Protein AF-A0A6J7NP15-F1 (afdb_monomer_lite)

Secondary structure (DSSP, 8-state):
---------TT-----HHHHHHTT-S--SGGG--TT-SHHHHHHHHHHHHHHHHHHHH-HHHHHHHHTTHHHHHHHGGGGGHHHHHHHHHHHHHHHHTTTBSS---HHHHHHHHHHHHH-HHHHHHHHHHHHHHHHHTTB--SHHHHHHHHHHHHHHHHHHHHHHHHGGGS--TTS--HHHHHHHHHHHHHHHHHHHHHHHHHHHHHHTS--GGGGGHHHHHHHHHHHHHHHHHHHHHHHHH-HHHHHHHSPPPPPPPPHHHHHHHHHHHHHHHHHHHHHHH-SSHHHHHHHHHHHHHHHHHHHTTTSPP-HHHHHHS--SHHHHHHHHHHHHHHHHHHHHHS-SSHHHHHHHHHHTTHHHHHHHHHHTT---PSTT---GGGSGGGHHHHHHHHHHHHHHHHHHHH--

Structure (mmCIF, N/CA/C/O backbone):
data_AF-A0A6J7NP15-F1
#
_entry.id   AF-A0A6J7NP15-F1
#
loop_
_atom_site.group_PDB
_atom_site.id
_atom_site.type_symbol
_atom_site.label_atom_id
_atom_site.label_alt_id
_atom_site.label_comp_id
_atom_site.label_asym_id
_atom_site.label_entity_id
_atom_site.label_seq_id
_atom_site.pdbx_PDB_ins_code
_atom_site.Cartn_x
_atom_site.Cartn_y
_atom_site.Cartn_z
_atom_site.occupancy
_atom_site.B_iso_or_equiv
_atom_site.auth_seq_id
_atom_site.auth_comp_id
_atom_site.auth_asym_id
_atom_site.auth_atom_id
_atom_site.pdbx_PDB_model_num
ATOM 1 N N . MET A 1 1 ? -2.560 6.957 45.402 1.00 27.86 1 MET A N 1
ATOM 2 C CA . MET A 1 1 ? -3.532 6.600 44.346 1.00 27.86 1 MET A CA 1
ATOM 3 C C . MET A 1 1 ? -3.746 7.823 43.465 1.00 27.86 1 MET A C 1
ATOM 5 O O . MET A 1 1 ? -4.386 8.764 43.902 1.00 27.86 1 MET A O 1
ATOM 9 N N . ARG A 1 2 ? -3.107 7.875 42.292 1.00 21.75 2 ARG A N 1
ATOM 10 C CA . ARG A 1 2 ? -3.307 8.923 41.277 1.00 21.75 2 ARG A CA 1
ATOM 11 C C . ARG A 1 2 ? -3.762 8.215 40.007 1.00 21.75 2 ARG A C 1
ATOM 13 O O . ARG A 1 2 ? -2.982 7.464 39.427 1.00 21.75 2 ARG A O 1
ATOM 20 N N . GLU A 1 3 ? -5.019 8.415 39.636 1.00 22.84 3 GLU A N 1
ATOM 21 C CA . GLU A 1 3 ? -5.583 7.965 38.366 1.00 22.84 3 GLU A CA 1
ATOM 22 C C . GLU A 1 3 ? -4.821 8.623 37.210 1.00 22.84 3 GLU A C 1
ATOM 24 O O . GLU A 1 3 ? -4.790 9.848 37.076 1.00 22.84 3 GLU A O 1
ATOM 29 N N . ARG A 1 4 ? -4.182 7.808 36.366 1.00 22.98 4 ARG A N 1
ATOM 30 C CA . ARG A 1 4 ? -3.734 8.249 35.044 1.00 22.98 4 ARG A CA 1
ATOM 31 C C . ARG A 1 4 ? -4.971 8.333 34.154 1.00 22.98 4 ARG A C 1
ATOM 33 O O . ARG A 1 4 ? -5.430 7.315 33.646 1.00 22.98 4 ARG A O 1
ATOM 40 N N . ARG A 1 5 ? -5.502 9.546 33.981 1.00 22.86 5 ARG A N 1
ATOM 41 C CA . ARG A 1 5 ? -6.415 9.879 32.880 1.00 22.86 5 ARG A CA 1
ATOM 42 C C . ARG A 1 5 ? -5.746 9.493 31.561 1.00 22.86 5 ARG A C 1
ATOM 44 O O . ARG A 1 5 ? -4.614 9.891 31.300 1.00 22.86 5 ARG A O 1
ATOM 51 N N . SER A 1 6 ? -6.452 8.706 30.758 1.00 23.48 6 SER A N 1
ATOM 52 C CA . SER A 1 6 ? -6.088 8.367 29.388 1.00 23.48 6 SER A CA 1
ATOM 53 C C . SER A 1 6 ? -6.017 9.643 28.550 1.00 23.48 6 SER A C 1
ATOM 55 O O . SER A 1 6 ? -7.045 10.231 28.214 1.00 23.48 6 SER A O 1
ATOM 57 N N . GLU A 1 7 ? -4.801 10.078 28.235 1.00 22.84 7 GLU A N 1
ATOM 58 C CA . GLU A 1 7 ? -4.542 11.116 27.244 1.00 22.84 7 GLU A CA 1
ATOM 59 C C . GLU A 1 7 ? -5.085 10.646 25.888 1.00 22.84 7 GLU A C 1
ATOM 61 O O . GLU A 1 7 ? -4.514 9.778 25.224 1.00 22.84 7 GLU A O 1
ATOM 66 N N . GLY A 1 8 ? -6.215 11.226 25.484 1.00 24.42 8 GLY A N 1
ATOM 67 C CA . GLY A 1 8 ? -6.768 11.138 24.137 1.00 24.42 8 GLY A CA 1
ATOM 68 C C . GLY A 1 8 ? -5.926 11.945 23.155 1.00 24.42 8 GLY A C 1
ATOM 69 O O . GLY A 1 8 ? -6.413 12.892 22.549 1.00 24.42 8 GLY A O 1
ATOM 70 N N . SER A 1 9 ? -4.652 11.582 23.003 1.00 21.25 9 SER A N 1
ATOM 71 C CA . SER A 1 9 ? -3.834 12.084 21.910 1.00 21.25 9 SER A CA 1
ATOM 72 C C . SER A 1 9 ? -4.321 11.426 20.626 1.00 21.25 9 SER A C 1
ATOM 74 O O . SER A 1 9 ? -4.228 10.212 20.468 1.00 21.25 9 SER A O 1
ATOM 76 N N . LEU A 1 10 ? -4.762 12.224 19.658 1.00 27.20 10 LEU A N 1
ATOM 77 C CA . LEU A 1 10 ? -5.142 11.800 18.302 1.00 27.20 10 LEU A CA 1
ATOM 78 C C . LEU A 1 10 ? -3.972 11.219 17.465 1.00 27.20 10 LEU A C 1
ATOM 80 O O . LEU A 1 10 ? -4.058 11.105 16.247 1.00 27.20 10 LEU A O 1
ATOM 84 N N . SER A 1 11 ? -2.896 10.797 18.136 1.00 23.17 11 SER A N 1
ATOM 85 C CA . SER A 1 11 ? -1.815 9.950 17.630 1.00 23.17 11 SER A CA 1
ATOM 86 C C . SER A 1 11 ? -1.925 8.476 18.064 1.00 23.17 11 SER A C 1
ATOM 88 O O . SER A 1 11 ? -1.130 7.661 17.603 1.00 23.17 11 SER A O 1
ATOM 90 N N . SER A 1 12 ? -2.906 8.112 18.905 1.00 23.56 12 SER A N 1
ATOM 91 C CA . SER A 1 12 ? -3.111 6.743 19.413 1.00 23.56 12 SER A CA 1
ATOM 92 C C . SER A 1 12 ? -4.283 5.990 18.779 1.00 23.56 12 SER A C 1
ATOM 94 O O . SER A 1 12 ? -4.614 4.894 19.225 1.00 23.56 12 SER A O 1
ATOM 96 N N . VAL A 1 13 ? -4.858 6.489 17.678 1.00 27.67 13 VAL A N 1
ATOM 97 C CA . VAL A 1 13 ? -5.808 5.707 16.861 1.00 27.67 13 VAL A CA 1
ATOM 98 C C . VAL A 1 13 ? -5.059 4.683 15.987 1.00 27.67 13 VAL A C 1
ATOM 100 O O . VAL A 1 13 ? -5.329 4.515 14.803 1.00 27.67 13 VAL A O 1
ATOM 103 N N . ASP A 1 14 ? -4.106 3.969 16.585 1.00 33.94 14 ASP A N 1
ATOM 104 C CA . ASP A 1 14 ? -3.740 2.626 16.156 1.00 33.94 14 ASP A CA 1
ATOM 105 C C . ASP A 1 14 ? -4.780 1.701 16.800 1.00 33.94 14 ASP A C 1
ATOM 107 O O . ASP A 1 14 ? -4.520 1.010 17.788 1.00 33.94 14 ASP A O 1
ATOM 111 N N . VAL A 1 15 ? -5.999 1.688 16.248 1.00 41.31 15 VAL A N 1
ATOM 112 C CA . VAL A 1 15 ? -6.894 0.553 16.480 1.00 41.31 15 VAL A CA 1
ATOM 113 C C . VAL A 1 15 ? -6.245 -0.620 15.752 1.00 41.31 15 VAL A C 1
ATOM 115 O O . VAL A 1 15 ? -6.517 -0.899 14.585 1.00 41.31 15 VAL A O 1
ATOM 118 N N . SER A 1 16 ? -5.314 -1.283 16.444 1.00 55.19 16 SER A N 1
ATOM 119 C CA . SER A 1 16 ? -4.909 -2.649 16.131 1.00 55.19 16 SER A CA 1
ATOM 120 C C . SER A 1 16 ? -6.182 -3.461 15.892 1.00 55.19 16 SER A C 1
ATOM 122 O O . SER A 1 16 ? -7.207 -3.196 16.518 1.00 55.19 16 SER A O 1
ATOM 124 N N . PHE A 1 17 ? -6.151 -4.458 15.008 1.00 59.72 17 PHE A N 1
ATOM 125 C CA . PHE A 1 17 ? -7.300 -5.342 14.776 1.00 59.72 17 PHE A CA 1
ATOM 126 C C . PHE A 1 17 ? -7.886 -5.903 16.096 1.00 59.72 17 PHE A C 1
ATOM 128 O O . PHE A 1 17 ? -9.095 -6.085 16.217 1.00 59.72 17 PHE A O 1
ATOM 135 N N . ALA A 1 18 ? -7.050 -6.040 17.131 1.00 57.00 18 ALA A N 1
ATOM 136 C CA . ALA A 1 18 ? -7.459 -6.335 18.503 1.00 57.00 18 ALA A CA 1
ATOM 137 C C . ALA A 1 18 ? -8.422 -5.311 19.126 1.00 57.00 18 ALA A C 1
ATOM 139 O O . ALA A 1 18 ? -9.351 -5.701 19.818 1.00 57.00 18 ALA A O 1
ATOM 140 N N . GLY A 1 19 ? -8.233 -4.013 18.882 1.00 59.12 19 GLY A N 1
ATOM 141 C CA . GLY A 1 19 ? -9.144 -2.963 19.338 1.00 59.12 19 GLY A CA 1
ATOM 142 C C . GLY A 1 19 ? -10.500 -3.013 18.630 1.00 59.12 19 GLY A C 1
ATOM 143 O O . GLY A 1 19 ? -11.523 -2.765 19.260 1.00 59.12 19 GLY A O 1
ATOM 144 N N . LEU A 1 20 ? -10.526 -3.419 17.353 1.00 61.28 20 LEU A N 1
ATOM 145 C CA . LEU A 1 20 ? -11.776 -3.675 16.633 1.00 61.28 20 LEU A CA 1
ATOM 146 C C . LEU A 1 20 ? -12.507 -4.886 17.236 1.00 61.28 20 LEU A C 1
ATOM 148 O O . LEU A 1 20 ? -13.705 -4.802 17.483 1.00 61.28 20 LEU A O 1
ATOM 152 N N . ALA A 1 21 ? -11.790 -5.972 17.544 1.00 58.97 21 ALA A N 1
ATOM 153 C CA . ALA A 1 21 ? -12.347 -7.154 18.210 1.00 58.97 21 ALA A CA 1
ATOM 154 C C . ALA A 1 21 ? -12.815 -6.874 19.651 1.00 58.97 21 ALA A C 1
ATOM 156 O O . ALA A 1 21 ? -13.885 -7.332 20.046 1.00 58.97 21 ALA A O 1
ATOM 157 N N . ALA A 1 22 ? -12.071 -6.064 20.411 1.00 59.38 22 ALA A N 1
ATOM 158 C CA . ALA A 1 22 ? -12.426 -5.671 21.775 1.00 59.38 22 ALA A CA 1
ATOM 159 C C . ALA A 1 22 ? -13.778 -4.940 21.842 1.00 59.38 22 ALA A C 1
ATOM 161 O O . ALA A 1 22 ? -14.519 -5.107 22.808 1.00 59.38 22 ALA A O 1
ATOM 162 N N . GLY A 1 23 ? -14.144 -4.198 20.788 1.00 60.25 23 GLY A N 1
ATOM 163 C CA . GLY A 1 23 ? -15.462 -3.570 20.659 1.00 60.25 23 GLY A CA 1
ATOM 164 C C . GLY A 1 23 ? -16.635 -4.553 20.512 1.00 60.25 23 GLY A C 1
ATOM 165 O O . GLY A 1 23 ? -17.787 -4.143 20.639 1.00 60.25 23 GLY A O 1
ATOM 166 N N . PHE A 1 24 ? -16.380 -5.842 20.253 1.00 61.50 24 PHE A N 1
ATOM 167 C CA . PHE A 1 24 ? -17.416 -6.875 20.124 1.00 61.50 24 PHE A CA 1
ATOM 168 C C . PHE A 1 24 ? -17.585 -7.759 21.370 1.00 61.50 24 PHE A C 1
ATOM 170 O O . PHE A 1 24 ? -18.591 -8.471 21.448 1.00 61.50 24 PHE A O 1
ATOM 177 N N . GLY A 1 25 ? -16.677 -7.680 22.350 1.00 64.19 25 GLY A N 1
ATOM 178 C CA . GLY A 1 25 ? -16.739 -8.410 23.622 1.00 64.19 25 GLY A CA 1
ATOM 179 C C . GLY A 1 25 ? -15.490 -9.248 23.914 1.00 64.19 25 GLY A C 1
ATOM 180 O O . GLY A 1 25 ? -14.503 -9.189 23.191 1.00 64.19 25 GLY A O 1
ATOM 181 N N . VAL A 1 26 ? -15.537 -10.032 24.999 1.00 64.75 26 VAL A N 1
ATOM 182 C CA . VAL A 1 26 ? -14.382 -10.808 25.511 1.00 64.75 26 VAL A CA 1
ATOM 183 C C . VAL A 1 26 ? -14.400 -12.276 25.052 1.00 64.75 26 VAL A C 1
ATOM 185 O O . VAL A 1 26 ? -13.360 -12.924 25.025 1.00 64.75 26 VAL A O 1
ATOM 188 N N . ALA A 1 27 ? -15.565 -12.808 24.667 1.00 71.50 27 ALA A N 1
ATOM 189 C CA . ALA A 1 27 ? -15.718 -14.189 24.207 1.00 71.50 27 ALA A CA 1
ATOM 190 C C . ALA A 1 27 ? -16.805 -14.295 23.128 1.00 71.50 27 ALA A C 1
ATOM 192 O O . ALA A 1 27 ? -17.945 -13.878 23.339 1.00 71.50 27 ALA A O 1
ATOM 193 N N . GLY A 1 28 ? -16.453 -14.861 21.976 1.00 77.12 28 GLY A N 1
ATOM 194 C CA . GLY A 1 28 ? -17.356 -15.118 20.860 1.00 77.12 28 GLY A CA 1
ATOM 195 C C . GLY A 1 28 ? -17.790 -16.576 20.778 1.00 77.12 28 GLY A C 1
ATOM 196 O O . GLY A 1 28 ? -17.304 -17.463 21.482 1.00 77.12 28 GLY A O 1
ATOM 197 N N . MET A 1 29 ? -18.748 -16.845 19.891 1.00 80.75 29 MET A N 1
ATOM 198 C CA . MET A 1 29 ? -19.320 -18.185 19.734 1.00 80.75 29 MET A CA 1
ATOM 199 C C . MET A 1 29 ? -18.278 -19.219 19.286 1.00 80.75 29 MET A C 1
ATOM 201 O O . MET A 1 29 ? -18.316 -20.356 19.762 1.00 80.75 29 MET A O 1
ATOM 205 N N . ALA A 1 30 ? -17.358 -18.820 18.405 1.00 81.56 30 ALA A N 1
ATOM 206 C CA . ALA A 1 30 ? -16.378 -19.700 17.786 1.00 81.56 30 ALA A CA 1
ATOM 207 C C . ALA A 1 30 ? -15.054 -19.790 18.568 1.00 81.56 30 ALA A C 1
ATOM 209 O O . ALA A 1 30 ? -14.278 -20.707 18.320 1.00 81.56 30 ALA A O 1
ATOM 210 N N . ASP A 1 31 ? -14.839 -18.958 19.597 1.00 78.94 31 ASP A N 1
ATOM 211 C CA . ASP A 1 31 ? -13.743 -19.136 20.574 1.00 78.94 31 ASP A CA 1
ATOM 212 C C . ASP A 1 31 ? -13.822 -20.488 21.307 1.00 78.94 31 ASP A C 1
ATOM 214 O O . ASP A 1 31 ? -12.825 -21.018 21.790 1.00 78.94 31 ASP A O 1
ATOM 218 N N . ARG A 1 32 ? -15.014 -21.094 21.360 1.00 78.00 32 ARG A N 1
ATOM 219 C CA . ARG A 1 32 ? -15.225 -22.435 21.927 1.00 78.00 32 ARG A CA 1
ATOM 220 C C . ARG A 1 32 ? -14.798 -23.563 20.987 1.00 78.00 32 ARG A C 1
ATOM 222 O O . ARG A 1 32 ? -14.766 -24.726 21.397 1.00 78.00 32 ARG A O 1
ATOM 229 N N . TRP A 1 33 ? -14.509 -23.257 19.724 1.00 81.31 33 TRP A N 1
ATOM 230 C CA . TRP A 1 33 ? -14.133 -24.261 18.740 1.00 81.31 33 TRP A CA 1
ATOM 231 C C . TRP A 1 33 ? -12.703 -24.747 18.974 1.00 81.31 33 TRP A C 1
ATOM 233 O O . TRP A 1 33 ? -11.814 -24.028 19.414 1.00 81.31 33 TRP A O 1
ATOM 243 N N . ARG A 1 34 ? -12.468 -26.027 18.684 1.00 76.38 34 ARG A N 1
ATOM 244 C CA . ARG A 1 34 ? -11.201 -26.716 18.975 1.00 76.38 34 ARG A CA 1
ATOM 245 C C . ARG A 1 34 ? -10.191 -26.647 17.816 1.00 76.38 34 ARG A C 1
ATOM 247 O O . ARG A 1 34 ? -9.295 -27.484 17.745 1.00 76.38 34 ARG A O 1
ATOM 254 N N . ILE A 1 35 ? -10.320 -25.666 16.922 1.00 77.56 35 ILE A N 1
ATOM 255 C CA . ILE A 1 35 ? -9.560 -25.575 15.659 1.00 77.56 35 ILE A CA 1
ATOM 256 C C . ILE A 1 35 ? -8.054 -25.366 15.911 1.00 77.56 35 ILE A C 1
ATOM 258 O O . ILE A 1 35 ? -7.224 -25.843 15.143 1.00 77.56 35 ILE A O 1
ATOM 262 N N . TRP A 1 36 ? -7.674 -24.744 17.034 1.00 76.50 36 TRP A N 1
ATOM 263 C CA . TRP A 1 36 ? -6.269 -24.444 17.371 1.00 76.50 36 TRP A CA 1
ATOM 264 C C . TRP A 1 36 ? -5.551 -25.526 18.178 1.00 76.50 36 TRP A C 1
ATOM 266 O O . TRP A 1 36 ? -4.404 -25.337 18.568 1.00 76.50 36 TRP A O 1
ATOM 276 N N . ARG A 1 37 ? -6.202 -26.664 18.433 1.00 74.75 37 ARG A N 1
ATOM 277 C CA . ARG A 1 37 ? -5.604 -27.779 19.183 1.00 74.75 37 ARG A CA 1
ATOM 278 C C . ARG A 1 37 ? -4.424 -28.497 18.525 1.00 74.75 37 ARG A C 1
ATOM 280 O O . ARG A 1 37 ? -3.656 -29.088 19.285 1.00 74.75 37 ARG A O 1
ATOM 287 N N . PRO A 1 38 ? -4.250 -28.510 17.188 1.00 80.88 38 PRO A N 1
ATOM 288 C CA . PRO A 1 38 ? -3.069 -29.119 16.595 1.00 80.88 38 PRO A CA 1
ATOM 289 C C . PRO A 1 38 ? -1.781 -28.499 17.164 1.00 80.88 38 PRO A C 1
ATOM 291 O O . PRO A 1 38 ? -1.710 -27.273 17.298 1.00 80.88 38 PRO A O 1
ATOM 294 N N . PRO A 1 39 ? -0.743 -29.306 17.452 1.00 73.19 39 PRO A N 1
ATOM 295 C CA . PRO A 1 39 ? 0.475 -28.833 18.114 1.00 73.19 39 PRO A CA 1
ATOM 296 C C . PRO A 1 39 ? 1.225 -27.788 17.283 1.00 73.19 39 PRO A C 1
ATOM 298 O O . PRO A 1 39 ? 1.869 -26.902 17.832 1.00 73.19 39 PRO A O 1
ATOM 301 N N . LEU A 1 40 ? 1.092 -27.835 15.954 1.00 81.56 40 LEU A N 1
ATOM 302 C CA . LEU A 1 40 ? 1.724 -26.873 15.056 1.00 81.56 40 LEU A CA 1
ATOM 303 C C . LEU A 1 40 ? 1.234 -25.436 15.295 1.00 81.56 40 LEU A C 1
ATOM 305 O O . LEU A 1 40 ? 2.008 -24.495 15.146 1.00 81.56 40 LEU A O 1
ATOM 309 N N . THR A 1 41 ? -0.025 -25.251 15.702 1.00 82.12 41 THR A N 1
ATOM 310 C CA . THR A 1 41 ? -0.614 -23.917 15.882 1.00 82.12 41 THR A CA 1
ATOM 311 C C . THR A 1 41 ? 0.082 -23.140 16.998 1.00 82.12 41 THR A C 1
ATOM 313 O O . THR A 1 41 ? 0.447 -21.988 16.790 1.00 82.12 41 THR A O 1
ATOM 316 N N . SER A 1 42 ? 0.386 -23.778 18.132 1.00 80.75 42 SER A N 1
ATOM 317 C CA . SER A 1 42 ? 1.072 -23.108 19.246 1.00 80.75 42 SER A CA 1
ATOM 318 C C . SER A 1 42 ? 2.511 -22.701 18.896 1.00 80.75 42 SER A C 1
ATOM 320 O O . SER A 1 42 ? 2.960 -21.619 19.281 1.00 80.75 42 SER A O 1
ATOM 322 N N . HIS A 1 43 ? 3.228 -23.523 18.123 1.00 84.38 43 HIS A N 1
ATOM 323 C CA . HIS A 1 43 ? 4.564 -23.192 17.622 1.00 84.38 43 HIS A CA 1
ATOM 324 C C . HIS A 1 43 ? 4.530 -22.033 16.626 1.00 84.38 43 HIS A C 1
ATOM 326 O O . HIS A 1 43 ? 5.333 -21.104 16.732 1.00 84.38 43 HIS A O 1
ATOM 332 N N . VAL A 1 44 ? 3.582 -22.067 15.688 1.00 84.25 44 VAL A N 1
ATOM 333 C CA . VAL A 1 44 ? 3.395 -21.022 14.678 1.00 84.25 44 VAL A CA 1
ATOM 334 C C . VAL A 1 44 ? 2.994 -19.700 15.334 1.00 84.25 44 VAL A C 1
ATOM 336 O O . VAL A 1 44 ? 3.488 -18.649 14.925 1.00 84.25 44 VAL A O 1
ATOM 339 N N . ASP A 1 45 ? 2.155 -19.717 16.371 1.00 83.81 45 ASP A N 1
ATOM 340 C CA . ASP A 1 45 ? 1.792 -18.530 17.163 1.00 83.81 45 ASP A CA 1
ATOM 341 C C . ASP A 1 45 ? 2.965 -17.954 17.926 1.00 83.81 45 ASP A C 1
ATOM 343 O O . ASP A 1 45 ? 3.217 -16.753 17.851 1.00 83.81 45 ASP A O 1
ATOM 347 N N . ARG A 1 46 ? 3.742 -18.807 18.594 1.00 83.12 46 ARG A N 1
ATOM 348 C CA . ARG A 1 46 ? 4.950 -18.360 19.284 1.00 83.12 46 ARG A CA 1
ATOM 349 C C . ARG A 1 46 ? 5.948 -17.737 18.310 1.00 83.12 46 ARG A C 1
ATOM 351 O O . ARG A 1 46 ? 6.460 -16.656 18.581 1.00 83.12 46 ARG A O 1
ATOM 358 N N . SER A 1 47 ? 6.214 -18.401 17.185 1.00 82.69 47 SER A N 1
ATOM 359 C CA . SER A 1 47 ? 7.141 -17.901 16.166 1.00 82.69 47 SER A CA 1
ATOM 360 C C . SER A 1 47 ? 6.691 -16.546 15.627 1.00 82.69 47 SER A C 1
ATOM 362 O O . SER A 1 47 ? 7.494 -15.623 15.571 1.00 82.69 47 SER A O 1
ATOM 364 N N . HIS A 1 48 ? 5.405 -16.390 15.321 1.00 81.75 48 HIS A N 1
ATOM 365 C CA . HIS A 1 48 ? 4.853 -15.141 14.801 1.00 81.75 48 HIS A CA 1
ATOM 366 C C . HIS A 1 48 ? 4.903 -13.992 15.803 1.00 81.75 48 HIS A C 1
ATOM 368 O O . HIS A 1 48 ? 5.334 -12.900 15.439 1.00 81.75 48 HIS A O 1
ATOM 374 N N . HIS A 1 49 ? 4.577 -14.244 17.073 1.00 81.56 49 HIS A N 1
ATOM 375 C CA . HIS A 1 49 ? 4.745 -13.263 18.151 1.00 81.56 49 HIS A CA 1
ATOM 376 C C . HIS A 1 49 ? 6.203 -12.803 18.289 1.00 81.56 49 HIS A C 1
ATOM 378 O O . HIS A 1 49 ? 6.485 -11.606 18.414 1.00 81.56 49 HIS A O 1
ATOM 384 N N . VAL A 1 50 ? 7.159 -13.735 18.211 1.00 81.75 50 VAL A N 1
ATOM 385 C CA . VAL A 1 50 ? 8.593 -13.403 18.234 1.00 81.75 50 VAL A CA 1
ATOM 386 C C . VAL A 1 50 ? 9.004 -12.622 16.983 1.00 81.75 50 VAL A C 1
ATOM 388 O O . VAL A 1 50 ? 9.717 -11.624 17.090 1.00 81.75 50 VAL A O 1
ATOM 391 N N . SER A 1 51 ? 8.532 -13.013 15.800 1.00 81.12 51 SER A N 1
ATOM 392 C CA . SER A 1 51 ? 8.804 -12.301 14.549 1.00 81.12 51 SER A CA 1
ATOM 393 C C . SER A 1 51 ? 8.253 -10.876 14.566 1.00 81.12 51 SER A C 1
ATOM 395 O O . SER A 1 51 ? 8.978 -9.959 14.190 1.00 81.12 51 SER A O 1
ATOM 397 N N . ILE A 1 52 ? 7.027 -10.648 15.054 1.00 81.12 52 ILE A N 1
ATOM 398 C CA . ILE A 1 52 ? 6.450 -9.299 15.154 1.00 81.12 52 ILE A CA 1
ATOM 399 C C . ILE A 1 52 ? 7.214 -8.450 16.171 1.00 81.12 52 ILE A C 1
ATOM 401 O O . ILE A 1 52 ? 7.553 -7.306 15.872 1.00 81.12 52 ILE A O 1
ATOM 405 N N . SER A 1 53 ? 7.522 -8.995 17.351 1.00 78.38 53 SER A N 1
ATOM 406 C CA . SER A 1 53 ? 8.256 -8.256 18.392 1.00 78.38 53 SER A CA 1
ATOM 407 C C . SER A 1 53 ? 9.708 -7.953 18.011 1.00 78.38 53 SER A C 1
ATOM 409 O O . SER A 1 53 ? 10.282 -6.972 18.484 1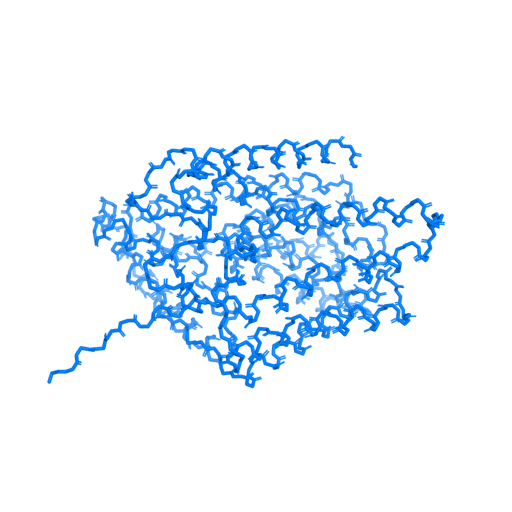.00 78.38 53 SER A O 1
ATOM 411 N N . SER A 1 54 ? 10.305 -8.767 17.140 1.00 78.12 54 SER A N 1
ATOM 412 C CA . SER A 1 54 ? 11.642 -8.523 16.593 1.00 78.12 54 SER A CA 1
ATOM 413 C C . SER A 1 54 ? 11.582 -7.512 15.446 1.00 78.12 54 SER A C 1
ATOM 415 O O . SER A 1 54 ? 12.364 -6.562 15.413 1.00 78.12 54 SER A O 1
ATOM 417 N N . ALA A 1 55 ? 10.608 -7.659 14.542 1.00 78.38 55 ALA A N 1
ATOM 418 C CA . ALA A 1 55 ? 10.376 -6.730 13.443 1.00 78.38 55 ALA A CA 1
ATOM 419 C C . ALA A 1 55 ? 10.016 -5.327 13.942 1.00 78.38 55 ALA A C 1
ATOM 421 O O . ALA A 1 55 ? 10.471 -4.353 13.352 1.00 78.38 55 ALA A O 1
ATOM 422 N N . SER A 1 56 ? 9.271 -5.195 15.045 1.00 73.44 56 SER A N 1
ATOM 423 C CA . SER A 1 56 ? 8.870 -3.890 15.590 1.00 73.44 56 SER A CA 1
ATOM 424 C C . SER A 1 56 ? 10.054 -3.042 16.057 1.00 73.44 56 SER A C 1
ATOM 426 O O . SER A 1 56 ? 9.966 -1.817 16.026 1.00 73.44 56 SER A O 1
ATOM 428 N N . ARG A 1 57 ? 11.179 -3.674 16.423 1.00 71.38 57 ARG A N 1
ATOM 429 C CA . ARG A 1 57 ? 12.430 -2.981 16.774 1.00 71.38 57 ARG A CA 1
ATOM 430 C C . ARG A 1 57 ? 13.140 -2.398 15.553 1.00 71.38 57 ARG A C 1
ATOM 432 O O . ARG A 1 57 ? 13.807 -1.377 15.675 1.00 71.38 57 ARG A O 1
ATOM 439 N N . LEU A 1 58 ? 13.015 -3.054 14.400 1.00 70.94 58 LEU A N 1
ATOM 440 C CA . LEU A 1 58 ? 13.696 -2.677 13.159 1.00 70.94 58 LEU A CA 1
ATOM 441 C C . LEU A 1 58 ? 12.840 -1.733 12.310 1.00 70.94 58 LEU A C 1
ATOM 443 O O . LEU A 1 58 ? 13.308 -0.695 11.846 1.00 70.94 58 LEU A O 1
ATOM 447 N N . SER A 1 59 ? 11.583 -2.113 12.092 1.00 74.44 59 SER A N 1
ATOM 448 C CA . SER A 1 59 ? 10.649 -1.443 11.196 1.00 74.44 59 SER A CA 1
ATOM 449 C C . SER A 1 59 ? 9.203 -1.667 11.659 1.00 74.44 59 SER A C 1
ATOM 451 O O . SER A 1 59 ? 8.664 -2.774 11.531 1.00 74.44 59 SER A O 1
ATOM 453 N N . PRO A 1 60 ? 8.513 -0.606 12.113 1.00 75.12 60 PRO A N 1
ATOM 454 C CA . PRO A 1 60 ? 7.083 -0.653 12.405 1.00 75.12 60 PRO A CA 1
ATOM 455 C C . PRO A 1 60 ? 6.238 -1.133 11.215 1.00 75.12 60 PRO A C 1
ATOM 457 O O . PRO A 1 60 ? 5.204 -1.765 11.408 1.00 75.12 60 PRO A O 1
ATOM 460 N N . LEU A 1 61 ? 6.677 -0.866 9.979 1.00 76.25 61 LEU A N 1
ATOM 461 C CA . LEU A 1 61 ? 5.983 -1.318 8.769 1.00 76.25 61 LEU A CA 1
ATOM 462 C C . LEU A 1 61 ? 6.051 -2.839 8.612 1.00 76.25 61 LEU A C 1
ATOM 464 O O . LEU A 1 61 ? 5.036 -3.467 8.328 1.00 76.25 61 LEU A O 1
ATOM 468 N N . THR A 1 62 ? 7.217 -3.439 8.851 1.00 79.75 62 THR A N 1
ATOM 469 C CA . THR A 1 62 ? 7.391 -4.895 8.766 1.00 79.75 62 THR A CA 1
ATOM 470 C C . THR A 1 62 ? 6.5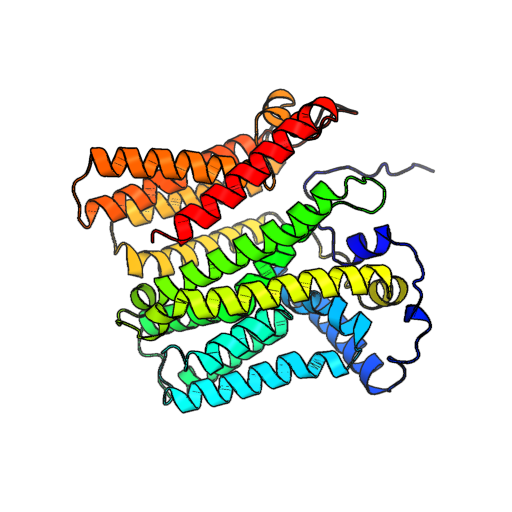96 -5.604 9.859 1.00 79.75 62 THR A C 1
ATOM 472 O O . THR A 1 62 ? 5.946 -6.612 9.595 1.00 79.75 62 THR A O 1
ATOM 475 N N . ALA A 1 63 ? 6.567 -5.041 11.070 1.00 80.88 63 ALA A N 1
ATOM 476 C CA . ALA A 1 63 ? 5.712 -5.544 12.141 1.00 80.88 63 ALA A CA 1
ATOM 477 C C . ALA A 1 63 ? 4.224 -5.503 11.757 1.00 80.88 63 ALA A C 1
ATOM 479 O O . ALA A 1 63 ? 3.509 -6.475 11.989 1.00 80.88 63 ALA A O 1
ATOM 480 N N . ARG A 1 64 ? 3.769 -4.415 11.118 1.00 79.56 64 ARG A N 1
ATOM 481 C CA . ARG A 1 64 ? 2.390 -4.280 10.620 1.00 79.56 64 ARG A CA 1
ATOM 482 C C . ARG A 1 64 ? 2.060 -5.287 9.514 1.00 79.56 64 ARG A C 1
ATOM 484 O O . ARG A 1 64 ? 0.976 -5.853 9.555 1.00 79.56 64 ARG A O 1
ATOM 491 N N . LEU A 1 65 ? 2.982 -5.545 8.581 1.00 83.00 65 LEU A N 1
ATOM 492 C CA . LEU A 1 65 ? 2.816 -6.566 7.534 1.00 83.00 65 LEU A CA 1
ATOM 493 C C . LEU A 1 65 ? 2.596 -7.959 8.133 1.00 83.00 65 LEU A C 1
ATOM 495 O O . LEU A 1 65 ? 1.655 -8.651 7.764 1.00 83.00 65 LEU A O 1
ATOM 499 N N . LEU A 1 66 ? 3.439 -8.350 9.091 1.00 83.69 66 LEU A N 1
ATOM 500 C CA . LEU A 1 66 ? 3.333 -9.650 9.756 1.00 83.69 66 LEU A CA 1
ATOM 501 C C . LEU A 1 66 ? 2.048 -9.758 10.585 1.00 83.69 66 LEU A C 1
ATOM 503 O O . LEU A 1 66 ? 1.366 -10.784 10.546 1.00 83.69 66 LEU A O 1
ATOM 507 N N . ALA A 1 67 ? 1.704 -8.693 11.311 1.00 83.88 67 ALA A N 1
ATOM 508 C CA . ALA A 1 67 ? 0.505 -8.611 12.137 1.00 83.88 67 ALA A CA 1
ATOM 509 C C . ALA A 1 67 ? -0.800 -8.621 11.330 1.00 83.88 67 ALA A C 1
ATOM 511 O O . ALA A 1 67 ? -1.861 -8.893 11.893 1.00 83.88 67 ALA A O 1
ATOM 512 N N . ASP A 1 68 ? -0.753 -8.330 10.031 1.00 84.44 68 ASP A N 1
ATOM 513 C CA . ASP A 1 68 ? -1.955 -8.195 9.215 1.00 84.44 68 ASP A CA 1
ATOM 514 C C . ASP A 1 68 ? -2.780 -9.489 9.146 1.00 84.44 68 ASP A C 1
ATOM 516 O O . ASP A 1 68 ? -4.007 -9.449 9.191 1.00 84.44 68 ASP A O 1
ATOM 520 N N . SER A 1 69 ? -2.105 -10.640 9.175 1.00 85.06 69 SER A N 1
ATOM 521 C CA . SER A 1 69 ? -2.712 -11.978 9.163 1.00 85.06 69 SER A CA 1
ATOM 522 C C . SER A 1 69 ? -3.420 -12.381 10.466 1.00 85.06 69 SER A C 1
ATOM 524 O O . SER A 1 69 ? -3.962 -13.484 10.541 1.00 85.06 69 SER A O 1
ATOM 526 N N . THR A 1 70 ? -3.455 -11.530 11.503 1.00 87.31 70 THR A N 1
ATOM 527 C CA . THR A 1 70 ? -4.016 -11.880 12.828 1.00 87.31 70 THR A CA 1
ATOM 528 C C . THR A 1 70 ? -5.445 -12.425 12.737 1.00 87.31 70 THR A C 1
ATOM 530 O O . THR A 1 70 ? -5.770 -13.398 13.412 1.00 87.31 70 THR A O 1
ATOM 533 N N . TYR A 1 71 ? -6.292 -11.855 11.874 1.00 89.25 71 TYR A N 1
ATOM 534 C CA . TYR A 1 71 ? -7.677 -12.308 11.706 1.00 89.25 71 TYR A CA 1
ATOM 535 C C . TYR A 1 71 ? -7.768 -13.711 11.077 1.00 89.25 71 TYR A C 1
ATOM 537 O O . TYR A 1 71 ? -8.525 -14.554 11.554 1.00 89.25 71 TYR A O 1
ATOM 545 N N . LEU A 1 72 ? -6.934 -14.003 10.073 1.00 90.88 72 LEU A N 1
ATOM 546 C CA . LEU A 1 72 ? -6.843 -15.327 9.448 1.00 90.88 72 LEU A CA 1
ATOM 547 C C . LEU A 1 72 ? -6.279 -16.362 10.417 1.00 90.88 72 LEU A C 1
ATOM 549 O O . LEU A 1 72 ? -6.767 -17.486 10.476 1.00 90.88 72 LEU A O 1
ATOM 553 N N . ARG A 1 73 ? -5.279 -15.982 11.215 1.00 88.06 73 ARG A N 1
ATOM 554 C CA . ARG A 1 73 ? -4.700 -16.851 12.246 1.00 88.06 73 ARG A CA 1
ATOM 555 C C . ARG A 1 73 ? -5.691 -17.148 13.361 1.00 88.06 73 ARG A C 1
ATOM 557 O O . ARG A 1 73 ? -5.765 -18.287 13.817 1.00 88.06 73 ARG A O 1
ATOM 564 N N . ALA A 1 74 ? -6.482 -16.158 13.767 1.00 88.00 74 ALA A N 1
ATOM 565 C CA . ALA A 1 74 ? -7.563 -16.372 14.714 1.00 88.00 74 ALA A CA 1
ATOM 566 C C . ALA A 1 74 ? -8.585 -17.369 14.154 1.00 88.00 74 ALA A C 1
ATOM 568 O O . ALA A 1 74 ? -8.954 -18.299 14.854 1.00 88.00 74 ALA A O 1
ATOM 569 N N . MET A 1 75 ? -8.968 -17.264 12.880 1.00 89.56 75 MET A N 1
ATOM 570 C CA . MET A 1 75 ? -9.944 -18.177 12.273 1.00 89.56 75 MET A CA 1
ATOM 571 C C . MET A 1 75 ? -9.399 -19.589 11.994 1.00 89.56 75 MET A C 1
ATOM 573 O O . MET A 1 75 ? -10.098 -20.574 12.223 1.00 89.56 75 MET A O 1
ATOM 577 N N . PHE A 1 76 ? -8.166 -19.700 11.493 1.00 89.56 76 PHE A N 1
ATOM 578 C CA . PHE A 1 76 ? -7.644 -20.929 10.878 1.00 89.56 76 PHE A CA 1
ATOM 579 C C . PHE A 1 76 ? -6.404 -21.517 11.571 1.00 89.56 76 PHE A C 1
ATOM 581 O O . PHE A 1 76 ? -5.940 -22.595 11.199 1.00 89.56 76 PHE A O 1
ATOM 588 N N . GLY A 1 77 ? -5.838 -20.843 12.575 1.00 87.69 77 GLY A N 1
ATOM 589 C CA . GLY A 1 77 ? -4.622 -21.293 13.255 1.00 87.69 77 GLY A CA 1
ATOM 590 C C . GLY A 1 77 ? -3.431 -21.424 12.301 1.00 87.69 77 GLY A C 1
ATOM 591 O O . GLY A 1 77 ? -3.165 -20.535 11.494 1.00 87.69 77 GLY A O 1
ATOM 592 N N . SER A 1 78 ? -2.719 -22.553 12.373 1.00 87.12 78 SER A N 1
ATOM 593 C CA . SER A 1 78 ? -1.557 -22.838 11.512 1.00 87.12 78 SER A CA 1
ATOM 594 C C . SER A 1 78 ? -1.897 -22.962 10.021 1.00 87.12 78 SER A C 1
ATOM 596 O O . SER A 1 78 ? -1.036 -22.676 9.190 1.00 87.12 78 SER A O 1
ATOM 598 N N . ALA A 1 79 ? -3.141 -23.302 9.660 1.00 89.31 79 ALA A N 1
ATOM 599 C CA . ALA A 1 79 ? -3.564 -23.384 8.260 1.00 89.31 79 ALA A CA 1
ATOM 600 C C . ALA A 1 79 ? -3.540 -22.019 7.545 1.00 89.31 79 ALA A C 1
ATOM 602 O O . ALA A 1 79 ? -3.469 -21.975 6.319 1.00 89.31 79 ALA A O 1
ATOM 603 N N . ALA A 1 80 ? -3.502 -20.903 8.287 1.00 89.25 80 ALA A N 1
ATOM 604 C CA . ALA A 1 80 ? -3.294 -19.575 7.709 1.00 89.25 80 ALA A CA 1
ATOM 605 C C . ALA A 1 80 ? -1.966 -19.463 6.928 1.00 89.25 80 ALA A C 1
ATOM 607 O O . ALA A 1 80 ? -1.871 -18.649 6.015 1.00 89.25 80 ALA A O 1
ATOM 608 N N . LEU A 1 81 ? -0.967 -20.314 7.217 1.00 89.62 81 LEU A N 1
ATOM 609 C CA . LEU A 1 81 ? 0.298 -20.373 6.471 1.00 89.62 81 LEU A CA 1
ATOM 610 C C . LEU A 1 81 ? 0.156 -20.911 5.039 1.00 89.62 81 LEU A C 1
ATOM 612 O O . LEU A 1 81 ? 1.083 -20.772 4.245 1.00 89.62 81 LEU A O 1
ATOM 616 N N . LEU A 1 82 ? -0.987 -21.488 4.666 1.00 93.56 82 LEU A N 1
ATOM 617 C CA . LEU A 1 82 ? -1.206 -21.939 3.291 1.00 93.56 82 LEU A CA 1
ATOM 618 C C . LEU A 1 82 ? -1.216 -20.771 2.294 1.00 93.56 82 LEU A C 1
ATOM 620 O O . LEU A 1 82 ? -0.721 -20.928 1.183 1.00 93.56 82 LEU A O 1
ATOM 624 N N . LEU A 1 83 ? -1.710 -19.595 2.696 1.00 94.81 83 LEU A N 1
ATOM 625 C CA . LEU A 1 83 ? -1.722 -18.384 1.864 1.00 94.81 83 LEU A CA 1
ATOM 626 C C . LEU A 1 83 ? -0.307 -17.913 1.476 1.00 94.81 83 LEU A C 1
ATOM 628 O O . LEU A 1 83 ? -0.040 -17.809 0.278 1.00 94.81 83 LEU A O 1
ATOM 632 N N . PRO A 1 84 ? 0.630 -17.672 2.417 1.00 94.75 84 PRO A N 1
ATOM 633 C CA . PRO A 1 84 ? 1.998 -17.301 2.064 1.00 94.75 84 PRO A CA 1
ATOM 634 C C . PRO A 1 84 ? 2.730 -18.406 1.297 1.00 94.75 84 PRO A C 1
ATOM 636 O O . PRO A 1 84 ? 3.480 -18.085 0.380 1.00 94.75 84 PRO A O 1
ATOM 639 N N . ILE A 1 85 ? 2.485 -19.691 1.588 1.00 96.12 85 ILE A N 1
ATOM 640 C CA . ILE A 1 85 ? 3.068 -20.797 0.808 1.00 96.12 85 ILE A CA 1
ATOM 641 C C . ILE A 1 85 ? 2.571 -20.755 -0.644 1.00 96.12 85 ILE A C 1
ATOM 643 O O . ILE A 1 85 ? 3.379 -20.810 -1.570 1.00 96.12 85 ILE A O 1
ATOM 647 N N . ALA A 1 86 ? 1.261 -20.605 -0.862 1.00 97.69 86 ALA A N 1
ATOM 648 C CA . ALA A 1 86 ? 0.685 -20.497 -2.200 1.00 97.69 86 ALA A CA 1
ATOM 649 C C . ALA A 1 86 ? 1.234 -19.279 -2.959 1.00 97.69 86 ALA A C 1
ATOM 651 O O . ALA A 1 86 ? 1.595 -19.393 -4.129 1.00 97.69 86 ALA A O 1
ATOM 652 N N . ALA A 1 87 ? 1.364 -18.133 -2.287 1.00 97.56 87 ALA A N 1
ATOM 653 C CA . ALA A 1 87 ? 1.929 -16.920 -2.872 1.00 97.56 87 ALA A CA 1
ATOM 654 C C . ALA A 1 87 ? 3.401 -17.105 -3.287 1.00 97.56 87 ALA A C 1
ATOM 656 O O . ALA A 1 87 ? 3.796 -16.661 -4.364 1.00 97.56 87 ALA A O 1
ATOM 657 N N . VAL A 1 88 ? 4.200 -17.813 -2.480 1.00 98.12 88 VAL A N 1
ATOM 658 C CA . VAL A 1 88 ? 5.589 -18.177 -2.810 1.00 98.12 88 VAL A CA 1
ATOM 659 C C . VAL A 1 88 ? 5.653 -19.096 -4.030 1.00 98.12 88 VAL A C 1
ATOM 661 O O . VAL A 1 88 ? 6.449 -18.849 -4.932 1.00 98.12 88 VAL A O 1
ATOM 664 N N . VAL A 1 89 ? 4.801 -20.123 -4.103 1.00 98.25 89 VAL A N 1
ATOM 665 C CA . VAL A 1 89 ? 4.742 -21.018 -5.271 1.00 98.25 89 VAL A CA 1
ATOM 666 C C . VAL A 1 89 ? 4.384 -20.233 -6.535 1.00 98.25 89 VAL A C 1
ATOM 668 O O . VAL A 1 89 ? 5.059 -20.369 -7.553 1.00 98.25 89 VAL A O 1
ATOM 671 N N . LEU A 1 90 ? 3.376 -19.359 -6.466 1.00 98.38 90 LEU A N 1
ATOM 672 C CA . LEU A 1 90 ? 2.990 -18.495 -7.584 1.00 98.38 90 LEU A CA 1
ATOM 673 C C . LEU A 1 90 ? 4.112 -17.538 -7.996 1.00 98.38 90 LEU A C 1
ATOM 675 O O . LEU A 1 90 ? 4.303 -17.314 -9.187 1.00 98.38 90 LEU A O 1
ATOM 679 N N . ALA A 1 91 ? 4.876 -17.004 -7.041 1.00 98.06 91 ALA A N 1
ATOM 680 C CA . ALA A 1 91 ? 6.036 -16.170 -7.332 1.00 98.06 91 ALA A CA 1
ATOM 681 C C . ALA A 1 91 ? 7.119 -16.947 -8.092 1.00 98.06 91 ALA A C 1
ATOM 683 O O . ALA A 1 91 ? 7.610 -16.453 -9.102 1.00 98.06 91 ALA A O 1
ATOM 684 N N . ILE A 1 92 ? 7.441 -18.174 -7.668 1.00 98.19 92 ILE A N 1
ATOM 685 C CA . ILE A 1 92 ? 8.405 -19.043 -8.366 1.00 98.19 92 ILE A CA 1
ATOM 686 C C . ILE A 1 92 ? 7.932 -19.328 -9.796 1.00 98.19 92 ILE A C 1
ATOM 688 O O . ILE A 1 92 ? 8.690 -19.138 -10.745 1.00 98.19 92 ILE A O 1
ATOM 692 N N . LEU A 1 93 ? 6.664 -19.719 -9.965 1.00 98.19 93 LEU A N 1
ATOM 693 C CA . LEU A 1 93 ? 6.070 -19.934 -11.288 1.00 98.19 93 LEU A CA 1
ATOM 694 C C . LEU A 1 93 ? 6.092 -18.658 -12.138 1.00 98.19 93 LEU A C 1
ATOM 696 O O . LEU A 1 93 ? 6.338 -18.724 -13.340 1.00 98.19 93 LEU A O 1
ATOM 700 N N . GLY A 1 94 ? 5.877 -17.499 -11.515 1.00 97.38 94 GLY A N 1
ATOM 701 C CA . GLY A 1 94 ? 5.972 -16.194 -12.157 1.00 97.38 94 GLY A CA 1
ATOM 702 C C . GLY A 1 94 ? 7.370 -15.917 -12.699 1.00 97.38 94 GLY A C 1
ATOM 703 O O . GLY A 1 94 ? 7.486 -15.551 -13.864 1.00 97.38 94 GLY A O 1
ATOM 704 N N . VAL A 1 95 ? 8.413 -16.130 -11.888 1.00 97.75 95 VAL A N 1
ATOM 705 C CA . VAL A 1 95 ? 9.821 -15.950 -12.292 1.00 97.75 95 VAL A CA 1
ATOM 706 C C . VAL A 1 95 ? 10.164 -16.858 -13.470 1.00 97.75 95 VAL A C 1
ATOM 708 O O . VAL A 1 95 ? 10.735 -16.391 -14.454 1.00 97.75 95 VAL A O 1
ATOM 711 N N . ILE A 1 96 ? 9.771 -18.134 -13.400 1.00 96.94 96 ILE A N 1
ATOM 712 C CA . ILE A 1 96 ? 9.976 -19.098 -14.489 1.00 96.94 96 ILE A CA 1
ATOM 713 C C . ILE A 1 96 ? 9.254 -18.623 -15.757 1.00 96.94 96 ILE A C 1
ATOM 715 O O . ILE A 1 96 ? 9.841 -18.614 -16.834 1.00 96.94 96 ILE A O 1
ATOM 719 N N . GLY A 1 97 ? 8.006 -18.166 -15.628 1.00 95.19 97 GLY A N 1
ATOM 720 C CA . GLY A 1 97 ? 7.188 -17.708 -16.753 1.00 95.19 97 GLY A CA 1
ATOM 721 C C . GLY A 1 97 ? 7.723 -16.468 -17.475 1.00 95.19 97 GLY A C 1
ATOM 722 O O . GLY A 1 97 ? 7.427 -16.287 -18.653 1.00 95.19 97 GLY A O 1
ATOM 723 N N . VAL A 1 98 ? 8.522 -15.631 -16.804 1.00 95.12 98 VAL A N 1
ATOM 724 C CA . VAL A 1 98 ? 9.191 -14.461 -17.411 1.00 95.12 98 VAL A CA 1
ATOM 725 C C . VAL A 1 98 ? 10.672 -14.706 -17.708 1.00 95.12 98 VAL A C 1
ATOM 727 O O . VAL A 1 98 ? 11.401 -13.761 -18.000 1.00 95.12 98 VAL A O 1
ATOM 730 N N . ASN A 1 99 ? 11.135 -15.959 -17.631 1.00 95.19 99 ASN A N 1
ATOM 731 C CA . ASN A 1 99 ? 12.537 -16.351 -17.814 1.00 95.19 99 ASN A CA 1
ATOM 732 C C . ASN A 1 99 ? 13.514 -15.571 -16.917 1.00 95.19 99 ASN A C 1
ATOM 734 O O . ASN A 1 99 ? 14.625 -15.246 -17.328 1.00 95.19 99 ASN A O 1
ATOM 738 N N . GLY A 1 100 ? 13.093 -15.231 -15.697 1.00 92.62 100 GLY A N 1
ATOM 739 C CA . GLY A 1 100 ? 13.922 -14.490 -14.750 1.00 92.62 100 GLY A CA 1
ATOM 740 C C . GLY A 1 100 ? 14.115 -13.008 -15.070 1.00 92.62 100 GLY A C 1
ATOM 741 O O . GLY A 1 100 ? 14.905 -12.363 -14.392 1.00 92.62 100 GLY A O 1
ATOM 742 N N . LEU A 1 101 ? 13.409 -12.447 -16.056 1.00 94.19 101 LEU A N 1
ATOM 743 C CA . LEU A 1 101 ? 13.451 -11.016 -16.360 1.00 94.19 101 LEU A CA 1
ATOM 744 C C . LEU A 1 101 ? 12.632 -10.204 -15.348 1.00 94.19 101 LEU A C 1
ATOM 746 O O . LEU A 1 101 ? 11.622 -10.673 -14.825 1.00 94.19 101 LEU A O 1
ATOM 750 N N . ALA A 1 102 ? 13.021 -8.948 -15.116 1.00 94.25 102 ALA A N 1
ATOM 751 C CA . ALA A 1 102 ? 12.274 -8.001 -14.285 1.00 94.25 102 ALA A CA 1
ATOM 752 C C . ALA A 1 102 ? 11.007 -7.474 -14.995 1.00 94.25 102 ALA A C 1
ATOM 754 O O . ALA A 1 102 ? 10.833 -6.272 -15.179 1.00 94.25 102 ALA A O 1
ATOM 755 N N . LEU A 1 103 ? 10.126 -8.384 -15.409 1.00 94.38 103 LEU A N 1
ATOM 756 C CA . LEU A 1 103 ? 8.863 -8.112 -16.088 1.00 94.38 103 LEU A CA 1
ATOM 757 C C . LEU A 1 103 ? 7.687 -8.591 -15.241 1.00 94.38 103 LEU A C 1
ATOM 759 O O . LEU A 1 103 ? 7.823 -9.459 -14.379 1.00 94.38 103 LEU A O 1
ATOM 763 N N . ALA A 1 104 ? 6.508 -8.032 -15.500 1.00 93.94 104 ALA A N 1
ATOM 764 C CA . ALA A 1 104 ? 5.295 -8.524 -14.869 1.00 93.94 104 ALA A CA 1
ATOM 765 C C . ALA A 1 104 ? 4.999 -9.966 -15.333 1.00 93.94 104 ALA A C 1
ATOM 767 O O . ALA A 1 104 ? 5.032 -10.220 -16.542 1.00 93.94 104 ALA A O 1
ATOM 768 N N . PRO A 1 105 ? 4.689 -10.904 -14.415 1.00 95.06 105 PRO A N 1
ATOM 769 C CA . PRO A 1 105 ? 4.262 -12.245 -14.794 1.00 95.06 105 PRO A CA 1
ATOM 770 C C . PRO A 1 105 ? 2.887 -12.201 -15.474 1.00 95.06 105 PRO A C 1
ATOM 772 O O . PRO A 1 105 ? 2.266 -11.144 -15.594 1.00 95.06 105 PRO A O 1
ATOM 775 N N . SER A 1 106 ? 2.389 -13.354 -15.926 1.00 95.81 106 SER A N 1
ATOM 776 C CA . SER A 1 106 ? 1.085 -13.421 -16.594 1.00 95.81 106 SER A CA 1
ATOM 777 C C . SER A 1 106 ? -0.034 -12.801 -15.745 1.00 95.81 106 SER A C 1
ATOM 779 O O . SER A 1 106 ? 0.010 -12.831 -14.513 1.00 95.81 106 SER A O 1
ATOM 781 N N . VAL A 1 107 ? -1.073 -12.281 -16.410 1.00 96.31 107 VAL A N 1
ATOM 782 C CA . VAL A 1 107 ? -2.245 -11.660 -15.758 1.00 96.31 107 VAL A CA 1
ATOM 783 C C . VAL A 1 107 ? -2.837 -12.577 -14.685 1.00 96.31 107 VAL A C 1
ATOM 785 O O . VAL A 1 107 ? -3.205 -12.112 -13.611 1.00 96.31 107 VAL A O 1
ATOM 788 N N . VAL A 1 108 ? -2.877 -13.886 -14.954 1.00 96.88 108 VAL A N 1
ATOM 789 C CA . VAL A 1 108 ? -3.376 -14.897 -14.014 1.00 96.88 108 VAL A CA 1
ATOM 790 C C . VAL A 1 108 ? -2.494 -14.974 -12.770 1.00 96.88 108 VAL A C 1
ATOM 792 O O . VAL A 1 108 ? -3.008 -14.905 -11.658 1.00 96.88 108 VAL A O 1
ATOM 795 N N . ILE A 1 109 ? -1.171 -15.081 -12.933 1.00 97.44 109 ILE A N 1
ATOM 796 C CA . ILE A 1 109 ? -0.245 -15.193 -11.799 1.00 97.44 109 ILE A CA 1
ATOM 797 C C . ILE A 1 109 ? -0.249 -13.904 -10.977 1.00 97.44 109 ILE A C 1
ATOM 799 O O . ILE A 1 109 ? -0.402 -13.971 -9.757 1.00 97.44 109 ILE A O 1
ATOM 803 N N . LEU A 1 110 ? -0.129 -12.737 -11.623 1.00 97.19 110 LEU A N 1
ATOM 804 C CA . LEU A 1 110 ? -0.156 -11.464 -10.905 1.00 97.19 110 LEU A CA 1
ATOM 805 C C . LEU A 1 110 ? -1.504 -11.262 -10.208 1.00 97.19 110 LEU A C 1
ATOM 807 O O . LEU A 1 110 ? -1.523 -10.910 -9.036 1.00 97.19 110 LEU A O 1
ATOM 811 N N . GLY A 1 111 ? -2.616 -11.554 -10.887 1.00 97.56 111 GLY A N 1
ATOM 812 C CA . GLY A 1 111 ? -3.956 -11.476 -10.312 1.00 97.56 111 GLY A CA 1
ATOM 813 C C . GLY A 1 111 ? -4.118 -12.362 -9.076 1.00 97.56 111 GLY A C 1
ATOM 814 O O . GLY A 1 111 ? -4.618 -11.893 -8.057 1.00 97.56 111 GLY A O 1
ATOM 815 N N . LEU A 1 112 ? -3.641 -13.611 -9.112 1.00 98.19 112 LEU A N 1
ATOM 816 C CA . LEU A 1 112 ? -3.682 -14.514 -7.956 1.00 98.19 112 LEU A CA 1
ATOM 817 C C . LEU A 1 112 ? -2.795 -14.029 -6.801 1.00 98.19 112 LEU A C 1
ATOM 819 O O . LEU A 1 112 ? -3.230 -14.070 -5.650 1.00 98.19 112 LEU A O 1
ATOM 823 N N . ILE A 1 113 ? -1.584 -13.541 -7.088 1.00 97.94 113 ILE A N 1
ATOM 824 C CA . ILE A 1 113 ? -0.698 -12.961 -6.066 1.00 97.94 113 ILE A CA 1
ATOM 825 C C . ILE A 1 113 ? -1.348 -11.726 -5.443 1.00 97.94 113 ILE A C 1
ATOM 827 O O . ILE A 1 113 ? -1.362 -11.611 -4.222 1.00 97.94 113 ILE A O 1
ATOM 831 N N . THR A 1 114 ? -1.924 -10.835 -6.252 1.00 97.81 114 THR A N 1
ATOM 832 C CA . THR A 1 114 ? -2.664 -9.665 -5.772 1.00 97.81 114 THR A CA 1
ATOM 833 C C . THR A 1 114 ? -3.851 -10.088 -4.918 1.00 97.81 114 THR A C 1
ATOM 835 O O . THR A 1 114 ? -4.012 -9.566 -3.824 1.00 97.81 114 THR A O 1
ATOM 838 N N . PHE A 1 115 ? -4.654 -11.062 -5.351 1.00 97.88 115 PHE A N 1
ATOM 839 C CA . PHE A 1 115 ? -5.782 -11.568 -4.569 1.00 97.88 115 PHE A CA 1
ATOM 840 C C . PHE A 1 115 ? -5.331 -12.091 -3.203 1.00 97.88 115 PHE A C 1
ATOM 842 O O . PHE A 1 115 ? -5.806 -11.622 -2.170 1.00 97.88 115 PHE A O 1
ATOM 849 N N . ILE A 1 116 ? -4.364 -13.010 -3.184 1.00 97.50 116 ILE A N 1
ATOM 850 C CA . ILE A 1 116 ? -3.828 -13.587 -1.947 1.00 97.50 116 ILE A CA 1
ATOM 851 C C . ILE A 1 116 ? -3.207 -12.500 -1.068 1.00 97.50 116 ILE A C 1
ATOM 853 O O . ILE A 1 116 ? -3.454 -12.462 0.134 1.00 97.50 116 ILE A O 1
ATOM 857 N N . GLY A 1 117 ? -2.445 -11.588 -1.666 1.00 96.38 117 GLY A N 1
ATOM 858 C CA . GLY A 1 117 ? -1.794 -10.493 -0.967 1.00 96.38 117 GLY A CA 1
ATOM 859 C C . GLY A 1 117 ? -2.760 -9.430 -0.444 1.00 96.38 117 GLY A C 1
ATOM 860 O O . GLY A 1 117 ? -2.461 -8.806 0.569 1.00 96.38 117 GLY A O 1
ATOM 861 N N . THR A 1 118 ? -3.944 -9.260 -1.052 1.00 95.00 118 THR A N 1
ATOM 862 C CA . THR A 1 118 ? -5.018 -8.424 -0.485 1.00 95.00 118 THR A CA 1
ATOM 863 C C . THR A 1 118 ? -5.587 -9.037 0.791 1.00 95.00 118 THR A C 1
ATOM 865 O O . THR A 1 118 ? -5.882 -8.298 1.730 1.00 95.00 118 THR A O 1
ATOM 868 N N . LEU A 1 119 ? -5.700 -10.369 0.855 1.00 94.31 119 LEU A N 1
ATOM 869 C CA . LEU A 1 119 ? -6.143 -11.091 2.047 1.00 94.31 119 LEU A CA 1
ATOM 870 C C . LEU A 1 119 ? -5.049 -11.066 3.123 1.00 94.31 119 LEU A C 1
ATOM 872 O O . LEU A 1 119 ? -5.311 -10.680 4.259 1.00 94.31 119 LEU A O 1
ATOM 876 N N . ASP A 1 120 ? -3.813 -11.406 2.774 1.00 93.69 120 ASP A N 1
ATOM 877 C CA . ASP A 1 120 ? -2.686 -11.446 3.704 1.00 93.69 120 ASP A CA 1
ATOM 878 C C . ASP A 1 120 ? -1.485 -10.666 3.157 1.00 93.69 120 ASP A C 1
ATOM 880 O O . ASP A 1 120 ? -0.782 -11.121 2.249 1.00 93.69 120 ASP A O 1
ATOM 884 N N . ALA A 1 121 ? -1.197 -9.508 3.761 1.00 92.81 121 ALA A N 1
ATOM 885 C CA . ALA A 1 121 ? -0.062 -8.684 3.359 1.00 92.81 121 ALA A CA 1
ATOM 886 C C . ALA A 1 121 ? 1.283 -9.425 3.468 1.00 92.81 121 ALA A C 1
ATOM 888 O O . ALA A 1 121 ? 2.188 -9.171 2.671 1.00 92.81 121 ALA A O 1
ATOM 889 N N . MET A 1 122 ? 1.427 -10.351 4.427 1.00 91.88 122 MET A N 1
ATOM 890 C CA . MET A 1 122 ? 2.636 -11.164 4.572 1.00 91.88 122 MET A CA 1
ATOM 891 C C . MET A 1 122 ? 2.812 -12.104 3.378 1.00 91.88 122 MET A C 1
ATOM 893 O O . MET A 1 122 ? 3.932 -12.269 2.898 1.00 91.88 122 MET A O 1
ATOM 897 N N . ALA A 1 123 ? 1.723 -12.685 2.871 1.00 95.56 123 ALA A N 1
ATOM 898 C CA . ALA A 1 123 ? 1.751 -13.549 1.698 1.00 95.56 123 ALA A CA 1
ATOM 899 C C . ALA A 1 123 ? 2.161 -12.776 0.437 1.00 95.56 123 ALA A C 1
ATOM 901 O O . ALA A 1 123 ? 3.066 -13.204 -0.281 1.00 95.56 123 ALA A O 1
ATOM 902 N N . GLY A 1 124 ? 1.571 -11.596 0.213 1.00 96.25 124 GLY A N 1
ATOM 903 C CA . GLY A 1 124 ? 1.961 -10.721 -0.896 1.00 96.25 124 GLY A CA 1
ATOM 904 C C . GLY A 1 124 ? 3.420 -10.252 -0.793 1.00 96.25 124 GLY A C 1
ATOM 905 O O . GLY A 1 124 ? 4.142 -10.227 -1.789 1.00 96.25 124 GLY A O 1
ATOM 906 N N . PHE A 1 125 ? 3.891 -9.939 0.418 1.00 94.62 125 PHE A N 1
ATOM 907 C CA . PHE A 1 125 ? 5.285 -9.565 0.656 1.00 94.62 125 PHE A CA 1
ATOM 908 C C . PHE A 1 125 ? 6.252 -10.737 0.419 1.00 94.62 125 PHE A C 1
ATOM 910 O O . PHE A 1 125 ? 7.293 -10.553 -0.208 1.00 94.62 125 PHE A O 1
ATOM 917 N N . ALA A 1 126 ? 5.905 -11.950 0.861 1.00 95.81 126 ALA A N 1
ATOM 918 C CA . ALA A 1 126 ? 6.702 -13.149 0.612 1.00 95.81 126 ALA A CA 1
ATOM 919 C C . ALA A 1 126 ? 6.819 -13.446 -0.891 1.00 95.81 126 ALA A C 1
ATOM 921 O O . ALA A 1 126 ? 7.920 -13.704 -1.375 1.00 95.81 126 ALA A O 1
ATOM 922 N N . ALA A 1 127 ? 5.714 -13.331 -1.637 1.00 97.69 127 ALA A N 1
ATOM 923 C CA . ALA A 1 127 ? 5.728 -13.452 -3.092 1.00 97.69 127 ALA A CA 1
ATOM 924 C C . ALA A 1 127 ? 6.657 -12.420 -3.744 1.00 97.69 127 ALA A C 1
ATOM 926 O O . ALA A 1 127 ? 7.457 -12.782 -4.600 1.00 97.69 127 ALA A O 1
ATOM 927 N N . PHE A 1 128 ? 6.607 -11.159 -3.308 1.00 96.88 128 PHE A N 1
ATOM 928 C CA . PHE A 1 128 ? 7.504 -10.113 -3.802 1.00 96.88 128 PHE A CA 1
ATOM 929 C C . PHE A 1 128 ? 8.985 -10.439 -3.556 1.00 96.88 128 PHE A C 1
ATOM 931 O O . PHE A 1 128 ? 9.787 -10.347 -4.484 1.00 96.88 128 PHE A O 1
ATOM 938 N N . ILE A 1 129 ? 9.350 -10.849 -2.337 1.00 96.75 129 ILE A N 1
ATOM 939 C CA . ILE A 1 129 ? 10.740 -11.192 -2.003 1.00 96.75 129 ILE A CA 1
ATOM 940 C C . ILE A 1 129 ? 11.224 -12.384 -2.828 1.00 96.75 129 ILE A C 1
ATOM 942 O O . ILE A 1 129 ? 12.317 -12.330 -3.384 1.00 96.75 129 ILE A O 1
ATOM 946 N N . VAL A 1 130 ? 10.414 -13.438 -2.949 1.00 97.94 130 VAL A N 1
ATOM 947 C CA . VAL A 1 130 ? 10.774 -14.631 -3.727 1.00 97.94 130 VAL A CA 1
ATOM 948 C C . VAL A 1 130 ? 10.867 -14.319 -5.218 1.00 97.94 130 VAL A C 1
ATOM 950 O O . VAL A 1 130 ? 11.824 -14.741 -5.862 1.00 97.94 130 VAL A O 1
ATOM 953 N N . PHE A 1 131 ? 9.930 -13.539 -5.759 1.00 98.06 131 PHE A N 1
ATOM 954 C CA . PHE A 1 131 ? 9.962 -13.124 -7.158 1.00 98.06 131 PHE A CA 1
ATOM 955 C C . PHE A 1 131 ? 11.202 -12.271 -7.456 1.00 98.06 131 PHE A C 1
ATOM 957 O O . PHE A 1 131 ? 11.962 -12.573 -8.371 1.00 98.06 131 PHE A O 1
ATOM 964 N N . GLY A 1 132 ? 11.452 -11.240 -6.642 1.00 97.06 132 GLY A N 1
ATOM 965 C CA . GLY A 1 132 ? 12.609 -10.360 -6.797 1.00 97.06 132 GLY A CA 1
ATOM 966 C C . GLY A 1 132 ? 13.942 -11.088 -6.624 1.00 97.06 132 GLY A C 1
ATOM 967 O O . GLY A 1 132 ? 14.865 -10.859 -7.403 1.00 97.06 132 GLY A O 1
ATOM 968 N N . ALA A 1 133 ? 14.038 -12.005 -5.657 1.00 97.44 133 ALA A N 1
ATOM 969 C CA . ALA A 1 133 ? 15.218 -12.847 -5.482 1.00 97.44 133 ALA A CA 1
ATOM 970 C C . ALA A 1 133 ? 15.430 -13.777 -6.683 1.00 97.44 133 ALA A C 1
ATOM 972 O O . ALA A 1 133 ? 16.553 -13.885 -7.163 1.00 97.44 133 ALA A O 1
ATOM 973 N N . GLY A 1 134 ? 14.369 -14.400 -7.204 1.00 97.38 134 GLY A N 1
ATOM 974 C CA . GLY A 1 134 ? 14.444 -15.252 -8.391 1.00 97.38 134 GLY A CA 1
ATOM 975 C C . GLY A 1 134 ? 14.931 -14.495 -9.629 1.00 97.38 134 GLY A C 1
ATOM 976 O O . GLY A 1 134 ? 15.859 -14.949 -10.293 1.00 97.38 134 GLY A O 1
ATOM 977 N N . VAL A 1 135 ? 14.385 -13.301 -9.882 1.00 97.56 135 VAL A N 1
ATOM 978 C CA . VAL A 1 135 ? 14.856 -12.396 -10.949 1.00 97.56 135 VAL A CA 1
ATOM 979 C C . VAL A 1 135 ? 16.326 -12.012 -10.744 1.00 97.56 135 VAL A C 1
ATOM 981 O O . VAL A 1 135 ? 17.114 -12.047 -11.686 1.00 97.56 135 VAL A O 1
ATOM 984 N N . GLY A 1 136 ? 16.726 -11.689 -9.510 1.00 96.56 136 GLY A N 1
ATOM 985 C CA . GLY A 1 136 ? 18.114 -11.360 -9.176 1.00 96.56 136 GLY A CA 1
ATOM 986 C C . GLY A 1 136 ? 19.087 -12.517 -9.413 1.00 96.56 136 GLY A C 1
ATOM 987 O O . GLY A 1 136 ? 20.133 -12.318 -10.024 1.00 96.56 136 GLY A O 1
ATOM 988 N N . ILE A 1 137 ? 18.727 -13.731 -8.987 1.00 96.94 137 ILE A N 1
ATOM 989 C CA . ILE A 1 137 ? 19.537 -14.947 -9.170 1.00 96.94 137 ILE A CA 1
ATOM 990 C C . ILE A 1 137 ? 19.704 -15.279 -10.658 1.00 96.94 137 ILE A C 1
ATOM 992 O O . ILE A 1 137 ? 20.780 -15.699 -11.073 1.00 96.94 137 ILE A O 1
ATOM 996 N N . MET A 1 138 ? 18.667 -15.062 -11.469 1.00 96.00 138 MET A N 1
ATOM 997 C CA . MET A 1 138 ? 18.702 -15.295 -12.918 1.00 96.00 138 MET A CA 1
ATOM 998 C C . MET A 1 138 ? 19.334 -14.139 -13.715 1.00 96.00 138 MET A C 1
ATOM 1000 O O . MET A 1 138 ? 19.374 -14.197 -14.941 1.00 96.00 138 MET A O 1
ATOM 1004 N N . GLY A 1 139 ? 19.842 -13.098 -13.045 1.00 93.31 139 GLY A N 1
ATOM 1005 C CA . GLY A 1 139 ? 20.523 -11.974 -13.691 1.00 93.31 139 GLY A CA 1
ATOM 1006 C C . GLY A 1 139 ? 19.595 -10.968 -14.381 1.00 93.31 139 GLY A C 1
ATOM 1007 O O . GLY A 1 139 ? 20.066 -10.143 -15.157 1.00 93.31 139 GLY A O 1
ATOM 1008 N N . GLY A 1 140 ? 18.289 -10.992 -14.099 1.00 92.81 140 GLY A N 1
ATOM 1009 C CA . GLY A 1 140 ? 17.308 -10.091 -14.711 1.00 92.81 140 GLY A CA 1
ATOM 1010 C C . GLY A 1 140 ? 17.277 -8.672 -14.139 1.00 92.81 140 GLY A C 1
ATOM 1011 O O . GLY A 1 140 ? 16.476 -7.859 -14.595 1.00 92.81 140 GLY A O 1
ATOM 1012 N N . ILE A 1 141 ? 18.114 -8.360 -13.142 1.00 95.38 141 ILE A N 1
ATOM 1013 C CA . ILE A 1 141 ? 18.286 -6.998 -12.619 1.00 95.38 141 ILE A CA 1
ATOM 1014 C C . ILE A 1 141 ? 19.395 -6.315 -13.419 1.00 95.38 141 ILE A C 1
ATOM 1016 O O . ILE A 1 141 ? 20.571 -6.413 -13.078 1.00 95.38 141 ILE A O 1
ATOM 1020 N N . THR A 1 142 ? 19.011 -5.622 -14.489 1.00 92.94 142 THR A N 1
ATOM 1021 C CA . THR A 1 142 ? 19.956 -4.994 -15.427 1.00 92.94 142 THR A CA 1
ATOM 1022 C C . THR A 1 142 ? 20.104 -3.487 -15.218 1.00 92.94 142 THR A C 1
ATOM 1024 O O . THR A 1 142 ? 21.089 -2.898 -15.658 1.00 92.94 142 THR A O 1
ATOM 1027 N N . GLY A 1 143 ? 19.164 -2.855 -14.510 1.00 93.56 143 GLY A N 1
ATOM 1028 C CA . GLY A 1 143 ? 19.159 -1.410 -14.309 1.00 93.56 143 GLY A CA 1
ATOM 1029 C C . GLY A 1 143 ? 18.143 -0.913 -13.280 1.00 93.56 143 GLY A C 1
ATOM 1030 O O . GLY A 1 143 ? 17.483 -1.678 -12.571 1.00 93.56 143 GLY A O 1
ATOM 1031 N N . ALA A 1 144 ? 18.028 0.413 -13.177 1.00 94.19 144 ALA A N 1
ATOM 1032 C CA . ALA A 1 144 ? 17.108 1.075 -12.250 1.00 94.19 144 ALA A CA 1
ATOM 1033 C C . ALA A 1 144 ? 15.628 0.823 -12.597 1.00 94.19 144 ALA A C 1
ATOM 1035 O O . ALA A 1 144 ? 14.794 0.700 -11.706 1.00 94.19 144 ALA A O 1
ATOM 1036 N N . ASP A 1 145 ? 15.315 0.724 -13.883 1.00 93.94 145 ASP A N 1
ATOM 1037 C CA . ASP A 1 145 ? 14.044 0.284 -14.466 1.00 93.94 145 ASP A CA 1
ATOM 1038 C C . ASP A 1 145 ? 13.627 -1.114 -13.983 1.00 93.94 145 ASP A C 1
ATOM 1040 O O . ASP A 1 145 ? 12.489 -1.306 -13.545 1.00 93.94 145 ASP A O 1
ATOM 1044 N N . SER A 1 146 ? 14.565 -2.065 -13.936 1.00 95.12 146 SER A N 1
ATOM 1045 C CA . SER A 1 146 ? 14.312 -3.404 -13.385 1.00 95.12 146 SER A CA 1
ATOM 1046 C C . SER A 1 146 ? 13.891 -3.325 -11.913 1.00 95.12 146 SER A C 1
ATOM 1048 O O . SER A 1 146 ? 12.884 -3.904 -11.505 1.00 95.12 146 SER A O 1
ATOM 1050 N N . ILE A 1 147 ? 14.616 -2.537 -11.111 1.00 96.25 147 ILE A N 1
ATOM 1051 C CA . ILE A 1 147 ? 14.325 -2.351 -9.681 1.00 96.25 147 ILE A CA 1
ATOM 1052 C C . ILE A 1 147 ? 12.969 -1.664 -9.482 1.00 96.25 147 ILE A C 1
ATOM 1054 O O . ILE A 1 147 ? 12.178 -2.096 -8.645 1.00 96.25 147 ILE A O 1
ATOM 1058 N N . ARG A 1 148 ? 12.664 -0.615 -10.254 1.00 96.12 148 ARG A N 1
ATOM 1059 C CA . ARG A 1 148 ? 11.363 0.074 -10.207 1.00 96.12 148 ARG A CA 1
ATOM 1060 C C . ARG A 1 148 ? 10.216 -0.859 -10.561 1.00 96.12 148 ARG A C 1
ATOM 1062 O O . ARG A 1 148 ? 9.184 -0.812 -9.897 1.00 96.12 148 ARG A O 1
ATOM 1069 N N . THR A 1 149 ? 10.406 -1.717 -11.560 1.00 95.69 149 THR A N 1
ATOM 1070 C CA . THR A 1 149 ? 9.403 -2.709 -11.962 1.00 95.69 149 THR A CA 1
ATOM 1071 C C . THR A 1 149 ? 9.148 -3.702 -10.839 1.00 95.69 149 THR A C 1
ATOM 1073 O O . THR A 1 149 ? 7.997 -3.909 -10.465 1.00 95.69 149 THR A O 1
ATOM 1076 N N . LEU A 1 150 ? 10.207 -4.243 -10.226 1.00 96.62 150 LEU A N 1
ATOM 1077 C CA . LEU A 1 150 ? 10.083 -5.129 -9.067 1.00 96.62 150 LEU A CA 1
ATOM 1078 C C . LEU A 1 150 ? 9.355 -4.441 -7.907 1.00 96.62 150 LEU A C 1
ATOM 1080 O O . LEU A 1 150 ? 8.424 -5.018 -7.349 1.00 96.62 150 LEU A O 1
ATOM 1084 N N . LEU A 1 151 ? 9.721 -3.199 -7.571 1.00 95.56 151 LEU A N 1
ATOM 1085 C CA . LEU A 1 151 ? 9.028 -2.427 -6.537 1.00 95.56 151 LEU A CA 1
ATOM 1086 C C . LEU A 1 151 ? 7.547 -2.225 -6.882 1.00 95.56 151 LEU A C 1
ATOM 1088 O O . LEU A 1 151 ? 6.700 -2.435 -6.018 1.00 95.56 151 LEU A O 1
ATOM 1092 N N . GLY A 1 152 ? 7.228 -1.879 -8.132 1.00 95.31 152 GLY A N 1
ATOM 1093 C CA . GLY A 1 152 ? 5.855 -1.741 -8.620 1.00 95.31 152 GLY A CA 1
ATOM 1094 C C . GLY A 1 152 ? 5.044 -3.027 -8.455 1.00 95.31 152 GLY A C 1
ATOM 1095 O O . GLY A 1 152 ? 3.947 -2.994 -7.900 1.00 95.31 152 GLY A O 1
ATOM 1096 N N . LEU A 1 153 ? 5.613 -4.172 -8.845 1.00 96.50 153 LEU A N 1
ATOM 1097 C CA . LEU A 1 153 ? 5.004 -5.492 -8.646 1.00 96.50 153 LEU A CA 1
ATOM 1098 C C . LEU A 1 153 ? 4.816 -5.818 -7.160 1.00 96.50 153 LEU A C 1
ATOM 1100 O O . LEU A 1 153 ? 3.771 -6.340 -6.775 1.00 96.50 153 LEU A O 1
ATOM 1104 N N . GLY A 1 154 ? 5.782 -5.461 -6.312 1.00 95.19 154 GLY A N 1
ATOM 1105 C CA . GLY A 1 154 ? 5.662 -5.601 -4.864 1.00 95.19 154 GLY A CA 1
ATOM 1106 C C . GLY A 1 154 ? 4.489 -4.801 -4.301 1.00 95.19 154 GLY A C 1
ATOM 1107 O O . GLY A 1 154 ? 3.657 -5.349 -3.577 1.00 95.19 154 GLY A O 1
ATOM 1108 N N . VAL A 1 155 ? 4.365 -3.527 -4.688 1.00 94.00 155 VAL A N 1
ATOM 1109 C CA . VAL A 1 155 ? 3.247 -2.676 -4.255 1.00 94.00 155 VAL A CA 1
ATOM 1110 C C . VAL A 1 155 ? 1.904 -3.230 -4.743 1.00 94.00 155 VAL A C 1
ATOM 1112 O O . VAL A 1 155 ? 0.949 -3.233 -3.972 1.00 94.00 155 VAL A O 1
ATOM 1115 N N . ILE A 1 156 ? 1.820 -3.771 -5.959 1.00 96.25 156 ILE A N 1
ATOM 1116 C CA . ILE A 1 156 ? 0.604 -4.438 -6.462 1.00 96.25 156 ILE A CA 1
ATOM 1117 C C . ILE A 1 156 ? 0.277 -5.708 -5.656 1.00 96.25 156 ILE A C 1
ATOM 1119 O O . ILE A 1 156 ? -0.894 -6.011 -5.428 1.00 96.25 156 ILE A O 1
ATOM 1123 N N . GLY A 1 157 ? 1.300 -6.440 -5.208 1.00 94.69 157 GLY A N 1
ATOM 1124 C CA . GLY A 1 157 ? 1.152 -7.674 -4.441 1.00 94.69 157 GLY A CA 1
ATOM 1125 C C . GLY A 1 157 ? 0.583 -7.460 -3.037 1.00 94.69 157 GLY A C 1
ATOM 1126 O O . GLY A 1 157 ? -0.394 -8.104 -2.681 1.00 94.69 157 GLY A O 1
ATOM 1127 N N . PHE A 1 158 ? 1.161 -6.565 -2.227 1.00 92.94 158 PHE A N 1
ATOM 1128 C CA . PHE A 1 158 ? 0.766 -6.397 -0.810 1.00 92.94 158 PHE A CA 1
ATOM 1129 C C . PHE A 1 158 ? 0.288 -4.986 -0.431 1.00 92.94 158 PHE A C 1
ATOM 1131 O O . PHE A 1 158 ? -0.214 -4.772 0.675 1.00 92.94 158 PHE A O 1
ATOM 1138 N N . GLY A 1 159 ? 0.419 -4.003 -1.321 1.00 91.94 159 GLY A N 1
ATOM 1139 C CA . GLY A 1 159 ? -0.047 -2.632 -1.094 1.00 91.94 159 GLY A CA 1
ATOM 1140 C C . GLY A 1 159 ? -1.547 -2.517 -0.792 1.00 91.94 159 GLY A C 1
ATOM 1141 O O . GLY A 1 159 ? -1.893 -1.778 0.132 1.00 91.94 159 GLY A O 1
ATOM 1142 N N . PRO A 1 160 ? -2.448 -3.261 -1.466 1.00 91.88 160 PRO A N 1
ATOM 1143 C CA . PRO A 1 160 ? -3.887 -3.170 -1.199 1.00 91.88 160 PRO A CA 1
ATOM 1144 C C . PRO A 1 160 ? -4.251 -3.540 0.239 1.00 91.88 160 PRO A C 1
ATOM 1146 O O . PRO A 1 160 ? -5.059 -2.861 0.872 1.00 91.88 160 PRO A O 1
ATOM 1149 N N . ALA A 1 161 ? -3.600 -4.567 0.786 1.00 90.50 161 ALA A N 1
ATOM 1150 C CA . ALA A 1 161 ? -3.766 -4.973 2.174 1.00 90.50 161 ALA A CA 1
ATOM 1151 C C . ALA A 1 161 ? -3.338 -3.877 3.160 1.00 90.50 161 ALA A C 1
ATOM 1153 O O . ALA A 1 161 ? -4.031 -3.611 4.142 1.00 90.50 161 ALA A O 1
ATOM 1154 N N . LEU A 1 162 ? -2.230 -3.186 2.874 1.00 87.38 162 LEU A N 1
ATOM 1155 C CA . LEU A 1 162 ? -1.773 -2.059 3.687 1.00 87.38 162 LEU A CA 1
ATOM 1156 C C . LEU A 1 162 ? -2.737 -0.869 3.630 1.00 87.38 162 LEU A C 1
ATOM 1158 O O . LEU A 1 162 ? -2.989 -0.246 4.662 1.00 87.38 162 LEU A O 1
ATOM 1162 N N . ILE A 1 163 ? -3.292 -0.570 2.451 1.00 84.56 163 ILE A N 1
ATOM 1163 C CA . ILE A 1 163 ? -4.306 0.481 2.273 1.00 84.56 163 ILE A CA 1
ATOM 1164 C C . ILE A 1 163 ? -5.555 0.143 3.096 1.00 84.56 163 ILE A C 1
ATOM 1166 O O . ILE A 1 163 ? -6.034 0.982 3.860 1.00 84.56 163 ILE A O 1
ATOM 1170 N N . ALA A 1 164 ? -6.040 -1.098 3.005 1.00 83.19 164 ALA A N 1
ATOM 1171 C CA . ALA A 1 164 ? -7.186 -1.568 3.777 1.00 83.19 164 ALA A CA 1
ATOM 1172 C C . ALA A 1 164 ? -6.929 -1.501 5.290 1.00 83.19 164 ALA A C 1
ATOM 1174 O O . ALA A 1 164 ? -7.762 -1.001 6.046 1.00 83.19 164 ALA A O 1
ATOM 1175 N N . GLY A 1 165 ? -5.747 -1.942 5.731 1.00 77.38 165 GLY A N 1
ATOM 1176 C CA . GLY A 1 165 ? -5.318 -1.865 7.125 1.00 77.38 165 GLY A CA 1
ATOM 1177 C C . GLY A 1 165 ? -5.271 -0.428 7.654 1.00 77.38 165 GLY A C 1
ATOM 1178 O O . GLY A 1 165 ? -5.754 -0.166 8.754 1.00 77.38 165 GLY A O 1
ATOM 1179 N N . ALA A 1 166 ? -4.754 0.515 6.861 1.00 74.00 166 ALA A N 1
ATOM 1180 C CA . ALA A 1 166 ? -4.695 1.934 7.215 1.00 74.00 166 ALA A CA 1
ATOM 1181 C C . ALA A 1 166 ? -6.080 2.600 7.290 1.00 74.00 166 ALA A C 1
ATOM 1183 O O . ALA A 1 166 ? -6.243 3.600 7.987 1.00 74.00 166 ALA A O 1
ATOM 1184 N N . ALA A 1 167 ? -7.079 2.043 6.605 1.00 69.44 167 ALA A N 1
ATOM 1185 C CA . ALA A 1 167 ? -8.453 2.520 6.643 1.00 69.44 167 ALA A CA 1
ATOM 1186 C C . ALA A 1 167 ? -9.279 1.929 7.806 1.00 69.44 167 ALA A C 1
ATOM 1188 O O . ALA A 1 167 ? -10.377 2.416 8.067 1.00 69.44 167 ALA A O 1
ATOM 1189 N N . ARG A 1 168 ? -8.767 0.934 8.554 1.00 70.38 168 ARG A N 1
ATOM 1190 C CA . ARG A 1 168 ? -9.474 0.320 9.701 1.00 70.38 168 ARG A CA 1
ATOM 1191 C C . ARG A 1 168 ? -9.957 1.321 10.763 1.00 70.38 168 ARG A C 1
ATOM 1193 O O . ARG A 1 168 ? -11.096 1.160 11.186 1.00 70.38 168 ARG A O 1
ATOM 1200 N N . PRO A 1 169 ? -9.191 2.360 11.164 1.00 55.72 169 PRO A N 1
ATOM 1201 C CA . PRO A 1 169 ? -9.663 3.383 12.104 1.00 55.72 169 PRO A CA 1
ATOM 1202 C C . PRO A 1 169 ? -10.929 4.131 11.672 1.00 55.72 169 PRO A C 1
ATOM 1204 O O . PRO A 1 169 ? -11.565 4.778 12.497 1.00 55.72 169 PRO A O 1
ATOM 1207 N N . LEU A 1 170 ? -11.275 4.086 10.382 1.00 51.91 170 LEU A N 1
ATOM 1208 C CA . LEU A 1 170 ? -12.495 4.697 9.862 1.00 51.91 170 LEU A CA 1
ATOM 1209 C C . LEU A 1 170 ? -13.738 3.858 10.195 1.00 51.91 170 LEU A C 1
ATOM 1211 O O . LEU A 1 170 ? -14.825 4.421 10.281 1.00 51.91 170 LEU A O 1
ATOM 1215 N N . ARG A 1 171 ? -13.571 2.547 10.436 1.00 59.84 171 ARG A N 1
ATOM 1216 C CA . ARG A 1 171 ? -14.661 1.617 10.757 1.00 59.84 171 ARG A CA 1
ATOM 1217 C C . ARG A 1 171 ? -15.115 1.821 12.198 1.00 59.84 171 ARG A C 1
ATOM 1219 O O . ARG A 1 171 ? -14.339 1.657 13.139 1.00 59.84 171 ARG A O 1
ATOM 1226 N N . ARG A 1 172 ? -16.389 2.170 12.369 1.00 60.16 172 ARG A N 1
ATOM 1227 C CA . ARG A 1 172 ? -16.986 2.478 13.679 1.00 60.16 172 ARG A CA 1
ATOM 1228 C C . ARG A 1 172 ? -17.324 1.213 14.481 1.00 60.16 172 ARG A C 1
ATOM 1230 O O . ARG A 1 172 ? -17.678 0.177 13.914 1.00 60.16 172 ARG A O 1
ATOM 1237 N N . GLY A 1 173 ? -17.194 1.317 15.807 1.00 53.75 173 GLY A N 1
ATOM 1238 C CA . GLY A 1 173 ? -17.497 0.257 16.774 1.00 53.75 173 GLY A CA 1
ATOM 1239 C C . GLY A 1 173 ? -18.996 -0.025 16.937 1.00 53.75 173 GLY A C 1
ATOM 1240 O O . GLY A 1 173 ? -19.840 0.611 16.311 1.00 53.75 173 GLY A O 1
ATOM 1241 N N . ARG A 1 174 ? -19.320 -1.012 17.779 1.00 48.00 174 ARG A N 1
ATOM 1242 C CA . ARG A 1 174 ? -20.664 -1.592 17.929 1.00 48.00 174 ARG A CA 1
ATOM 1243 C C . ARG A 1 174 ? -21.740 -0.595 18.381 1.00 48.00 174 ARG A C 1
ATOM 1245 O O . ARG A 1 174 ? -22.869 -0.753 17.960 1.00 48.00 174 ARG A O 1
ATOM 1252 N N . ASP A 1 175 ? -21.431 0.423 19.175 1.00 50.41 175 ASP A N 1
ATOM 1253 C CA . ASP A 1 175 ? -22.480 1.222 19.838 1.00 50.41 175 ASP A CA 1
ATOM 1254 C C . ASP A 1 175 ? -23.046 2.388 19.003 1.00 50.41 175 ASP A C 1
ATOM 1256 O O . ASP A 1 175 ? -23.975 3.063 19.440 1.00 50.41 175 ASP A O 1
ATOM 1260 N N . ASP A 1 176 ? -22.546 2.604 17.782 1.00 52.44 176 ASP A N 1
ATOM 1261 C CA . ASP A 1 176 ? -22.853 3.788 16.968 1.00 52.44 176 ASP A CA 1
ATOM 1262 C C . ASP A 1 176 ? -23.588 3.390 15.668 1.00 52.44 176 ASP A C 1
ATOM 1264 O O . ASP A 1 176 ? -23.038 3.422 14.566 1.00 52.44 176 ASP A O 1
ATOM 1268 N N . TYR A 1 177 ? -24.830 2.904 15.775 1.00 52.44 177 TYR A N 1
ATOM 1269 C CA . TYR A 1 177 ? -25.529 2.329 14.619 1.00 52.44 177 TYR A CA 1
ATOM 1270 C C . TYR A 1 177 ? -26.292 3.351 13.769 1.00 52.44 177 TYR A C 1
ATOM 1272 O O . TYR A 1 177 ? -27.371 3.817 14.129 1.00 52.44 177 TYR A O 1
ATOM 1280 N N . ASP A 1 178 ? -25.797 3.547 12.546 1.00 59.25 178 ASP A N 1
ATOM 1281 C CA . ASP A 1 178 ? -26.649 3.541 11.358 1.00 59.25 178 ASP A CA 1
ATOM 1282 C C . ASP A 1 178 ? -26.115 2.497 10.354 1.00 59.25 178 ASP A C 1
ATOM 1284 O O . ASP A 1 178 ? -24.925 2.491 10.024 1.00 59.25 178 ASP A O 1
ATOM 1288 N N . LEU A 1 179 ? -26.979 1.585 9.883 1.00 64.31 179 LEU A N 1
ATOM 1289 C CA . LEU A 1 179 ? -26.662 0.547 8.881 1.00 64.31 179 LEU A CA 1
ATOM 1290 C C . LEU A 1 179 ? -25.999 1.140 7.634 1.00 64.31 179 LEU A C 1
ATOM 1292 O O . LEU A 1 179 ? -25.129 0.513 7.026 1.00 64.31 179 LEU A O 1
ATOM 1296 N N . TRP A 1 180 ? -26.382 2.370 7.297 1.00 62.59 180 TRP A N 1
ATOM 1297 C CA . TRP A 1 180 ? -25.823 3.120 6.188 1.00 62.59 180 TRP A CA 1
ATOM 1298 C C . TRP A 1 180 ? -24.316 3.369 6.331 1.00 62.59 180 TRP A C 1
ATOM 1300 O O . TRP A 1 180 ? -23.567 3.232 5.365 1.00 62.59 180 TRP A O 1
ATOM 1310 N N . GLU A 1 181 ? -23.849 3.718 7.531 1.00 65.94 181 GLU A N 1
ATOM 1311 C CA . GLU A 1 181 ? -22.440 4.054 7.772 1.00 65.94 181 GLU A CA 1
ATOM 1312 C C . GLU A 1 181 ? -21.558 2.805 7.655 1.00 65.94 181 GLU A C 1
ATOM 1314 O O . GLU A 1 181 ? -20.512 2.840 7.013 1.00 65.94 181 GLU A O 1
ATOM 1319 N N . ARG A 1 182 ? -22.051 1.659 8.139 1.00 66.94 182 ARG A N 1
ATOM 1320 C CA . ARG A 1 182 ? -21.379 0.362 7.971 1.00 66.94 182 ARG A CA 1
ATOM 1321 C C . ARG A 1 182 ? -21.288 -0.075 6.515 1.00 66.94 182 ARG A C 1
ATOM 1323 O O . ARG A 1 182 ? -20.246 -0.569 6.096 1.00 66.94 182 ARG A O 1
ATOM 1330 N N . LEU A 1 183 ? -22.368 0.088 5.753 1.00 66.56 183 LEU A N 1
ATOM 1331 C CA . LEU A 1 183 ? -22.392 -0.285 4.339 1.00 66.56 183 LEU A CA 1
ATOM 1332 C C . LEU A 1 183 ? -21.456 0.612 3.518 1.00 66.56 183 LEU A C 1
ATOM 1334 O O . LEU A 1 183 ? -20.755 0.135 2.630 1.00 66.56 183 LEU A O 1
ATOM 1338 N N . THR A 1 184 ? -21.381 1.892 3.879 1.00 66.19 184 THR A N 1
ATOM 1339 C CA . THR A 1 184 ? -20.472 2.859 3.260 1.00 66.19 184 THR A CA 1
ATOM 1340 C C . THR A 1 184 ? -19.005 2.478 3.490 1.00 66.19 184 THR A C 1
ATOM 1342 O O . THR A 1 184 ? -18.249 2.391 2.525 1.00 66.19 184 THR A O 1
ATOM 1345 N N . ASP A 1 185 ? -18.602 2.163 4.726 1.00 66.25 185 ASP A N 1
ATOM 1346 C CA . ASP A 1 185 ? -17.227 1.727 5.025 1.00 66.25 185 ASP A CA 1
ATOM 1347 C C . ASP A 1 185 ? -16.868 0.412 4.316 1.00 66.25 185 ASP A C 1
ATOM 1349 O O . ASP A 1 185 ? -15.743 0.232 3.843 1.00 66.25 185 ASP A O 1
ATOM 1353 N N . PHE A 1 186 ? -17.843 -0.496 4.206 1.00 73.31 186 PHE A N 1
ATOM 1354 C CA . PHE A 1 186 ? -17.685 -1.797 3.560 1.00 73.31 186 PHE A CA 1
ATOM 1355 C C . PHE A 1 186 ? -17.464 -1.696 2.046 1.00 73.31 186 PHE A C 1
ATOM 1357 O O . PHE A 1 186 ? -16.828 -2.570 1.465 1.00 73.31 186 PHE A O 1
ATOM 1364 N N . VAL A 1 187 ? -17.963 -0.637 1.404 1.00 76.50 187 VAL A N 1
ATOM 1365 C CA . VAL A 1 187 ? -17.878 -0.453 -0.051 1.00 76.50 187 VAL A CA 1
ATOM 1366 C C . VAL A 1 187 ? -16.767 0.525 -0.436 1.00 76.50 187 VAL A C 1
ATOM 1368 O O . VAL A 1 187 ? -15.981 0.239 -1.338 1.00 76.50 187 VAL A O 1
ATOM 1371 N N . ILE A 1 188 ? -16.646 1.660 0.259 1.00 77.44 188 ILE A N 1
ATOM 1372 C CA . ILE A 1 188 ? -15.707 2.725 -0.120 1.00 77.44 188 ILE A CA 1
ATOM 1373 C C . ILE A 1 188 ? -14.249 2.273 0.024 1.00 77.44 188 ILE A C 1
ATOM 1375 O O . ILE A 1 188 ? -13.446 2.528 -0.873 1.00 77.44 188 ILE A O 1
ATOM 1379 N N . ILE A 1 189 ? -13.889 1.597 1.120 1.00 78.19 189 ILE A N 1
ATOM 1380 C CA . ILE A 1 189 ? -12.494 1.196 1.366 1.00 78.19 189 ILE A CA 1
ATOM 1381 C C . ILE A 1 189 ? -12.006 0.204 0.292 1.00 78.19 189 ILE A C 1
ATOM 1383 O O . ILE A 1 189 ? -10.954 0.461 -0.304 1.00 78.19 189 ILE A O 1
ATOM 1387 N N . PRO A 1 190 ? -12.748 -0.880 -0.027 1.00 87.62 190 PRO A N 1
ATOM 1388 C CA . PRO A 1 190 ? -12.384 -1.769 -1.127 1.00 87.62 190 PRO A CA 1
ATOM 1389 C C . PRO A 1 190 ? -12.307 -1.078 -2.488 1.00 87.62 190 PRO A C 1
ATOM 1391 O O . PRO A 1 190 ? -11.376 -1.354 -3.240 1.00 87.62 190 PRO A O 1
ATOM 1394 N N . LEU A 1 191 ? -13.225 -0.153 -2.795 1.00 85.12 191 LEU A N 1
ATOM 1395 C CA . LEU A 1 191 ? -13.198 0.593 -4.058 1.00 85.12 191 LEU A CA 1
ATOM 1396 C C . LEU A 1 191 ? -11.942 1.458 -4.192 1.00 85.12 191 LEU A C 1
ATOM 1398 O O . LEU A 1 191 ? -11.297 1.437 -5.238 1.00 85.12 191 LEU A O 1
ATOM 1402 N N . ILE A 1 192 ? -11.552 2.173 -3.133 1.00 82.44 192 ILE A N 1
ATOM 1403 C CA . ILE A 1 192 ? -10.316 2.970 -3.129 1.00 82.44 192 ILE A CA 1
ATOM 1404 C C . ILE A 1 192 ? -9.095 2.065 -3.322 1.00 82.44 192 ILE A C 1
ATOM 1406 O O . ILE A 1 192 ? -8.197 2.397 -4.094 1.00 82.44 192 ILE A O 1
ATOM 1410 N N . GLY A 1 193 ? -9.059 0.913 -2.646 1.00 88.50 193 GLY A N 1
ATOM 1411 C CA . GLY A 1 193 ? -7.978 -0.057 -2.810 1.00 88.50 193 GLY A CA 1
ATOM 1412 C C . GLY A 1 193 ? -7.905 -0.626 -4.231 1.00 88.50 193 GLY A C 1
ATOM 1413 O O . GLY A 1 193 ? -6.818 -0.706 -4.799 1.00 88.50 193 GLY A O 1
ATOM 1414 N N . ALA A 1 194 ? -9.046 -0.952 -4.838 1.00 91.25 194 ALA A N 1
ATOM 1415 C CA . ALA A 1 194 ? -9.125 -1.430 -6.216 1.00 91.25 194 ALA A CA 1
ATOM 1416 C C . ALA A 1 194 ? -8.672 -0.367 -7.228 1.00 91.25 194 ALA A C 1
ATOM 1418 O O . ALA A 1 194 ? -7.874 -0.662 -8.115 1.00 91.25 194 ALA A O 1
ATOM 1419 N N . PHE A 1 195 ? -9.106 0.883 -7.052 1.00 88.56 195 PHE A N 1
ATOM 1420 C CA . PHE A 1 195 ? -8.660 2.009 -7.873 1.00 88.56 195 PHE A CA 1
ATOM 1421 C C . PHE A 1 195 ? -7.146 2.247 -7.754 1.00 88.56 195 PHE A C 1
ATOM 1423 O O . PHE A 1 195 ? -6.460 2.500 -8.748 1.00 88.56 195 PHE A O 1
ATOM 1430 N N . ALA A 1 196 ? -6.597 2.111 -6.544 1.00 90.50 196 ALA A N 1
ATOM 1431 C CA . ALA A 1 196 ? -5.158 2.181 -6.331 1.00 90.50 196 ALA A CA 1
ATOM 1432 C C . ALA A 1 196 ? -4.426 1.070 -7.103 1.00 90.50 196 ALA A C 1
ATOM 1434 O O . ALA A 1 196 ? -3.445 1.362 -7.781 1.00 90.50 196 ALA A O 1
ATOM 1435 N N . VAL A 1 197 ? -4.930 -0.171 -7.084 1.00 95.06 197 VAL A N 1
ATOM 1436 C CA . VAL A 1 197 ? -4.369 -1.280 -7.881 1.00 95.06 197 VAL A CA 1
ATOM 1437 C C . VAL A 1 197 ? -4.436 -0.996 -9.374 1.00 95.06 197 VAL A C 1
ATOM 1439 O O . VAL A 1 197 ? -3.431 -1.165 -10.058 1.00 95.06 197 VAL A O 1
ATOM 1442 N N . GLN A 1 198 ? -5.578 -0.527 -9.878 1.00 94.75 198 GLN A N 1
ATOM 1443 C CA . GLN A 1 198 ? -5.740 -0.154 -11.286 1.00 94.75 198 GLN A CA 1
ATOM 1444 C C . GLN A 1 198 ? -4.660 0.850 -11.711 1.00 94.75 198 GLN A C 1
ATOM 1446 O O . GLN A 1 198 ? -3.965 0.644 -12.706 1.00 94.75 198 GLN A O 1
ATOM 1451 N N . SER A 1 199 ? -4.465 1.891 -10.896 1.00 90.94 199 SER A N 1
ATOM 1452 C CA . SER A 1 199 ? -3.459 2.932 -11.121 1.00 90.94 199 SER A CA 1
ATOM 1453 C C . SER A 1 199 ? -2.033 2.374 -11.061 1.00 90.94 199 SER A C 1
ATOM 1455 O O . SER A 1 199 ? -1.199 2.711 -11.900 1.00 90.94 199 SER A O 1
ATOM 1457 N N . MET A 1 200 ? -1.745 1.482 -10.107 1.00 94.75 200 MET A N 1
ATOM 1458 C CA . MET A 1 200 ? -0.439 0.831 -9.979 1.00 94.75 20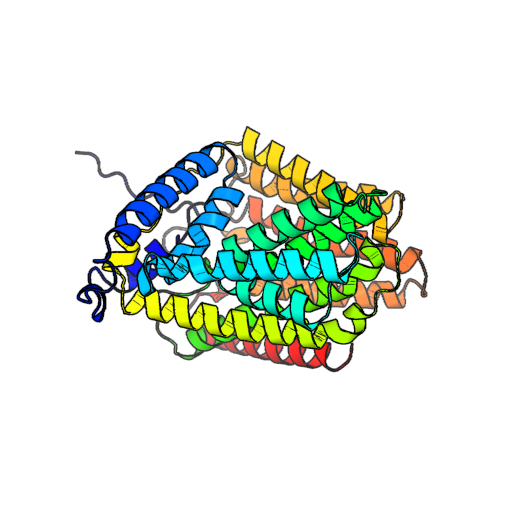0 MET A CA 1
ATOM 1459 C C . MET A 1 200 ? -0.119 -0.031 -11.203 1.00 94.75 200 MET A C 1
ATOM 1461 O O . MET A 1 200 ? 0.965 0.117 -11.767 1.00 94.75 200 MET A O 1
ATOM 1465 N N . VAL A 1 201 ? -1.054 -0.877 -11.655 1.00 95.62 201 VAL A N 1
ATOM 1466 C CA . VAL A 1 201 ? -0.863 -1.695 -12.863 1.00 95.62 201 VAL A CA 1
ATOM 1467 C C . VAL A 1 201 ? -0.683 -0.796 -14.083 1.00 95.62 201 VAL A C 1
ATOM 1469 O O . VAL A 1 201 ? 0.263 -1.003 -14.838 1.00 95.62 201 VAL A O 1
ATOM 1472 N N . GLY A 1 202 ? -1.510 0.243 -14.239 1.00 94.19 202 GLY A N 1
ATOM 1473 C CA . GLY A 1 202 ? -1.382 1.215 -15.330 1.00 94.19 202 GLY A CA 1
ATOM 1474 C C . GLY A 1 202 ? -0.022 1.917 -15.365 1.00 94.19 202 GLY A C 1
ATOM 1475 O O . GLY A 1 202 ? 0.524 2.183 -16.434 1.00 94.19 202 GLY A O 1
ATOM 1476 N N . SER A 1 203 ? 0.576 2.142 -14.195 1.00 92.44 203 SER A N 1
ATOM 1477 C CA . SER A 1 203 ? 1.878 2.794 -14.057 1.00 92.44 203 SER A CA 1
ATOM 1478 C C . SER A 1 203 ? 3.081 1.886 -14.368 1.00 92.44 203 SER A C 1
ATOM 1480 O O . SER A 1 203 ? 4.180 2.398 -14.589 1.00 92.44 203 SER A O 1
ATOM 1482 N N . LEU A 1 204 ? 2.903 0.556 -14.434 1.00 94.19 204 LEU A N 1
ATOM 1483 C CA . LEU A 1 204 ? 4.008 -0.402 -14.603 1.00 94.19 204 LEU A CA 1
ATOM 1484 C C . LEU A 1 204 ? 4.820 -0.172 -15.880 1.00 94.19 204 LEU A C 1
ATOM 1486 O O . LEU A 1 204 ? 6.044 -0.299 -15.851 1.00 94.19 204 LEU A O 1
ATOM 1490 N N . SER A 1 205 ? 4.168 0.186 -16.991 1.00 93.69 205 SER A N 1
ATOM 1491 C CA . SER A 1 205 ? 4.893 0.463 -18.239 1.00 93.69 205 SER A CA 1
ATOM 1492 C C . SER A 1 205 ? 5.865 1.634 -18.064 1.00 93.69 205 SER A C 1
ATOM 1494 O O . SER A 1 205 ? 7.029 1.531 -18.437 1.00 93.69 205 SER A O 1
ATOM 1496 N N . GLY A 1 206 ? 5.435 2.703 -17.385 1.00 91.25 206 GLY A N 1
ATOM 1497 C CA . GLY A 1 206 ? 6.301 3.844 -17.076 1.00 91.25 206 GLY A CA 1
ATOM 1498 C C . GLY A 1 206 ? 7.451 3.496 -16.126 1.00 91.25 206 GLY A C 1
ATOM 1499 O O . GLY A 1 206 ? 8.558 3.991 -16.306 1.00 91.25 206 GLY A O 1
ATOM 1500 N N . LEU A 1 207 ? 7.230 2.602 -15.154 1.00 92.19 207 LEU A N 1
ATOM 1501 C CA . LEU A 1 207 ? 8.288 2.133 -14.245 1.00 92.19 207 LEU A CA 1
ATOM 1502 C C . LEU A 1 207 ? 9.350 1.293 -14.956 1.00 92.19 207 LEU A C 1
ATOM 1504 O O . LEU A 1 207 ? 10.538 1.431 -14.656 1.00 92.19 207 LEU A O 1
ATOM 1508 N N . SER A 1 208 ? 8.900 0.423 -15.860 1.00 91.25 208 SER A N 1
ATOM 1509 C CA . SER A 1 208 ? 9.753 -0.521 -16.581 1.00 91.25 208 SER A CA 1
ATOM 1510 C C . SER A 1 208 ? 10.461 0.088 -17.783 1.00 91.25 208 SER A C 1
ATOM 1512 O O . SER A 1 208 ? 11.467 -0.450 -18.222 1.00 91.25 208 SER A O 1
ATOM 1514 N N . GLY A 1 209 ? 9.946 1.190 -18.333 1.00 88.69 209 GLY A N 1
ATOM 1515 C CA . GLY A 1 209 ? 10.416 1.729 -19.609 1.00 88.69 209 GLY A CA 1
ATOM 1516 C C . GLY A 1 209 ? 9.973 0.908 -20.826 1.00 88.69 209 GLY A C 1
ATOM 1517 O O . GLY A 1 209 ? 10.307 1.272 -21.951 1.00 88.69 209 GLY A O 1
ATOM 1518 N N . TYR A 1 210 ? 9.193 -0.160 -20.624 1.00 88.31 210 TYR A N 1
ATOM 1519 C CA . TYR A 1 210 ? 8.643 -1.010 -21.676 1.00 88.31 210 TYR A CA 1
ATOM 1520 C C . TYR A 1 210 ? 7.125 -0.880 -21.745 1.00 88.31 210 TYR A C 1
ATOM 1522 O O . TYR A 1 210 ? 6.448 -0.626 -20.749 1.00 88.31 210 TYR A O 1
ATOM 1530 N N . GLN A 1 211 ? 6.565 -1.117 -22.928 1.00 89.56 211 GLN A N 1
ATOM 1531 C CA . GLN A 1 211 ? 5.121 -1.203 -23.099 1.00 89.56 211 GLN A CA 1
ATOM 1532 C C . GLN A 1 211 ? 4.652 -2.603 -22.689 1.00 89.56 211 GLN A C 1
ATOM 1534 O O . GLN A 1 211 ? 4.800 -3.570 -23.434 1.00 89.56 211 GLN A O 1
ATOM 1539 N N . LEU A 1 212 ? 4.128 -2.727 -21.469 1.00 90.12 212 LEU A N 1
ATOM 1540 C CA . LEU A 1 212 ? 3.758 -4.017 -20.893 1.00 90.12 212 LEU A CA 1
ATOM 1541 C C . LEU A 1 212 ? 2.305 -4.380 -21.246 1.00 90.12 212 LEU A C 1
ATOM 1543 O O . LEU A 1 212 ? 1.392 -3.633 -20.880 1.00 90.12 212 LEU A O 1
ATOM 1547 N N . PRO A 1 213 ? 2.043 -5.558 -21.852 1.00 90.56 213 PRO A N 1
ATOM 1548 C CA . PRO A 1 213 ? 0.683 -5.994 -22.190 1.00 90.56 213 PRO A CA 1
ATOM 1549 C C . PRO A 1 213 ? -0.263 -6.056 -20.985 1.00 90.56 213 PRO A C 1
ATOM 1551 O O . PRO A 1 213 ? -1.465 -5.840 -21.117 1.00 90.56 213 PRO A O 1
ATOM 1554 N N . ILE A 1 214 ? 0.282 -6.296 -19.787 1.00 91.69 214 ILE A N 1
ATOM 1555 C CA . ILE A 1 214 ? -0.492 -6.401 -18.545 1.00 91.69 214 ILE A CA 1
ATOM 1556 C C . ILE A 1 214 ? -1.283 -5.132 -18.206 1.00 91.69 214 ILE A C 1
ATOM 1558 O O . ILE A 1 214 ? -2.312 -5.220 -17.539 1.00 91.69 214 ILE A O 1
ATOM 1562 N N . VAL A 1 215 ? -0.848 -3.968 -18.704 1.00 93.06 215 VAL A N 1
ATOM 1563 C CA . VAL A 1 215 ? -1.554 -2.693 -18.517 1.00 93.06 215 VAL A CA 1
ATOM 1564 C C . VAL A 1 215 ? -2.964 -2.744 -19.104 1.00 93.06 215 VAL A C 1
ATOM 1566 O O . VAL A 1 215 ? -3.891 -2.208 -18.506 1.00 93.06 215 VAL A O 1
ATOM 1569 N N . GLN A 1 216 ? -3.167 -3.469 -20.208 1.00 93.06 216 GLN A N 1
ATOM 1570 C CA . GLN A 1 216 ? -4.493 -3.642 -20.815 1.00 93.06 216 GLN A CA 1
ATOM 1571 C C . GLN A 1 216 ? -5.447 -4.440 -19.911 1.00 93.06 216 GLN A C 1
ATOM 1573 O O . GLN A 1 216 ? -6.663 -4.342 -20.034 1.00 93.06 216 GLN A O 1
ATOM 1578 N N . SER A 1 217 ? -4.901 -5.214 -18.970 1.00 94.50 217 SER A N 1
ATOM 1579 C CA . SER A 1 217 ? -5.654 -5.986 -17.977 1.00 94.50 217 SER A CA 1
ATOM 1580 C C . SER A 1 217 ? -5.739 -5.293 -16.611 1.00 94.50 217 SER A C 1
ATOM 1582 O O . SER A 1 217 ? -6.147 -5.929 -15.637 1.00 94.50 217 SER A O 1
ATOM 1584 N N . ALA A 1 218 ? -5.388 -4.004 -16.504 1.00 94.81 218 ALA A N 1
ATOM 1585 C CA . ALA A 1 218 ? -5.428 -3.264 -15.239 1.00 94.81 218 ALA A CA 1
ATOM 1586 C C . ALA A 1 218 ? -6.812 -3.309 -14.572 1.00 94.81 218 ALA A C 1
ATOM 1588 O O . ALA A 1 218 ? -6.899 -3.539 -13.367 1.00 94.81 218 ALA A O 1
ATOM 1589 N N . ASN A 1 219 ? -7.888 -3.186 -15.356 1.00 93.50 219 ASN A N 1
ATOM 1590 C CA . ASN A 1 219 ? -9.265 -3.259 -14.853 1.00 93.50 219 ASN A CA 1
ATOM 1591 C C . ASN A 1 219 ? -9.596 -4.639 -14.274 1.00 93.50 219 ASN A C 1
ATOM 1593 O O . ASN A 1 219 ? -10.240 -4.739 -13.233 1.00 93.50 219 ASN A O 1
ATOM 1597 N N . LEU A 1 220 ? -9.118 -5.708 -14.917 1.00 94.12 220 LEU A N 1
ATOM 1598 C CA . LEU A 1 220 ? -9.311 -7.077 -14.445 1.00 94.12 220 LEU A CA 1
ATOM 1599 C C . LEU A 1 220 ? -8.574 -7.291 -13.118 1.00 94.12 220 LEU A C 1
ATOM 1601 O O . LEU A 1 220 ? -9.163 -7.787 -12.161 1.00 94.12 220 LEU A O 1
ATOM 1605 N N . ILE A 1 221 ? -7.307 -6.882 -13.024 1.00 96.12 221 ILE A N 1
ATOM 1606 C CA . ILE A 1 221 ? -6.516 -7.037 -11.792 1.00 96.12 221 ILE A CA 1
ATOM 1607 C C . ILE A 1 221 ? -7.104 -6.182 -10.658 1.00 96.12 221 ILE A C 1
ATOM 1609 O O . ILE A 1 221 ? -7.183 -6.638 -9.517 1.00 96.12 221 ILE A O 1
ATOM 1613 N N . ALA A 1 222 ? -7.587 -4.978 -10.968 1.00 95.12 222 ALA A N 1
ATOM 1614 C CA . ALA A 1 222 ? -8.305 -4.131 -10.021 1.00 95.12 222 ALA A CA 1
ATOM 1615 C C . ALA A 1 222 ? -9.606 -4.781 -9.529 1.00 95.12 222 ALA A C 1
ATOM 1617 O O . ALA A 1 222 ? -9.888 -4.741 -8.334 1.00 95.12 222 ALA A O 1
ATOM 1618 N N . LEU A 1 223 ? -10.369 -5.431 -10.415 1.00 95.06 223 LEU A N 1
ATOM 1619 C CA . LEU A 1 223 ? -11.566 -6.187 -10.045 1.00 95.06 223 LEU A CA 1
ATOM 1620 C C . LEU A 1 223 ? -11.224 -7.366 -9.124 1.00 95.06 223 LEU A C 1
ATOM 1622 O O . LEU A 1 223 ? -11.902 -7.580 -8.122 1.00 95.06 223 LEU A O 1
ATOM 1626 N N . ILE A 1 224 ? -10.147 -8.100 -9.416 1.00 96.62 224 ILE A N 1
ATOM 1627 C CA . ILE A 1 224 ? -9.656 -9.170 -8.538 1.00 96.62 224 ILE A CA 1
ATOM 1628 C C . ILE A 1 224 ? -9.306 -8.609 -7.153 1.00 96.62 224 ILE A C 1
ATOM 1630 O O . ILE A 1 224 ? -9.721 -9.169 -6.136 1.00 96.62 224 ILE A O 1
ATOM 1634 N N . ALA A 1 225 ? -8.587 -7.485 -7.100 1.00 96.06 225 ALA A N 1
ATOM 1635 C CA . ALA A 1 225 ? -8.265 -6.820 -5.844 1.00 96.06 225 ALA A CA 1
ATOM 1636 C C . ALA A 1 225 ? -9.523 -6.344 -5.104 1.00 96.06 225 ALA A C 1
ATOM 1638 O O . ALA A 1 225 ? -9.597 -6.499 -3.889 1.00 96.06 225 ALA A O 1
ATOM 1639 N N . LEU A 1 226 ? -10.533 -5.826 -5.812 1.00 94.00 226 LEU A N 1
ATOM 1640 C CA . LEU A 1 226 ? -11.814 -5.419 -5.231 1.00 94.00 226 LEU A CA 1
ATOM 1641 C C . LEU A 1 226 ? -12.515 -6.593 -4.545 1.00 94.00 226 LEU A C 1
ATOM 1643 O O . LEU A 1 226 ? -12.929 -6.474 -3.392 1.00 94.00 226 LEU A O 1
ATOM 1647 N N . VAL A 1 227 ? -12.618 -7.733 -5.233 1.00 95.25 227 VAL A N 1
ATOM 1648 C CA . VAL A 1 227 ? -13.215 -8.957 -4.680 1.00 95.25 227 VAL A CA 1
ATOM 1649 C C . VAL A 1 227 ? -12.426 -9.431 -3.458 1.00 95.25 227 VAL A C 1
ATOM 1651 O O . VAL A 1 227 ? -13.023 -9.740 -2.427 1.00 95.25 227 VAL A O 1
ATOM 1654 N N . GLY A 1 228 ? -11.093 -9.432 -3.535 1.00 95.50 228 GLY A N 1
ATOM 1655 C CA . GLY A 1 228 ? -10.223 -9.789 -2.413 1.00 95.50 228 GLY A CA 1
ATOM 1656 C C . GLY A 1 228 ? -10.389 -8.862 -1.206 1.00 95.50 228 GLY A C 1
ATOM 1657 O O . GLY A 1 228 ? -10.509 -9.330 -0.076 1.00 95.50 228 GLY A O 1
ATOM 1658 N N . LEU A 1 229 ? -10.499 -7.552 -1.432 1.00 93.19 229 LEU A N 1
ATOM 1659 C CA . LEU A 1 229 ? -10.721 -6.554 -0.385 1.00 93.19 229 LEU A CA 1
ATOM 1660 C C . LEU A 1 229 ? -12.112 -6.674 0.255 1.00 93.19 229 LEU A C 1
ATOM 1662 O O . LEU A 1 229 ? -12.218 -6.606 1.478 1.00 93.19 229 LEU A O 1
ATOM 1666 N N . LEU A 1 230 ? -13.169 -6.899 -0.532 1.00 91.25 230 LEU A N 1
ATOM 1667 C CA . LEU A 1 230 ? -14.518 -7.156 -0.008 1.00 91.25 230 LEU A CA 1
ATOM 1668 C C . LEU A 1 230 ? -14.547 -8.427 0.848 1.00 91.25 230 LEU A C 1
ATOM 1670 O O . LEU A 1 230 ? -15.085 -8.428 1.961 1.00 91.25 230 LEU A O 1
ATOM 1674 N N . LEU A 1 231 ? -13.920 -9.501 0.359 1.00 93.75 231 LEU A N 1
ATOM 1675 C CA . LEU A 1 231 ? -13.787 -10.747 1.104 1.00 93.75 231 LEU A CA 1
ATOM 1676 C C . LEU A 1 231 ? -13.013 -10.519 2.403 1.00 93.75 231 LEU A C 1
ATOM 1678 O O . LEU A 1 231 ? -13.477 -10.915 3.468 1.00 93.75 231 LEU A O 1
ATOM 1682 N N . ARG A 1 232 ? -11.881 -9.817 2.349 1.00 92.00 232 ARG A N 1
ATOM 1683 C CA . ARG A 1 232 ? -11.093 -9.462 3.530 1.00 92.00 232 ARG A CA 1
ATOM 1684 C C . ARG A 1 232 ? -11.908 -8.711 4.571 1.00 92.00 232 ARG A C 1
ATOM 1686 O O . ARG A 1 232 ? -11.899 -9.107 5.730 1.00 92.00 232 ARG A O 1
ATOM 1693 N N . VAL A 1 233 ? -12.601 -7.637 4.191 1.00 87.19 233 VAL A N 1
ATOM 1694 C CA . VAL A 1 233 ? -13.395 -6.845 5.146 1.00 87.19 233 VAL A CA 1
ATOM 1695 C C . VAL A 1 233 ? -14.473 -7.720 5.792 1.00 87.19 233 VAL A C 1
ATOM 1697 O O . VAL A 1 233 ? -14.681 -7.641 7.005 1.00 87.19 233 VAL A O 1
ATOM 1700 N N . SER A 1 234 ? -15.095 -8.609 5.009 1.00 88.44 234 SER A N 1
ATOM 1701 C CA . SER A 1 234 ? -16.053 -9.606 5.502 1.00 88.44 234 SER A CA 1
ATOM 1702 C C . SER A 1 234 ? -15.425 -10.559 6.518 1.00 88.44 234 SER A C 1
ATOM 1704 O O . SER A 1 234 ? -15.993 -10.780 7.586 1.00 88.44 234 SER A O 1
ATOM 1706 N N . LEU A 1 235 ? -14.247 -11.105 6.204 1.00 90.62 235 LEU A N 1
ATOM 1707 C CA . LEU A 1 235 ? -13.513 -12.028 7.068 1.00 90.62 235 LEU A CA 1
ATOM 1708 C C . LEU A 1 235 ? -13.038 -11.344 8.350 1.00 90.62 235 LEU A C 1
ATOM 1710 O O . LEU A 1 235 ? -13.160 -11.928 9.417 1.00 90.62 235 LEU A O 1
ATOM 1714 N N . GLU A 1 236 ? -12.546 -10.108 8.275 1.00 87.44 236 GLU A N 1
ATOM 1715 C CA . GLU A 1 236 ? -12.149 -9.317 9.442 1.00 87.44 236 GLU A CA 1
ATOM 1716 C C . GLU A 1 236 ? -13.340 -9.058 10.374 1.00 87.44 236 GLU A C 1
ATOM 1718 O O . GLU A 1 236 ? -13.228 -9.229 11.586 1.00 87.44 236 GLU A O 1
ATOM 1723 N N . GLU A 1 237 ? -14.490 -8.666 9.817 1.00 84.31 237 GLU A N 1
ATOM 1724 C CA . GLU A 1 237 ? -15.718 -8.438 10.586 1.00 84.31 237 GLU A CA 1
ATOM 1725 C C . GLU A 1 237 ? -16.247 -9.737 11.207 1.00 84.31 237 GLU A C 1
ATOM 1727 O O . GLU A 1 237 ? -16.646 -9.762 12.372 1.00 84.31 237 GLU A O 1
ATOM 1732 N N . PHE A 1 238 ? -16.239 -10.828 10.442 1.00 86.56 238 PHE A N 1
ATOM 1733 C CA . PHE A 1 238 ? -16.623 -12.144 10.934 1.00 86.56 238 PHE A CA 1
ATOM 1734 C C . PHE A 1 238 ? -15.686 -12.612 12.050 1.00 86.56 238 PHE A C 1
ATOM 1736 O O . PHE A 1 238 ? -16.160 -13.015 13.110 1.00 86.56 238 PHE A O 1
ATOM 1743 N N . ALA A 1 239 ? -14.372 -12.495 11.849 1.00 87.44 239 ALA A N 1
ATOM 1744 C CA . ALA A 1 239 ? -13.356 -12.873 12.820 1.00 87.44 239 ALA A CA 1
ATOM 1745 C C . ALA A 1 239 ? -13.519 -12.102 14.131 1.00 87.44 239 ALA A C 1
ATOM 1747 O O . ALA A 1 239 ? -13.553 -12.709 15.198 1.00 87.44 239 ALA A O 1
ATOM 1748 N N . ALA A 1 240 ? -13.695 -10.783 14.048 1.00 82.81 240 ALA A N 1
ATOM 1749 C CA . ALA A 1 240 ? -13.887 -9.930 15.213 1.00 82.81 240 ALA A CA 1
ATOM 1750 C C . ALA A 1 240 ? -15.129 -10.302 16.037 1.00 82.81 240 ALA A C 1
ATOM 1752 O O . ALA A 1 240 ? -15.107 -10.198 17.260 1.00 82.81 240 ALA A O 1
ATOM 1753 N N . ARG A 1 241 ? -16.206 -10.764 15.388 1.00 82.75 241 ARG A N 1
ATOM 1754 C CA . ARG A 1 241 ? -17.438 -11.190 16.073 1.00 82.75 241 ARG A CA 1
ATOM 1755 C C . ARG A 1 241 ? -17.372 -12.622 16.599 1.00 82.75 241 ARG A C 1
ATOM 1757 O O . ARG A 1 241 ? -17.918 -12.914 17.660 1.00 82.75 241 ARG A O 1
ATOM 1764 N N . ALA A 1 242 ? -16.780 -13.532 15.833 1.00 85.75 242 ALA A N 1
ATOM 1765 C CA . ALA A 1 242 ? -16.811 -14.960 16.122 1.00 85.75 242 ALA A CA 1
ATOM 1766 C C . ALA A 1 242 ? -15.666 -15.408 17.047 1.00 85.75 242 ALA A C 1
ATOM 1768 O O . ALA A 1 242 ? -15.886 -16.313 17.855 1.00 85.75 242 ALA A O 1
ATOM 1769 N N . PHE A 1 243 ? -14.499 -14.758 16.954 1.00 87.69 243 PHE A N 1
ATOM 1770 C CA . PHE A 1 243 ? -13.241 -15.147 17.606 1.00 87.69 243 PHE A CA 1
ATOM 1771 C C . PHE A 1 243 ? -12.552 -14.033 18.443 1.00 87.69 243 PHE A C 1
ATOM 1773 O O . PHE A 1 243 ? -11.323 -13.918 18.398 1.00 87.69 243 PHE A O 1
ATOM 1780 N N . PRO A 1 244 ? -13.272 -13.151 19.167 1.00 84.31 244 PRO A N 1
ATOM 1781 C CA . PRO A 1 244 ? -12.659 -12.025 19.873 1.00 84.31 244 PRO A CA 1
ATOM 1782 C C . PRO A 1 244 ? -11.645 -12.455 20.945 1.00 84.31 244 PRO A C 1
ATOM 1784 O O . PRO A 1 244 ? -10.591 -11.827 21.064 1.00 84.31 244 PRO A O 1
ATOM 1787 N N . GLY A 1 245 ? -11.910 -13.542 21.679 1.00 82.31 245 GLY A N 1
ATOM 1788 C CA . GLY A 1 245 ? -10.997 -14.064 22.695 1.00 82.31 245 GLY A CA 1
ATOM 1789 C C . GLY A 1 245 ? -9.700 -14.566 22.069 1.00 82.31 245 GLY A C 1
ATOM 1790 O O . GLY A 1 245 ? -8.608 -14.205 22.507 1.00 82.31 245 GLY A O 1
ATOM 1791 N N . ARG A 1 246 ? -9.799 -15.312 20.963 1.00 84.69 246 ARG A N 1
ATOM 1792 C CA . ARG A 1 246 ? -8.616 -15.789 20.247 1.00 84.69 246 ARG A CA 1
ATOM 1793 C C . ARG A 1 246 ? -7.798 -14.659 19.630 1.00 84.69 246 ARG A C 1
ATOM 1795 O O . ARG A 1 246 ? -6.568 -14.714 19.630 1.00 84.69 246 ARG A O 1
ATOM 1802 N N . ILE A 1 247 ? -8.460 -13.627 19.110 1.00 84.19 247 ILE A N 1
ATOM 1803 C CA . ILE A 1 247 ? -7.776 -12.438 18.593 1.00 84.19 247 ILE A CA 1
ATOM 1804 C C . ILE A 1 247 ? -6.978 -11.767 19.709 1.00 84.19 247 ILE A C 1
ATOM 1806 O O . ILE A 1 247 ? -5.843 -11.383 19.460 1.00 84.19 247 ILE A O 1
ATOM 1810 N N . ALA A 1 248 ? -7.508 -11.673 20.931 1.00 81.69 248 ALA A N 1
ATOM 1811 C CA . ALA A 1 248 ? -6.776 -11.095 22.058 1.00 81.69 248 ALA A CA 1
ATOM 1812 C C . ALA A 1 248 ? -5.496 -11.879 22.418 1.00 81.69 248 ALA A C 1
ATOM 1814 O O . ALA A 1 248 ? -4.511 -11.275 22.833 1.00 81.69 248 ALA A O 1
ATOM 1815 N N . GLU A 1 249 ? -5.479 -13.201 22.220 1.00 81.12 249 GLU A N 1
ATOM 1816 C CA . GLU A 1 249 ? -4.297 -14.043 22.465 1.00 81.12 249 GLU A CA 1
ATOM 1817 C C . GLU A 1 249 ? -3.231 -13.941 21.361 1.00 81.12 249 GLU A C 1
ATOM 1819 O O . GLU A 1 249 ? -2.027 -14.004 21.627 1.00 81.12 249 GLU A O 1
ATOM 1824 N N . VAL A 1 250 ? -3.661 -13.849 20.100 1.00 81.38 250 VAL A N 1
ATOM 1825 C CA . VAL A 1 250 ? -2.761 -13.883 18.931 1.00 81.38 250 VAL A CA 1
ATOM 1826 C C . VAL A 1 250 ? -2.349 -12.480 18.491 1.00 81.38 250 VAL A C 1
ATOM 1828 O O . VAL A 1 250 ? -1.314 -12.314 17.847 1.00 81.38 250 VAL A O 1
ATOM 1831 N N . ALA A 1 251 ? -3.129 -11.458 18.833 1.00 77.62 251 ALA A N 1
ATOM 1832 C CA . ALA A 1 251 ? -2.811 -10.094 18.466 1.00 77.62 251 ALA A CA 1
ATOM 1833 C C . ALA A 1 251 ? -1.483 -9.650 19.086 1.00 77.62 251 ALA A C 1
ATOM 1835 O O . ALA A 1 251 ? -1.229 -9.890 20.269 1.00 77.62 251 ALA A O 1
ATOM 1836 N N . PRO A 1 252 ? -0.635 -8.961 18.310 1.00 70.56 252 PRO A N 1
ATOM 1837 C CA . PRO A 1 252 ? 0.624 -8.473 18.831 1.00 70.56 252 PRO A CA 1
ATOM 1838 C C . PRO A 1 252 ? 0.399 -7.387 19.880 1.00 70.56 252 PRO A C 1
ATOM 1840 O O . PRO A 1 252 ? -0.569 -6.622 19.822 1.00 70.56 252 PRO A O 1
ATOM 1843 N N . ALA A 1 253 ? 1.359 -7.279 20.799 1.00 67.75 253 ALA A N 1
ATOM 1844 C CA . ALA A 1 253 ? 1.432 -6.152 21.716 1.00 67.75 253 ALA A CA 1
ATOM 1845 C C . ALA A 1 253 ? 1.439 -4.817 20.938 1.00 67.75 253 ALA A C 1
ATOM 1847 O O . ALA A 1 253 ? 1.949 -4.773 19.810 1.00 67.75 253 ALA A O 1
ATOM 1848 N N . PRO A 1 254 ? 0.907 -3.726 21.524 1.00 64.69 254 PRO A N 1
ATOM 1849 C CA . PRO A 1 254 ? 0.898 -2.415 20.886 1.00 64.69 254 PRO A CA 1
ATOM 1850 C C . PRO A 1 254 ? 2.295 -2.048 20.381 1.00 64.69 254 PRO A C 1
ATOM 1852 O O . PRO A 1 254 ? 3.266 -2.054 21.142 1.00 64.69 254 PRO A O 1
ATOM 1855 N N . ILE A 1 255 ? 2.403 -1.757 19.084 1.00 66.38 255 ILE A N 1
ATOM 1856 C CA . ILE A 1 255 ? 3.668 -1.346 18.474 1.00 66.38 255 ILE A CA 1
ATOM 1857 C C . ILE A 1 255 ? 4.002 0.036 19.039 1.00 66.38 255 ILE A C 1
ATOM 1859 O O . ILE A 1 255 ? 3.177 0.947 18.987 1.00 66.38 255 ILE A O 1
ATOM 1863 N N . SER A 1 256 ? 5.195 0.193 19.612 1.00 64.81 256 SER A N 1
ATOM 1864 C CA . SER A 1 256 ? 5.601 1.463 20.208 1.00 64.81 256 SER A CA 1
ATOM 1865 C C . SER A 1 256 ? 5.639 2.575 19.158 1.00 64.81 256 SER A C 1
ATOM 1867 O O . SER A 1 256 ? 6.076 2.381 18.020 1.00 64.81 256 SER A O 1
ATOM 1869 N N . THR A 1 257 ? 5.189 3.771 19.542 1.00 66.69 257 THR A N 1
ATOM 1870 C CA . THR A 1 257 ? 5.260 4.942 18.665 1.00 66.69 257 THR A CA 1
ATOM 1871 C C . THR A 1 257 ? 6.727 5.278 18.388 1.00 66.69 257 THR A C 1
ATOM 1873 O O . THR A 1 257 ? 7.476 5.501 19.348 1.00 66.69 257 THR A O 1
ATOM 1876 N N . PRO A 1 258 ? 7.164 5.356 17.120 1.00 71.19 258 PRO A N 1
ATOM 1877 C CA . PRO A 1 258 ? 8.566 5.601 16.818 1.00 71.19 258 PRO A CA 1
ATOM 1878 C C . PRO A 1 258 ? 9.013 6.992 17.274 1.00 71.19 258 PRO A C 1
ATOM 1880 O O . PRO A 1 258 ? 8.266 7.970 17.161 1.00 71.19 258 PRO A O 1
ATOM 1883 N N . GLY A 1 259 ? 10.255 7.091 17.752 1.00 81.06 259 GLY A N 1
ATOM 1884 C CA . GLY A 1 259 ? 10.871 8.367 18.121 1.00 81.06 259 GLY A CA 1
ATOM 1885 C C . GLY A 1 259 ? 11.033 9.318 16.927 1.00 81.06 259 GLY A C 1
ATOM 1886 O O . GLY A 1 259 ? 10.975 8.904 15.768 1.00 81.06 259 GLY A O 1
ATOM 1887 N N . VAL A 1 260 ? 11.283 10.602 17.212 1.00 84.69 260 VAL A N 1
ATOM 1888 C CA . VAL A 1 260 ? 11.447 11.658 16.192 1.00 84.69 260 VAL A CA 1
ATOM 1889 C C . VAL A 1 260 ? 12.513 11.282 15.160 1.00 84.69 260 VAL A C 1
ATOM 1891 O O . VAL A 1 260 ? 12.227 11.336 13.970 1.00 84.69 260 VAL A O 1
ATOM 1894 N N . LEU A 1 261 ? 13.685 10.811 15.602 1.00 85.81 261 LEU A N 1
ATOM 1895 C CA . LEU A 1 261 ? 14.777 10.408 14.709 1.00 85.81 261 LEU A CA 1
ATOM 1896 C C . LEU A 1 261 ? 14.354 9.301 13.730 1.00 85.81 261 LEU A C 1
ATOM 1898 O O . LEU A 1 261 ? 14.607 9.410 12.535 1.00 85.81 261 LEU A O 1
ATOM 1902 N N . HIS A 1 262 ? 13.666 8.262 14.214 1.00 83.69 262 HIS A N 1
ATOM 1903 C CA . HIS A 1 262 ? 13.198 7.174 13.353 1.00 83.69 262 HIS A CA 1
ATOM 1904 C C . HIS A 1 262 ? 12.160 7.673 12.341 1.00 83.69 262 HIS A C 1
ATOM 1906 O O . HIS A 1 262 ? 12.237 7.327 11.166 1.00 83.69 262 HIS A O 1
ATOM 1912 N N . ARG A 1 263 ? 11.227 8.540 12.762 1.00 84.69 263 ARG A N 1
ATOM 1913 C CA . ARG A 1 263 ? 10.258 9.161 11.843 1.00 84.69 263 ARG A CA 1
ATOM 1914 C C . ARG A 1 263 ? 10.943 10.006 10.770 1.00 84.69 263 ARG A C 1
ATOM 1916 O O . ARG A 1 263 ? 10.554 9.907 9.611 1.00 84.69 263 ARG A O 1
ATOM 1923 N N . SER A 1 264 ? 11.982 10.762 11.124 1.00 88.31 264 SER A N 1
ATOM 1924 C CA . SER A 1 264 ? 12.777 11.534 10.163 1.00 88.31 264 SER A CA 1
ATOM 1925 C C . SER A 1 264 ? 13.510 10.634 9.168 1.00 88.31 264 SER A C 1
ATOM 1927 O O . SER A 1 264 ? 13.436 10.873 7.969 1.00 88.31 264 SER A O 1
ATOM 1929 N N . ILE A 1 265 ? 14.154 9.557 9.634 1.00 89.00 265 ILE A N 1
ATOM 1930 C CA . ILE A 1 265 ? 14.827 8.585 8.755 1.00 89.00 265 ILE A CA 1
ATOM 1931 C C . ILE A 1 265 ? 13.823 7.948 7.788 1.00 89.00 265 ILE A C 1
ATOM 1933 O O . ILE A 1 265 ? 14.077 7.884 6.586 1.00 89.00 265 ILE A O 1
ATOM 1937 N N . VAL A 1 266 ? 12.656 7.525 8.283 1.00 87.25 266 VAL A N 1
ATOM 1938 C CA . VAL A 1 266 ? 11.588 6.960 7.445 1.00 87.25 266 VAL A CA 1
ATOM 1939 C C . VAL A 1 266 ? 11.087 7.982 6.422 1.00 87.25 266 VAL A C 1
ATOM 1941 O O . VAL A 1 266 ? 10.872 7.615 5.267 1.00 87.25 266 VAL A O 1
ATOM 1944 N N . ALA A 1 267 ? 10.939 9.254 6.802 1.00 89.56 267 ALA A N 1
ATOM 1945 C CA . ALA A 1 267 ? 10.550 10.317 5.879 1.00 89.56 267 ALA A CA 1
ATOM 1946 C C . ALA A 1 267 ? 11.604 10.546 4.782 1.00 89.56 267 ALA A C 1
ATOM 1948 O O . ALA A 1 267 ? 11.246 10.686 3.609 1.00 89.56 267 ALA A O 1
ATOM 1949 N N . CYS A 1 268 ? 12.895 10.503 5.126 1.00 93.06 268 CYS A N 1
ATOM 1950 C CA . CYS A 1 268 ? 13.986 10.556 4.153 1.00 93.06 268 CYS A CA 1
ATOM 1951 C C . CYS A 1 268 ? 13.928 9.368 3.185 1.00 93.06 268 CYS A C 1
ATOM 1953 O O . CYS A 1 268 ? 13.910 9.577 1.977 1.00 93.06 268 CYS A O 1
ATOM 1955 N N . ILE A 1 269 ? 13.808 8.135 3.691 1.00 92.44 269 ILE A N 1
ATOM 1956 C CA . ILE A 1 269 ? 13.715 6.925 2.855 1.00 92.44 269 ILE A CA 1
ATOM 1957 C C . ILE A 1 269 ? 12.516 7.009 1.904 1.00 92.44 269 ILE A C 1
ATOM 1959 O O . ILE A 1 269 ? 12.658 6.752 0.710 1.00 92.44 269 ILE A O 1
ATOM 1963 N N . ARG A 1 270 ? 11.340 7.408 2.405 1.00 91.69 270 ARG A N 1
ATOM 1964 C CA . ARG A 1 270 ? 10.135 7.589 1.582 1.00 91.69 270 ARG A CA 1
ATOM 1965 C C . ARG A 1 270 ? 10.336 8.637 0.498 1.00 91.69 270 ARG A C 1
ATOM 1967 O O . ARG A 1 270 ? 9.909 8.415 -0.627 1.00 91.69 270 ARG A O 1
ATOM 1974 N N . THR A 1 271 ? 10.994 9.747 0.823 1.00 95.00 271 THR A N 1
ATOM 1975 C CA . THR A 1 271 ? 11.294 10.811 -0.145 1.00 95.00 271 THR A CA 1
ATOM 1976 C C . THR A 1 271 ? 12.263 10.318 -1.216 1.00 95.00 271 THR A C 1
ATOM 1978 O O . THR A 1 271 ? 12.023 10.539 -2.398 1.00 95.00 271 THR A O 1
ATOM 1981 N N . THR A 1 272 ? 13.307 9.578 -0.837 1.00 95.81 272 THR A N 1
ATOM 1982 C CA . THR A 1 272 ? 14.248 8.974 -1.789 1.00 95.81 272 THR A CA 1
ATOM 1983 C C . THR A 1 272 ? 13.556 7.971 -2.707 1.00 95.81 272 THR A C 1
ATOM 1985 O O . THR A 1 272 ? 13.748 8.027 -3.918 1.00 95.81 272 THR A O 1
ATOM 1988 N N . LEU A 1 273 ? 12.713 7.086 -2.164 1.00 94.44 273 LEU A N 1
ATOM 1989 C CA . LEU A 1 273 ? 11.928 6.138 -2.963 1.00 94.44 273 LEU A CA 1
ATOM 1990 C C . LEU A 1 273 ? 10.957 6.857 -3.903 1.00 94.44 273 LEU A C 1
ATOM 1992 O O . LEU A 1 273 ? 10.844 6.487 -5.068 1.00 94.44 273 LEU A O 1
ATOM 1996 N N . PHE A 1 274 ? 10.298 7.907 -3.415 1.00 94.75 274 PHE A N 1
ATOM 1997 C CA . PHE A 1 274 ? 9.428 8.750 -4.224 1.00 94.75 274 PHE A CA 1
ATOM 1998 C C . PHE A 1 274 ? 10.189 9.373 -5.402 1.00 94.75 274 PHE A C 1
ATOM 2000 O O . PHE A 1 274 ? 9.745 9.227 -6.535 1.00 94.75 274 PHE A O 1
ATOM 2007 N N . VAL A 1 275 ? 11.355 9.988 -5.169 1.00 96.25 275 VAL A N 1
ATOM 2008 C CA . VAL A 1 275 ? 12.202 10.549 -6.238 1.00 96.25 275 VAL A CA 1
ATOM 2009 C C . VAL A 1 275 ? 12.642 9.457 -7.210 1.00 96.25 275 VAL A C 1
ATOM 2011 O O . VAL A 1 275 ? 12.516 9.621 -8.421 1.00 96.25 275 VAL A O 1
ATOM 2014 N N . PHE A 1 276 ? 13.111 8.321 -6.690 1.00 96.25 276 PHE A N 1
ATOM 2015 C CA . PHE A 1 276 ? 13.581 7.196 -7.494 1.00 96.25 276 PHE A CA 1
ATOM 2016 C C . PHE A 1 276 ? 12.512 6.685 -8.467 1.00 96.25 276 PHE A C 1
ATOM 2018 O O . PHE A 1 276 ? 12.829 6.400 -9.624 1.00 96.25 276 PHE A O 1
ATOM 2025 N N . VAL A 1 277 ? 11.261 6.606 -8.012 1.00 94.31 277 VAL A N 1
ATOM 2026 C CA . VAL A 1 277 ? 10.095 6.222 -8.816 1.00 94.31 277 VAL A CA 1
ATOM 2027 C C . VAL A 1 277 ? 9.676 7.347 -9.765 1.00 94.31 277 VAL A C 1
ATOM 2029 O O . VAL A 1 277 ? 9.503 7.111 -10.958 1.00 94.31 277 VAL A O 1
ATOM 2032 N N . ALA A 1 278 ? 9.555 8.578 -9.268 1.00 93.44 278 ALA A N 1
ATOM 2033 C CA . ALA A 1 278 ? 9.064 9.724 -10.030 1.00 93.44 278 ALA A CA 1
ATOM 2034 C C . ALA A 1 278 ? 9.967 10.092 -11.218 1.00 93.44 278 ALA A C 1
ATOM 2036 O O . ALA A 1 278 ? 9.456 10.517 -12.255 1.00 93.44 278 ALA A O 1
ATOM 2037 N N . ILE A 1 279 ? 11.285 9.868 -11.113 1.00 94.50 279 ILE A N 1
ATOM 2038 C CA . ILE A 1 279 ? 12.233 10.050 -12.227 1.00 94.50 279 ILE A CA 1
ATOM 2039 C C . ILE A 1 279 ? 11.801 9.263 -13.470 1.00 94.50 279 ILE A C 1
ATOM 2041 O O . ILE A 1 279 ? 11.986 9.758 -14.577 1.00 94.50 279 ILE A O 1
ATOM 2045 N N . ALA A 1 280 ? 11.209 8.075 -13.311 1.00 91.81 280 ALA A N 1
ATOM 2046 C CA . ALA A 1 280 ? 10.782 7.259 -14.447 1.00 91.81 280 ALA A CA 1
ATOM 2047 C C . ALA A 1 280 ? 9.624 7.884 -15.241 1.00 91.81 280 ALA A C 1
ATOM 2049 O O . ALA A 1 280 ? 9.519 7.664 -16.441 1.00 91.81 280 ALA A O 1
ATOM 2050 N N . PHE A 1 281 ? 8.784 8.693 -14.590 1.00 90.31 281 PHE A N 1
ATOM 2051 C CA . PHE A 1 281 ? 7.629 9.330 -15.228 1.00 90.31 281 PHE A CA 1
ATOM 2052 C C . PHE A 1 281 ? 7.920 10.755 -15.701 1.00 90.31 281 PHE A C 1
ATOM 2054 O O . PHE A 1 281 ? 7.470 11.166 -16.764 1.00 90.31 281 PHE A O 1
ATOM 2061 N N . ILE A 1 282 ? 8.644 11.527 -14.890 1.00 90.75 282 ILE A N 1
ATOM 2062 C CA . ILE A 1 282 ? 8.810 12.976 -15.080 1.00 90.75 282 ILE A CA 1
ATOM 2063 C C . ILE A 1 282 ? 10.173 13.317 -15.708 1.00 90.75 282 ILE A C 1
ATOM 2065 O O . ILE A 1 282 ? 10.341 14.377 -16.326 1.00 90.75 282 ILE A O 1
ATOM 2069 N N . GLY A 1 283 ? 11.147 12.414 -15.569 1.00 90.38 283 GLY A N 1
ATOM 2070 C CA . GLY A 1 283 ? 12.550 12.663 -15.875 1.00 90.38 283 GLY A CA 1
ATOM 2071 C C . GLY A 1 283 ? 13.220 13.600 -14.865 1.00 90.38 283 GLY A C 1
ATOM 2072 O O . GLY A 1 283 ? 12.591 14.154 -13.958 1.00 90.38 283 GLY A O 1
ATOM 2073 N N . THR A 1 284 ? 14.525 13.801 -15.033 1.00 92.06 284 THR A N 1
ATOM 2074 C CA . THR A 1 284 ? 15.297 14.738 -14.210 1.00 92.06 284 THR A CA 1
ATOM 2075 C C . THR A 1 284 ? 14.975 16.171 -14.629 1.00 92.06 284 THR A C 1
ATOM 2077 O O . THR A 1 284 ? 15.406 16.638 -15.678 1.00 92.06 284 THR A O 1
ATOM 2080 N N . SER A 1 285 ? 14.190 16.868 -13.813 1.00 92.44 285 SER A N 1
ATOM 2081 C CA . SER A 1 285 ? 13.747 18.246 -14.052 1.00 92.44 285 SER A CA 1
ATOM 2082 C C . SER A 1 285 ? 13.675 19.016 -12.734 1.00 92.44 285 SER A C 1
ATOM 2084 O O . SER A 1 285 ? 13.710 18.414 -11.659 1.00 92.44 285 SER A O 1
ATOM 2086 N N . TRP A 1 286 ? 13.564 20.346 -12.778 1.00 94.06 286 TRP A N 1
ATOM 2087 C CA . TRP A 1 286 ? 13.401 21.127 -11.546 1.00 94.06 286 TRP A CA 1
ATOM 2088 C C . TRP A 1 286 ? 12.064 20.810 -10.854 1.00 94.06 286 TRP A C 1
ATOM 2090 O O . TRP A 1 286 ? 11.998 20.801 -9.626 1.00 94.06 286 TRP A O 1
ATOM 2100 N N . GLN A 1 287 ? 11.025 20.467 -11.630 1.00 94.62 287 GLN A N 1
ATOM 2101 C CA . GLN A 1 287 ? 9.711 20.065 -11.126 1.00 94.62 287 GLN A CA 1
ATOM 2102 C C . GLN A 1 287 ? 9.780 18.793 -10.275 1.00 94.62 287 GLN A C 1
ATOM 2104 O O . GLN A 1 287 ? 9.112 18.709 -9.247 1.00 94.62 287 GLN A O 1
ATOM 2109 N N . LEU A 1 288 ? 10.623 17.826 -10.649 1.00 94.88 288 LEU A N 1
ATOM 2110 C CA . LEU A 1 288 ? 10.873 16.635 -9.833 1.00 94.88 288 LEU A CA 1
ATOM 2111 C C . LEU A 1 288 ? 11.367 17.022 -8.431 1.00 94.88 288 LEU A C 1
ATOM 2113 O O . LEU A 1 288 ? 10.827 16.554 -7.429 1.00 94.88 288 LEU A O 1
ATOM 2117 N N . TRP A 1 289 ? 12.377 17.891 -8.362 1.00 95.94 289 TRP A N 1
ATOM 2118 C CA . TRP A 1 289 ? 12.969 18.328 -7.098 1.00 95.94 289 TRP A CA 1
ATOM 2119 C C . TRP A 1 289 ? 12.012 19.199 -6.281 1.00 95.94 289 TRP A C 1
ATOM 2121 O O . TRP A 1 289 ? 11.930 19.035 -5.065 1.00 95.94 289 TRP A O 1
ATOM 2131 N N . ALA A 1 290 ? 11.231 20.060 -6.937 1.00 96.00 290 ALA A N 1
ATOM 2132 C CA . ALA A 1 290 ? 10.175 20.832 -6.288 1.00 96.00 290 ALA A CA 1
ATOM 2133 C C . ALA A 1 290 ? 9.092 19.919 -5.689 1.00 96.00 290 ALA A C 1
ATOM 2135 O O . ALA A 1 290 ? 8.740 20.068 -4.520 1.00 96.00 290 ALA A O 1
ATOM 2136 N N . GLY A 1 291 ? 8.612 18.925 -6.444 1.00 94.94 291 GLY A N 1
ATOM 2137 C CA . GLY A 1 291 ? 7.657 17.932 -5.947 1.00 94.94 291 GLY A CA 1
ATOM 2138 C C . GLY A 1 291 ? 8.218 17.115 -4.780 1.00 94.94 291 GLY A C 1
ATOM 2139 O O . GLY A 1 291 ? 7.534 16.913 -3.779 1.00 94.94 291 GLY A O 1
ATOM 2140 N N . ALA A 1 292 ? 9.493 16.722 -4.844 1.00 95.81 292 ALA A N 1
ATOM 2141 C CA . ALA A 1 292 ? 10.174 16.037 -3.745 1.00 95.81 292 ALA A CA 1
ATOM 2142 C C . ALA A 1 292 ? 10.272 16.903 -2.482 1.00 95.81 292 ALA A C 1
ATOM 2144 O O . ALA A 1 292 ? 10.027 16.408 -1.382 1.00 95.81 292 ALA A O 1
ATOM 2145 N N . ALA A 1 293 ? 10.567 18.197 -2.632 1.00 96.38 293 ALA A N 1
ATOM 2146 C CA . ALA A 1 293 ? 10.585 19.143 -1.522 1.00 96.38 293 ALA A CA 1
ATOM 2147 C C . ALA A 1 293 ? 9.190 19.311 -0.897 1.00 96.38 293 ALA A C 1
ATOM 2149 O O . ALA A 1 293 ? 9.068 19.280 0.325 1.00 96.38 293 ALA A O 1
ATOM 2150 N N . ILE A 1 294 ? 8.132 19.410 -1.712 1.00 96.25 294 ILE A N 1
ATOM 2151 C CA . ILE A 1 294 ? 6.736 19.473 -1.244 1.00 96.25 294 ILE A CA 1
ATOM 2152 C C . ILE A 1 294 ? 6.360 18.190 -0.488 1.00 96.25 294 ILE A C 1
ATOM 2154 O O . ILE A 1 294 ? 5.791 18.254 0.604 1.00 96.25 294 ILE A O 1
ATOM 2158 N N . PHE A 1 295 ? 6.715 17.022 -1.028 1.00 94.81 295 PHE A N 1
ATOM 2159 C CA . PHE A 1 295 ? 6.464 15.725 -0.400 1.00 94.81 295 PHE A CA 1
ATOM 2160 C C . PHE A 1 295 ? 7.207 15.572 0.938 1.00 94.81 295 PHE A C 1
ATOM 2162 O O . PHE A 1 295 ? 6.635 15.113 1.930 1.00 94.81 295 PHE A O 1
ATOM 2169 N N . ALA A 1 296 ? 8.472 15.994 0.999 1.00 95.50 296 ALA A N 1
ATOM 2170 C CA . ALA A 1 296 ? 9.255 16.010 2.231 1.00 95.50 296 ALA A CA 1
ATOM 2171 C C . ALA A 1 296 ? 8.679 16.997 3.259 1.00 95.50 296 ALA A C 1
ATOM 2173 O O . ALA A 1 296 ? 8.539 16.647 4.432 1.00 95.50 296 ALA A O 1
ATOM 2174 N N . ALA A 1 297 ? 8.279 18.196 2.826 1.00 95.00 297 ALA A N 1
ATOM 2175 C CA . ALA A 1 297 ? 7.663 19.207 3.681 1.00 95.00 297 ALA A CA 1
ATOM 2176 C C . ALA A 1 297 ? 6.346 18.711 4.296 1.00 95.00 297 ALA A C 1
ATOM 2178 O O . ALA A 1 297 ? 6.113 18.908 5.489 1.00 95.00 297 ALA A O 1
ATOM 2179 N N . ALA A 1 298 ? 5.515 18.001 3.526 1.00 92.88 298 ALA A N 1
ATOM 2180 C CA . ALA A 1 298 ? 4.277 17.415 4.034 1.00 92.88 298 ALA A CA 1
ATOM 2181 C C . ALA A 1 298 ? 4.549 16.389 5.149 1.00 92.88 298 ALA A C 1
ATOM 2183 O O . ALA A 1 298 ? 3.874 16.402 6.173 1.00 92.88 298 ALA A O 1
ATOM 2184 N N . GLN A 1 299 ? 5.581 15.553 5.003 1.00 91.25 299 GLN A N 1
ATOM 2185 C CA . GLN A 1 299 ? 5.986 14.609 6.054 1.00 91.25 299 GLN A CA 1
ATOM 2186 C C . GLN A 1 299 ? 6.607 15.312 7.270 1.00 91.25 299 GLN A C 1
ATOM 2188 O O . GLN A 1 299 ? 6.392 14.895 8.408 1.00 91.25 299 GLN A O 1
ATOM 2193 N N . ALA A 1 300 ? 7.356 16.395 7.053 1.00 91.81 300 ALA A N 1
ATOM 2194 C CA . ALA A 1 300 ? 7.917 17.199 8.134 1.00 91.81 300 ALA A CA 1
ATOM 2195 C C . ALA A 1 300 ? 6.819 17.841 8.998 1.00 91.81 300 ALA A C 1
ATOM 2197 O O . ALA A 1 300 ? 6.994 17.937 10.214 1.00 91.81 300 ALA A O 1
ATOM 2198 N N . CYS A 1 301 ? 5.672 18.202 8.405 1.00 90.38 301 CYS A N 1
ATOM 2199 C CA . CYS A 1 301 ? 4.511 18.703 9.145 1.00 90.38 301 CYS A CA 1
ATOM 2200 C C . CYS A 1 301 ? 4.077 17.716 10.239 1.00 90.38 301 CYS A C 1
ATOM 2202 O O . CYS A 1 301 ? 3.887 18.137 11.376 1.00 90.38 301 CYS A O 1
ATOM 2204 N N . ASP A 1 302 ? 4.014 16.412 9.947 1.00 84.00 302 ASP A N 1
ATOM 2205 C CA . ASP A 1 302 ? 3.633 15.383 10.930 1.00 84.00 302 ASP A CA 1
ATOM 2206 C C . ASP A 1 302 ? 4.664 15.232 12.062 1.00 84.00 302 ASP A C 1
ATOM 2208 O O . ASP A 1 302 ? 4.321 14.933 13.208 1.00 84.00 302 ASP A O 1
ATOM 2212 N N . ILE A 1 303 ? 5.948 15.451 11.766 1.00 87.31 303 ILE A N 1
ATOM 2213 C CA . ILE A 1 303 ? 7.031 15.352 12.753 1.00 87.31 303 ILE A CA 1
ATOM 2214 C C . ILE A 1 303 ? 7.017 16.568 13.688 1.00 87.31 303 ILE A C 1
ATOM 2216 O O . ILE A 1 303 ? 7.133 16.419 14.909 1.00 87.31 303 ILE A O 1
ATOM 2220 N N . ILE A 1 304 ? 6.862 17.763 13.115 1.00 89.25 304 ILE A N 1
ATOM 2221 C CA . ILE A 1 304 ? 6.886 19.045 13.828 1.00 89.25 304 ILE A CA 1
ATOM 2222 C C . ILE A 1 304 ? 5.554 19.305 14.538 1.00 89.25 304 ILE A C 1
ATOM 2224 O O . ILE A 1 304 ? 5.533 20.021 15.539 1.00 89.25 304 ILE A O 1
ATOM 2228 N N . ALA A 1 305 ? 4.466 18.652 14.112 1.00 85.12 305 ALA A N 1
ATOM 2229 C CA . ALA A 1 305 ? 3.148 18.754 14.728 1.00 85.12 305 ALA A CA 1
ATOM 2230 C C . ALA A 1 305 ? 3.164 18.517 16.241 1.00 85.12 305 ALA A C 1
ATOM 2232 O O . ALA A 1 305 ? 2.275 18.995 16.923 1.00 85.12 305 ALA A O 1
ATOM 2233 N N . LYS A 1 306 ? 4.155 17.835 16.830 1.00 82.75 306 LYS A N 1
ATOM 2234 C CA . LYS A 1 306 ? 4.245 17.721 18.297 1.00 82.75 306 LYS A CA 1
ATOM 2235 C C . LYS A 1 306 ? 4.515 19.067 18.996 1.00 82.75 306 LYS A C 1
ATOM 2237 O O . LYS A 1 306 ? 4.061 19.258 20.118 1.00 82.75 306 LYS A O 1
ATOM 2242 N N . TYR A 1 307 ? 5.214 19.990 18.342 1.00 85.31 307 TYR A N 1
ATOM 2243 C CA . TYR A 1 307 ? 5.730 21.231 18.934 1.00 85.31 307 TYR A CA 1
ATOM 2244 C C . TYR A 1 307 ? 4.884 22.473 18.629 1.00 85.31 307 TYR A C 1
ATOM 2246 O O . TYR A 1 307 ? 5.121 23.538 19.187 1.00 85.31 307 TYR A O 1
ATOM 2254 N N . THR A 1 308 ? 3.900 22.358 17.743 1.00 87.31 308 THR A N 1
ATOM 2255 C CA . THR A 1 308 ? 3.025 23.468 17.343 1.00 87.31 308 THR A CA 1
ATOM 2256 C C . THR A 1 308 ? 1.915 23.730 18.370 1.00 87.31 308 THR A C 1
ATOM 2258 O O . THR A 1 308 ? 1.526 22.825 19.107 1.00 87.31 308 THR A O 1
ATOM 2261 N N . PRO A 1 309 ? 1.344 24.940 18.452 1.00 87.25 309 PRO 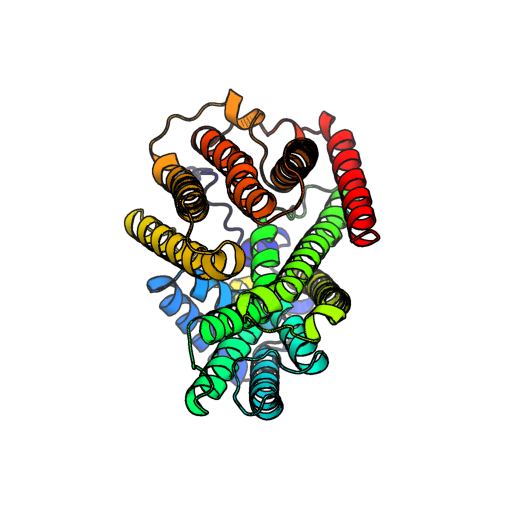A N 1
ATOM 2262 C CA . PRO A 1 309 ? 0.140 25.169 19.248 1.00 87.25 309 PRO A CA 1
ATOM 2263 C C . PRO A 1 309 ? -1.079 24.461 18.629 1.00 87.25 309 PRO A C 1
ATOM 2265 O O . PRO A 1 309 ? -1.161 24.291 17.413 1.00 87.25 309 PRO A O 1
ATOM 2268 N N . ASN A 1 310 ? -2.038 24.048 19.461 1.00 87.38 310 ASN A N 1
ATOM 2269 C CA . ASN A 1 310 ? -3.321 23.521 18.988 1.00 87.38 310 ASN A CA 1
ATOM 2270 C C . ASN A 1 310 ? -4.327 24.664 18.774 1.00 87.38 310 ASN A C 1
ATOM 2272 O O . ASN A 1 310 ? -4.448 25.553 19.615 1.00 87.38 310 ASN A O 1
ATOM 2276 N N . SER A 1 311 ? -5.079 24.622 17.674 1.00 86.56 311 SER A N 1
ATOM 2277 C CA . SER A 1 311 ? -6.140 25.580 17.363 1.00 86.56 311 SER A CA 1
ATOM 2278 C C . SER A 1 311 ? -7.485 24.863 17.214 1.00 86.56 311 SER A C 1
ATOM 2280 O O . SER A 1 311 ? -7.717 24.184 16.208 1.00 86.56 311 SER A O 1
ATOM 2282 N N . PRO A 1 312 ? -8.429 25.069 18.152 1.00 81.69 312 PRO A N 1
ATOM 2283 C CA . PRO A 1 312 ? -9.757 24.466 18.068 1.00 81.69 312 PRO A CA 1
ATOM 2284 C C . PRO A 1 312 ? -10.538 24.855 16.808 1.00 81.69 312 PRO A C 1
ATOM 2286 O O . PRO A 1 312 ? -11.292 24.056 16.268 1.00 81.69 312 PRO A O 1
ATOM 2289 N N . ARG A 1 313 ? -10.347 26.073 16.284 1.00 80.62 313 ARG A N 1
ATOM 2290 C CA . ARG A 1 313 ? -11.013 26.499 15.039 1.00 80.62 313 ARG A CA 1
ATOM 2291 C C . ARG A 1 313 ? -10.520 25.689 13.837 1.00 80.62 313 ARG A C 1
ATOM 2293 O O . ARG A 1 313 ? -11.328 25.235 13.029 1.00 80.62 313 ARG A O 1
ATOM 2300 N N . LEU A 1 314 ? -9.206 25.462 13.752 1.00 82.19 314 LEU A N 1
ATOM 2301 C CA . LEU A 1 314 ? -8.607 24.648 12.691 1.00 82.19 314 LEU A CA 1
ATOM 2302 C C . LEU A 1 314 ? -8.964 23.168 12.833 1.00 82.19 314 LEU A C 1
ATOM 2304 O O . LEU A 1 314 ? -9.117 22.489 11.818 1.00 82.19 314 LEU A O 1
ATOM 2308 N N . PHE A 1 315 ? -9.170 22.683 14.059 1.00 80.88 315 PHE A N 1
ATOM 2309 C CA . PHE A 1 315 ? -9.668 21.332 14.310 1.00 80.88 315 PHE A CA 1
ATOM 2310 C C . PHE A 1 315 ? -11.003 21.054 13.600 1.00 80.88 315 PHE A C 1
ATOM 2312 O O . PHE A 1 315 ? -11.170 19.992 12.996 1.00 80.88 315 PHE A O 1
ATOM 2319 N N . HIS A 1 316 ? -11.934 22.016 13.601 1.00 78.25 316 HIS A N 1
ATOM 2320 C CA . HIS A 1 316 ? -13.198 21.870 12.874 1.00 78.25 316 HIS A CA 1
ATOM 2321 C C . HIS A 1 316 ? -13.039 22.070 11.363 1.00 78.25 316 HIS A C 1
ATOM 2323 O O . HIS A 1 316 ? -13.634 21.319 10.594 1.00 78.25 316 HIS A O 1
ATOM 2329 N N . ALA A 1 317 ? -12.246 23.048 10.923 1.00 80.38 317 ALA A N 1
ATOM 2330 C CA . ALA A 1 317 ? -12.112 23.363 9.499 1.00 80.38 317 ALA A CA 1
ATOM 2331 C C . ALA A 1 317 ? -11.348 22.289 8.703 1.00 80.38 317 ALA A C 1
ATOM 2333 O O . ALA A 1 317 ? -11.672 22.018 7.550 1.00 80.38 317 ALA A O 1
ATOM 2334 N N . THR A 1 318 ? -10.337 21.665 9.309 1.00 82.19 318 THR A N 1
ATOM 2335 C CA . THR A 1 318 ? -9.453 20.727 8.604 1.00 82.19 318 THR A CA 1
ATOM 2336 C C . THR A 1 318 ? -10.163 19.388 8.400 1.00 82.19 318 THR A C 1
ATOM 2338 O O . THR A 1 318 ? -10.561 18.782 9.390 1.00 82.19 318 THR A O 1
ATOM 2341 N N . PRO A 1 319 ? -10.322 18.862 7.177 1.00 79.25 319 PRO A N 1
ATOM 2342 C CA . PRO A 1 319 ? -10.942 17.557 6.963 1.00 79.25 319 PRO A CA 1
ATOM 2343 C C . PRO A 1 319 ? -10.000 16.405 7.365 1.00 79.25 319 PRO A C 1
ATOM 2345 O O . PRO A 1 319 ? -8.783 16.493 7.206 1.00 79.25 319 PRO A O 1
ATOM 2348 N N . VAL A 1 320 ? -10.559 15.296 7.867 1.00 74.38 320 VAL A N 1
ATOM 2349 C CA . VAL A 1 320 ? -9.821 14.072 8.250 1.00 74.38 320 VAL A CA 1
ATOM 2350 C C . VAL A 1 320 ? -10.600 12.845 7.775 1.00 74.38 320 VAL A C 1
ATOM 2352 O O . VAL A 1 320 ? -11.811 12.921 7.592 1.00 74.38 320 VAL A O 1
ATOM 2355 N N . GLY A 1 321 ? -9.907 11.730 7.531 1.00 72.06 321 GLY A N 1
ATOM 2356 C CA . GLY A 1 321 ? -10.518 10.491 7.048 1.00 72.06 321 GLY A CA 1
ATOM 2357 C C . GLY A 1 321 ? -11.105 10.646 5.645 1.00 72.06 321 GLY A C 1
ATOM 2358 O O . GLY A 1 321 ? -10.497 11.295 4.794 1.00 72.06 321 GLY A O 1
ATOM 2359 N N . ILE A 1 322 ? -12.295 10.082 5.416 1.00 70.69 322 ILE A N 1
ATOM 2360 C CA . ILE A 1 322 ? -12.977 10.121 4.112 1.00 70.69 322 ILE A CA 1
ATOM 2361 C C . ILE A 1 322 ? -13.123 11.565 3.591 1.00 70.69 322 ILE A C 1
ATOM 2363 O O . ILE A 1 322 ? -12.613 11.810 2.502 1.00 70.69 322 ILE A O 1
ATOM 2367 N N . PRO A 1 323 ? -13.666 12.553 4.344 1.00 73.38 323 PRO A N 1
ATOM 2368 C CA . PRO A 1 323 ? -13.734 13.959 3.918 1.00 73.38 323 PRO A CA 1
ATOM 2369 C C . PRO A 1 323 ? -12.427 14.546 3.377 1.00 73.38 323 PRO A C 1
ATOM 2371 O O . PRO A 1 323 ? -12.450 15.336 2.436 1.00 73.38 323 PRO A O 1
ATOM 2374 N N . LYS A 1 324 ? -11.276 14.164 3.946 1.00 80.25 324 LYS A N 1
ATOM 2375 C CA . LYS A 1 324 ? -9.967 14.639 3.473 1.00 80.25 324 LYS A CA 1
ATOM 2376 C C . LYS A 1 324 ? -9.706 14.172 2.043 1.00 80.25 324 LYS A C 1
ATOM 2378 O O . LYS A 1 324 ? -9.250 14.961 1.224 1.00 80.25 324 LYS A O 1
ATOM 2383 N N . LEU A 1 325 ? -10.026 12.912 1.750 1.00 74.19 325 LEU A N 1
ATOM 2384 C CA . LEU A 1 325 ? -9.874 12.326 0.418 1.00 74.19 325 LEU A CA 1
ATOM 2385 C C . LEU A 1 325 ? -10.774 13.026 -0.603 1.00 74.19 325 LEU A C 1
ATOM 2387 O O . LEU A 1 325 ? -10.313 13.344 -1.692 1.00 74.19 325 LEU A O 1
ATOM 2391 N N . VAL A 1 326 ? -12.017 13.334 -0.223 1.00 75.25 326 VAL A N 1
ATOM 2392 C CA . VAL A 1 326 ? -12.980 14.079 -1.057 1.00 75.25 326 VAL A CA 1
ATOM 2393 C C . VAL A 1 326 ? -12.431 15.434 -1.461 1.00 75.25 326 VAL A C 1
ATOM 2395 O O . VAL A 1 326 ? -12.427 15.784 -2.636 1.00 75.25 326 VAL A O 1
ATOM 2398 N N . VAL A 1 327 ? -11.971 16.199 -0.469 1.00 83.00 327 VAL A N 1
ATOM 2399 C CA . VAL A 1 327 ? -11.460 17.552 -0.681 1.00 83.00 327 VAL A CA 1
ATOM 2400 C C . VAL A 1 327 ? -10.233 17.507 -1.580 1.00 83.00 327 VAL A C 1
ATOM 2402 O O . VAL A 1 327 ? -10.157 18.290 -2.521 1.00 83.00 327 VAL A O 1
ATOM 2405 N N . ILE A 1 328 ? -9.314 16.563 -1.346 1.00 83.81 328 ILE A N 1
ATOM 2406 C CA . ILE A 1 328 ? -8.156 16.367 -2.224 1.00 83.81 328 ILE A CA 1
ATOM 2407 C C . ILE A 1 328 ? -8.619 16.060 -3.647 1.00 83.81 328 ILE A C 1
ATOM 2409 O O . ILE A 1 328 ? -8.177 16.734 -4.564 1.00 83.81 328 ILE A O 1
ATOM 2413 N N . LEU A 1 329 ? -9.539 15.113 -3.837 1.00 79.88 329 LEU A N 1
ATOM 2414 C CA . LEU A 1 329 ? -10.003 14.708 -5.163 1.00 79.88 329 LEU A CA 1
ATOM 2415 C C . LEU A 1 329 ? -10.670 15.859 -5.929 1.00 79.88 329 LEU A C 1
ATOM 2417 O O . LEU A 1 329 ? -10.331 16.093 -7.085 1.00 79.88 329 LEU A O 1
ATOM 2421 N N . LEU A 1 330 ? -11.574 16.608 -5.292 1.00 82.19 330 LEU A N 1
ATOM 2422 C CA . LEU A 1 330 ? -12.262 17.739 -5.924 1.00 82.19 330 LEU A CA 1
ATOM 2423 C C . LEU A 1 330 ? -11.299 18.879 -6.268 1.00 82.19 330 LEU A C 1
ATOM 2425 O O . LEU A 1 330 ? -11.362 19.428 -7.366 1.00 82.19 330 LEU A O 1
ATOM 2429 N N . VAL A 1 331 ? -10.388 19.219 -5.352 1.00 87.75 331 VAL A N 1
ATOM 2430 C CA . VAL A 1 331 ? -9.379 20.258 -5.595 1.00 87.75 331 VAL A CA 1
ATOM 2431 C C . VAL A 1 331 ? -8.412 19.811 -6.688 1.00 87.75 331 VAL A C 1
ATOM 2433 O O . VAL A 1 331 ? -8.112 20.593 -7.583 1.00 87.75 331 VAL A O 1
ATOM 2436 N N . SER A 1 332 ? -7.967 18.554 -6.668 1.00 84.75 332 SER A N 1
ATOM 2437 C CA . SER A 1 332 ? -7.124 17.977 -7.716 1.00 84.75 332 SER A CA 1
ATOM 2438 C C . SER A 1 332 ? -7.826 17.966 -9.069 1.00 84.75 332 SER A C 1
ATOM 2440 O O . SER A 1 332 ? -7.195 18.309 -10.060 1.00 84.75 332 SER A O 1
ATOM 2442 N N . LEU A 1 333 ? -9.118 17.632 -9.131 1.00 82.94 333 LEU A N 1
ATOM 2443 C CA . LEU A 1 333 ? -9.899 17.704 -10.364 1.00 82.94 333 LEU A CA 1
ATOM 2444 C C . LEU A 1 333 ? -9.954 19.143 -10.888 1.00 82.94 333 LEU A C 1
ATOM 2446 O O . LEU A 1 333 ? -9.619 19.379 -12.045 1.00 82.94 333 LEU A O 1
ATOM 2450 N N . GLY A 1 334 ? -10.293 20.106 -10.026 1.00 86.31 334 GLY A N 1
ATOM 2451 C CA . GLY A 1 334 ? -10.319 21.525 -10.381 1.00 86.31 334 GLY A CA 1
ATOM 2452 C C . GLY A 1 334 ? -8.964 22.022 -10.891 1.00 86.31 334 GLY A C 1
ATOM 2453 O O . GLY A 1 334 ? -8.888 22.622 -11.961 1.00 86.31 334 GLY A O 1
ATOM 2454 N N . ILE A 1 335 ? -7.880 21.694 -10.186 1.00 88.31 335 ILE A N 1
ATOM 2455 C CA . ILE A 1 335 ? -6.510 22.017 -10.600 1.00 88.31 335 ILE A CA 1
ATOM 2456 C C . ILE A 1 335 ? -6.185 21.380 -11.952 1.00 88.31 335 ILE A C 1
ATOM 2458 O O . ILE A 1 335 ? -5.711 22.080 -12.839 1.00 88.31 335 ILE A O 1
ATOM 2462 N N . THR A 1 336 ? -6.456 20.086 -12.140 1.00 85.38 336 THR A N 1
ATOM 2463 C CA . THR A 1 336 ? -6.199 19.396 -13.412 1.00 85.38 336 THR A CA 1
ATOM 2464 C C . THR A 1 336 ? -6.950 20.073 -14.550 1.00 85.38 336 THR A C 1
ATOM 2466 O O . THR A 1 336 ? -6.332 20.400 -15.557 1.00 85.38 336 THR A O 1
ATOM 2469 N N . THR A 1 337 ? -8.241 20.372 -14.372 1.00 86.38 337 THR A N 1
ATOM 2470 C CA . THR A 1 337 ? -9.025 21.080 -15.395 1.00 86.38 337 THR A CA 1
ATOM 2471 C C . THR A 1 337 ? -8.461 22.467 -15.697 1.00 86.38 337 THR A C 1
ATOM 2473 O O . THR A 1 337 ? -8.306 22.812 -16.863 1.00 86.38 337 THR A O 1
ATOM 2476 N N . ALA A 1 338 ? -8.069 23.239 -14.679 1.00 88.38 338 ALA A N 1
ATOM 2477 C CA . ALA A 1 338 ? -7.471 24.557 -14.869 1.00 88.38 338 ALA A CA 1
ATOM 2478 C C . ALA A 1 338 ? -6.132 24.479 -15.618 1.00 88.38 338 ALA A C 1
ATOM 2480 O O . ALA A 1 338 ? -5.904 25.249 -16.545 1.00 88.38 338 ALA A O 1
ATOM 2481 N N . ILE A 1 339 ? -5.260 23.529 -15.266 1.00 87.44 339 ILE A N 1
ATOM 2482 C CA . ILE A 1 339 ? -3.980 23.339 -15.959 1.00 87.44 339 ILE A CA 1
ATOM 2483 C C . ILE A 1 339 ? -4.223 22.913 -17.410 1.00 87.44 339 ILE A C 1
ATOM 2485 O O . ILE A 1 339 ? -3.584 23.463 -18.300 1.00 87.44 339 ILE A O 1
ATOM 2489 N N . SER A 1 340 ? -5.158 21.996 -17.671 1.00 83.38 340 SER A N 1
ATOM 2490 C CA . SER A 1 340 ? -5.494 21.559 -19.033 1.00 83.38 340 SER A CA 1
ATOM 2491 C C . SER A 1 340 ? -6.044 22.683 -19.918 1.00 83.38 340 SER A C 1
ATOM 2493 O O . SER A 1 340 ? -5.892 22.617 -21.134 1.00 83.38 340 SER A O 1
ATOM 2495 N N . LEU A 1 341 ? -6.660 23.714 -19.331 1.00 86.88 341 LEU A N 1
ATOM 2496 C CA . LEU A 1 341 ? -7.100 24.912 -20.056 1.00 86.88 341 LEU A CA 1
ATOM 2497 C C . LEU A 1 341 ? -5.950 25.891 -20.347 1.00 86.88 341 LEU A C 1
ATOM 2499 O O . LEU A 1 341 ? -6.028 26.651 -21.308 1.00 86.88 341 LEU A O 1
ATOM 2503 N N . LEU A 1 342 ? -4.904 25.895 -19.515 1.00 85.94 342 LEU A N 1
ATOM 2504 C CA . LEU A 1 342 ? -3.787 26.847 -19.589 1.00 85.94 342 LEU A CA 1
ATOM 2505 C C . LEU A 1 342 ? -2.570 26.303 -20.348 1.00 85.94 342 LEU A C 1
ATOM 2507 O O . LEU A 1 342 ? -1.830 27.070 -20.958 1.00 85.94 342 LEU A O 1
ATOM 2511 N N . ILE A 1 343 ? -2.337 24.993 -20.285 1.00 84.56 343 ILE A N 1
ATOM 2512 C CA . ILE A 1 343 ? -1.173 24.319 -20.859 1.00 84.56 343 ILE A CA 1
ATOM 2513 C C . ILE A 1 343 ? -1.667 23.304 -21.883 1.00 84.56 343 ILE A C 1
ATOM 2515 O O . ILE A 1 343 ? -2.355 22.340 -21.550 1.00 84.56 343 ILE A O 1
ATOM 2519 N N . THR A 1 344 ? -1.283 23.510 -23.142 1.00 72.62 344 THR A N 1
ATOM 2520 C CA . THR A 1 344 ? -1.548 22.545 -24.213 1.00 72.62 344 THR A CA 1
ATOM 2521 C C . THR A 1 344 ? -0.696 21.284 -24.013 1.00 72.62 344 THR A C 1
ATOM 2523 O O . THR A 1 344 ? 0.401 21.339 -23.460 1.00 72.62 344 THR A O 1
ATOM 2526 N N . SER A 1 345 ? -1.226 20.135 -24.433 1.00 68.75 345 SER A N 1
ATOM 2527 C CA . SER A 1 345 ? -0.638 18.795 -24.290 1.00 68.75 345 SER A CA 1
ATOM 2528 C C . SER A 1 345 ? 0.877 18.730 -24.531 1.00 68.75 345 SER A C 1
ATOM 2530 O O . SER A 1 345 ? 1.375 19.257 -25.523 1.00 68.75 345 SER A O 1
ATOM 2532 N N . GLY A 1 346 ? 1.599 18.012 -23.666 1.00 75.38 346 GLY A N 1
ATOM 2533 C CA . GLY A 1 346 ? 3.038 17.774 -23.802 1.00 75.38 346 GLY A CA 1
ATOM 2534 C C . GLY A 1 346 ? 3.718 17.420 -22.472 1.00 75.38 346 GLY A C 1
ATOM 2535 O O . GLY A 1 346 ? 3.043 17.295 -21.446 1.00 75.38 346 GLY A O 1
ATOM 2536 N N . PRO A 1 347 ? 5.057 17.282 -22.453 1.00 77.62 347 PRO A N 1
ATOM 2537 C CA . PRO A 1 347 ? 5.827 16.987 -21.239 1.00 77.62 347 PRO A CA 1
ATOM 2538 C C . PRO A 1 347 ? 5.643 18.026 -20.123 1.00 77.62 347 PRO A C 1
ATOM 2540 O O . PRO A 1 347 ? 5.682 17.682 -18.940 1.00 77.62 347 PRO A O 1
ATOM 2543 N N . ASP A 1 348 ? 5.407 19.287 -20.487 1.00 82.94 348 ASP A N 1
ATOM 2544 C CA . ASP A 1 348 ? 5.230 20.381 -19.529 1.00 82.94 348 ASP A CA 1
ATOM 2545 C C . ASP A 1 348 ? 3.896 20.313 -18.785 1.00 82.94 348 ASP A C 1
ATOM 2547 O O . ASP A 1 348 ? 3.846 20.674 -17.608 1.00 82.94 348 ASP A O 1
ATOM 2551 N N . LEU A 1 349 ? 2.848 19.768 -19.413 1.00 85.88 349 LEU A N 1
ATOM 2552 C CA . LEU A 1 349 ? 1.580 19.481 -18.742 1.00 85.88 349 LEU A CA 1
ATOM 2553 C C . LEU A 1 349 ? 1.809 18.467 -17.616 1.00 85.88 349 LEU A C 1
ATOM 2555 O O . LEU A 1 349 ? 1.500 18.750 -16.463 1.00 85.88 349 LEU A O 1
ATOM 2559 N N . ALA A 1 350 ? 2.440 17.329 -17.921 1.00 85.00 350 ALA A N 1
ATOM 2560 C CA . ALA A 1 350 ? 2.706 16.282 -16.933 1.00 85.00 350 ALA A CA 1
ATOM 2561 C C . ALA A 1 350 ? 3.607 16.774 -15.784 1.00 85.00 350 ALA A C 1
ATOM 2563 O O . ALA A 1 350 ? 3.308 16.540 -14.612 1.00 85.00 350 ALA A O 1
ATOM 2564 N N . ARG A 1 351 ? 4.683 17.507 -16.106 1.00 90.12 351 ARG A N 1
ATOM 2565 C CA . ARG A 1 351 ? 5.610 18.092 -15.120 1.00 90.12 351 ARG A CA 1
ATOM 2566 C C . ARG A 1 351 ? 4.941 19.131 -14.225 1.00 90.12 351 ARG A C 1
ATOM 2568 O O . ARG A 1 351 ? 5.191 19.151 -13.021 1.00 90.12 351 ARG A O 1
ATOM 2575 N N . THR A 1 352 ? 4.097 19.987 -14.793 1.00 88.75 352 THR A N 1
ATOM 2576 C CA . THR A 1 352 ? 3.399 21.028 -14.029 1.00 88.75 352 THR A CA 1
ATOM 2577 C C . THR A 1 352 ? 2.306 20.416 -13.161 1.00 88.75 352 THR A C 1
ATOM 2579 O O . THR A 1 352 ? 2.258 20.692 -11.962 1.00 88.75 352 THR A O 1
ATOM 2582 N N . SER A 1 353 ? 1.492 19.512 -13.715 1.00 88.56 353 SER A N 1
ATOM 2583 C CA . SER A 1 353 ? 0.489 18.765 -12.952 1.00 88.56 353 SER A CA 1
ATOM 2584 C C . SER A 1 353 ? 1.122 18.006 -11.787 1.00 88.56 353 SER A C 1
ATOM 2586 O O . SER A 1 353 ? 0.590 18.061 -10.683 1.00 88.56 353 SER A O 1
ATOM 2588 N N . PHE A 1 354 ? 2.287 17.379 -11.980 1.00 89.56 354 PHE A N 1
ATOM 2589 C CA . PHE A 1 354 ? 3.010 16.676 -10.917 1.00 89.56 354 PHE A CA 1
ATOM 2590 C C . PHE A 1 354 ? 3.283 17.554 -9.685 1.00 89.56 354 PHE A C 1
ATOM 2592 O O . PHE A 1 354 ? 3.032 17.121 -8.564 1.00 89.56 354 PHE A O 1
ATOM 2599 N N . VAL A 1 355 ? 3.752 18.793 -9.871 1.00 92.25 355 VAL A N 1
ATOM 2600 C CA . VAL A 1 355 ? 4.061 19.706 -8.754 1.00 92.25 355 VAL A CA 1
ATOM 2601 C C . VAL A 1 355 ? 2.790 20.294 -8.155 1.00 92.25 355 VAL A C 1
ATOM 2603 O O . VAL A 1 355 ? 2.597 20.267 -6.939 1.00 92.25 355 VAL A O 1
ATOM 2606 N N . VAL A 1 356 ? 1.908 20.829 -9.001 1.00 91.69 356 VAL A N 1
ATOM 2607 C CA . VAL A 1 356 ? 0.736 21.581 -8.540 1.00 91.69 356 VAL A CA 1
ATOM 2608 C C . VAL A 1 356 ? -0.258 20.659 -7.828 1.00 91.69 356 VAL A C 1
ATOM 2610 O O . VAL A 1 356 ? -0.818 21.049 -6.804 1.00 91.69 356 VAL A O 1
ATOM 2613 N N . LEU A 1 357 ? -0.422 19.409 -8.280 1.00 91.06 357 LEU A N 1
ATOM 2614 C CA . LEU A 1 357 ? -1.313 18.438 -7.633 1.00 91.06 357 LEU A CA 1
ATOM 2615 C C . LEU A 1 357 ? -0.820 17.966 -6.256 1.00 91.06 357 LEU A C 1
ATOM 2617 O O . LEU A 1 357 ? -1.611 17.406 -5.498 1.00 91.06 357 LEU A O 1
ATOM 2621 N N . MET A 1 358 ? 0.440 18.217 -5.886 1.00 90.94 358 MET A N 1
ATOM 2622 C CA . MET A 1 358 ? 0.952 17.916 -4.540 1.00 90.94 358 MET A CA 1
ATOM 2623 C C . MET A 1 358 ? 0.638 19.012 -3.517 1.00 90.94 358 MET A C 1
ATOM 2625 O O . MET A 1 358 ? 0.581 18.734 -2.315 1.00 90.94 358 MET A O 1
ATOM 2629 N N . LEU A 1 359 ? 0.394 20.246 -3.971 1.00 92.88 359 LEU A N 1
ATOM 2630 C CA . LEU A 1 359 ? 0.134 21.393 -3.097 1.00 92.88 359 LEU A CA 1
ATOM 2631 C C . LEU A 1 359 ? -1.101 21.220 -2.196 1.00 92.88 359 LEU A C 1
ATOM 2633 O O . LEU A 1 359 ? -0.988 21.538 -1.011 1.00 92.88 359 LEU A O 1
ATOM 2637 N N . PRO A 1 360 ? -2.248 20.677 -2.660 1.00 91.12 360 PRO A N 1
ATOM 2638 C CA . PRO A 1 360 ? -3.397 20.432 -1.786 1.00 91.12 360 PRO A CA 1
ATOM 2639 C C . PRO A 1 360 ? -3.061 19.498 -0.618 1.00 91.12 360 PRO A C 1
ATOM 2641 O O . PRO A 1 360 ? -3.490 19.725 0.514 1.00 91.12 360 PRO A O 1
ATOM 2644 N N . GLY A 1 361 ? -2.251 18.466 -0.876 1.00 88.81 361 GLY A N 1
ATOM 2645 C CA . GLY A 1 361 ? -1.790 17.532 0.150 1.00 88.81 361 GLY A CA 1
ATOM 2646 C C . GLY A 1 361 ? -0.921 18.219 1.203 1.00 88.81 361 GLY A C 1
ATOM 2647 O O . GLY A 1 361 ? -1.163 18.044 2.400 1.00 88.81 361 GLY A O 1
ATOM 2648 N N . LEU A 1 362 ? 0.034 19.047 0.766 1.00 93.06 362 LEU A N 1
ATOM 2649 C CA . LEU A 1 362 ? 0.871 19.853 1.658 1.00 93.06 362 LEU A CA 1
ATOM 2650 C C . LEU A 1 362 ? 0.039 20.850 2.469 1.00 93.06 362 LEU A C 1
ATOM 2652 O O . LEU A 1 362 ? 0.228 20.946 3.678 1.00 93.06 362 LEU A O 1
ATOM 2656 N N . ALA A 1 363 ? -0.903 21.554 1.840 1.00 92.06 363 ALA A N 1
ATOM 2657 C CA . ALA A 1 363 ? -1.770 22.509 2.522 1.00 92.06 363 ALA A CA 1
ATOM 2658 C C . ALA A 1 363 ? -2.571 21.833 3.645 1.00 92.06 363 ALA A C 1
ATOM 2660 O O . ALA A 1 363 ? -2.629 22.339 4.764 1.00 92.06 363 ALA A O 1
ATOM 2661 N N . LEU A 1 364 ? -3.130 20.647 3.389 1.00 89.44 364 LEU A N 1
ATOM 2662 C CA . LEU A 1 364 ? -3.856 19.884 4.405 1.00 89.44 364 LEU A CA 1
ATOM 2663 C C . LEU A 1 364 ? -2.943 19.314 5.495 1.00 89.44 364 LEU A C 1
ATOM 2665 O O . LEU A 1 364 ? -3.364 19.252 6.648 1.00 89.44 364 LEU A O 1
ATOM 2669 N N . ALA A 1 365 ? -1.714 18.908 5.166 1.00 88.31 365 ALA A N 1
ATOM 2670 C CA . ALA A 1 365 ? -0.723 18.509 6.166 1.00 88.31 365 ALA A CA 1
ATOM 2671 C C . ALA A 1 365 ? -0.338 19.697 7.066 1.00 88.31 365 ALA A C 1
ATOM 2673 O O . ALA A 1 365 ? -0.303 19.572 8.291 1.00 88.31 365 ALA A O 1
ATOM 2674 N N . ALA A 1 366 ? -0.146 20.873 6.466 1.00 90.81 366 ALA A N 1
ATOM 2675 C CA . ALA A 1 366 ? 0.173 22.097 7.178 1.00 90.81 366 ALA A CA 1
ATOM 2676 C C . ALA A 1 366 ? -0.977 22.564 8.080 1.00 90.81 366 ALA A C 1
ATOM 2678 O O . ALA A 1 366 ? -0.749 22.916 9.229 1.00 90.81 366 ALA A O 1
ATOM 2679 N N . LEU A 1 367 ? -2.227 22.506 7.617 1.00 89.38 367 LEU A N 1
ATOM 2680 C CA . LEU A 1 367 ? -3.395 22.767 8.467 1.00 89.38 367 LEU A CA 1
ATOM 2681 C C . LEU A 1 367 ? -3.518 21.723 9.588 1.00 89.38 367 LEU A C 1
ATOM 2683 O O . LEU A 1 367 ? -3.773 22.065 10.746 1.00 89.38 367 LEU A O 1
ATOM 2687 N N . GLY A 1 368 ? -3.272 20.454 9.252 1.00 84.75 368 GLY A N 1
ATOM 2688 C CA . GLY A 1 368 ? -3.299 19.320 10.171 1.00 84.75 368 GLY A CA 1
ATOM 2689 C C . GLY A 1 3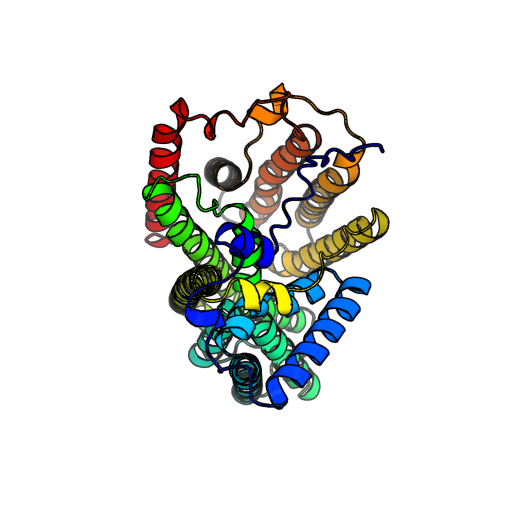68 ? -2.359 19.476 11.364 1.00 84.75 368 GLY A C 1
ATOM 2690 O O . GLY A 1 368 ? -2.739 19.113 12.476 1.00 84.75 368 GLY A O 1
ATOM 2691 N N . MET A 1 369 ? -1.186 20.096 11.178 1.00 87.81 369 MET A N 1
ATOM 2692 C CA . MET A 1 369 ? -0.213 20.279 12.263 1.00 87.81 369 MET A CA 1
ATOM 2693 C C . MET A 1 369 ? -0.748 21.136 13.424 1.00 87.81 369 MET A C 1
ATOM 2695 O O . MET A 1 369 ? -0.247 21.027 14.541 1.00 87.81 369 MET A O 1
ATOM 2699 N N . PHE A 1 370 ? -1.753 21.984 13.182 1.00 86.25 370 PHE A N 1
ATOM 2700 C CA . PHE A 1 370 ? -2.389 22.837 14.195 1.00 86.25 370 PHE A CA 1
ATOM 2701 C C . PHE A 1 370 ? -3.770 22.324 14.634 1.00 86.25 370 PHE A C 1
ATOM 2703 O O . PHE A 1 370 ? -4.331 22.823 15.606 1.00 86.25 370 PHE A O 1
ATOM 2710 N N . ALA A 1 371 ? -4.334 21.348 13.923 1.00 83.25 371 ALA A N 1
ATOM 2711 C CA . ALA A 1 371 ? -5.698 20.848 14.081 1.00 83.25 371 ALA A CA 1
ATOM 2712 C C . ALA A 1 371 ? -5.734 19.540 14.893 1.00 83.25 371 ALA A C 1
ATOM 2714 O O . ALA A 1 371 ? -6.304 18.540 14.445 1.00 83.25 371 ALA A O 1
ATOM 2715 N N . LYS A 1 372 ? -5.089 19.535 16.067 1.00 78.44 372 LYS A N 1
ATOM 2716 C CA . LYS A 1 372 ? -4.782 18.306 16.814 1.00 78.44 372 LYS A CA 1
ATOM 2717 C C . LYS A 1 372 ? -5.925 17.837 17.683 1.00 78.44 372 LYS A C 1
ATOM 2719 O O . LYS A 1 372 ? -6.302 16.689 17.550 1.00 78.44 372 LYS A O 1
ATOM 2724 N N . GLU A 1 373 ? -6.457 18.694 18.549 1.00 75.12 373 GLU A N 1
ATOM 2725 C CA . GLU A 1 373 ? -7.425 18.297 19.578 1.00 75.12 373 GLU A CA 1
ATOM 2726 C C . GLU A 1 373 ? -8.660 19.209 19.575 1.00 75.12 373 GLU A C 1
ATOM 2728 O O . GLU A 1 373 ? -8.527 20.421 19.346 1.00 75.12 373 GLU A O 1
ATOM 2733 N N . PRO A 1 374 ? -9.859 18.650 19.824 1.00 71.94 374 PRO A N 1
ATOM 2734 C CA . PRO A 1 374 ? -11.064 19.442 20.038 1.00 71.94 374 PRO A CA 1
ATOM 2735 C C . PRO A 1 374 ? -11.009 20.189 21.379 1.00 71.94 374 PRO A C 1
ATOM 2737 O O . PRO A 1 374 ? -10.174 19.913 22.238 1.00 71.94 374 PRO A O 1
ATOM 2740 N N . ARG A 1 375 ? -11.949 21.117 21.590 1.00 73.50 375 ARG A N 1
ATOM 2741 C CA . ARG A 1 375 ? -12.300 21.551 22.955 1.00 73.50 375 ARG A CA 1
ATOM 2742 C C . ARG A 1 375 ? -12.971 20.389 23.696 1.00 73.50 375 ARG A C 1
ATOM 2744 O O . ARG A 1 375 ? -13.584 19.541 23.051 1.00 73.50 375 ARG A O 1
ATOM 2751 N N . GLU A 1 376 ? -12.858 20.350 25.025 1.00 69.81 376 GLU A N 1
ATOM 2752 C CA . GLU A 1 376 ? -13.475 19.296 25.847 1.00 69.81 376 GLU A CA 1
ATOM 2753 C C . GLU A 1 376 ? -14.951 19.081 25.462 1.00 69.81 376 GLU A C 1
ATOM 2755 O O . GLU A 1 376 ? -15.736 20.027 25.430 1.00 69.81 376 GLU A O 1
ATOM 2760 N N . GLY A 1 377 ? -15.309 17.837 25.126 1.00 64.25 377 GLY A N 1
ATOM 2761 C CA . GLY A 1 377 ? -16.672 17.445 24.751 1.00 64.25 377 GLY A CA 1
ATOM 2762 C C . GLY A 1 377 ? -17.115 17.789 23.321 1.00 64.25 377 GLY A C 1
ATOM 2763 O O . GLY A 1 377 ? -18.245 17.465 22.963 1.00 64.25 377 GLY A O 1
ATOM 2764 N N . ASP A 1 378 ? -16.271 18.408 22.488 1.00 70.38 378 ASP A N 1
ATOM 2765 C CA . ASP A 1 378 ? -16.629 18.753 21.106 1.00 70.38 378 ASP A CA 1
ATOM 2766 C C . ASP A 1 378 ? -16.134 17.704 20.096 1.00 70.38 378 ASP A C 1
ATOM 2768 O O . ASP A 1 378 ? -15.087 17.073 20.247 1.00 70.38 378 ASP A O 1
ATOM 2772 N N . THR A 1 379 ? -16.892 17.537 19.018 1.00 69.69 379 THR A N 1
ATOM 2773 C CA . THR A 1 379 ? -16.569 16.649 17.899 1.00 69.69 379 THR A CA 1
ATOM 2774 C C . THR A 1 379 ? -16.518 17.449 16.602 1.00 69.69 379 THR A C 1
ATOM 2776 O O . THR A 1 379 ? -16.979 18.590 16.501 1.00 69.69 379 THR A O 1
ATOM 2779 N N . ARG A 1 380 ? -15.909 16.877 15.562 1.00 72.06 380 ARG A N 1
ATOM 2780 C CA . ARG A 1 380 ? -15.830 17.548 14.256 1.00 72.06 380 ARG A CA 1
ATOM 2781 C C . ARG A 1 380 ? -17.237 17.822 13.722 1.00 72.06 380 ARG A C 1
ATOM 2783 O O . ARG A 1 380 ? -18.139 17.017 13.917 1.00 72.06 380 ARG A O 1
ATOM 2790 N N . TRP A 1 381 ? -17.424 18.942 13.022 1.00 68.12 381 TRP A N 1
ATOM 2791 C CA . TRP A 1 381 ? -18.760 19.408 12.618 1.00 68.12 381 TRP A CA 1
ATOM 2792 C C . TRP A 1 381 ? -19.530 18.376 11.782 1.00 68.12 381 TRP A C 1
ATOM 2794 O O . TRP A 1 381 ? -20.730 18.218 11.969 1.00 68.12 381 TRP A O 1
ATOM 2804 N N . TYR A 1 382 ? -18.833 17.630 10.922 1.00 65.81 382 TYR A N 1
ATOM 2805 C CA . TYR A 1 382 ? -19.412 16.584 10.076 1.00 65.81 382 TYR A CA 1
ATOM 2806 C C . TYR A 1 382 ? -19.688 15.261 10.813 1.00 65.81 382 TYR A C 1
ATOM 2808 O O . TYR A 1 382 ? -20.321 14.377 10.248 1.00 65.81 382 TYR A O 1
ATOM 2816 N N . LEU A 1 383 ? -19.217 15.108 12.056 1.00 67.31 383 LEU A N 1
ATOM 2817 C CA . LEU A 1 383 ? -19.560 13.989 12.943 1.00 67.31 383 LEU A CA 1
ATOM 2818 C C . LEU A 1 383 ? -20.760 14.317 13.843 1.00 67.31 383 LEU A C 1
ATOM 2820 O O . LEU A 1 383 ? -21.250 13.443 14.552 1.00 67.31 383 LEU A O 1
ATOM 2824 N N . ARG A 1 384 ? -21.251 15.564 13.825 1.00 72.38 384 ARG A N 1
ATOM 2825 C CA . ARG A 1 384 ? -22.406 15.966 14.632 1.00 72.38 384 ARG A CA 1
ATOM 2826 C C . ARG A 1 384 ? -23.680 15.289 14.111 1.00 72.38 384 ARG A C 1
ATOM 2828 O O . ARG A 1 384 ? -23.863 15.230 12.891 1.00 72.38 384 ARG A O 1
ATOM 2835 N N . PRO A 1 385 ? -24.610 14.877 14.994 1.00 68.62 385 PRO A N 1
ATOM 2836 C CA . PRO A 1 385 ? -25.854 14.216 14.590 1.00 68.62 385 PRO A CA 1
ATOM 2837 C C . PRO A 1 385 ? -26.660 14.995 13.538 1.00 68.62 385 PRO A C 1
ATOM 2839 O O . PRO A 1 385 ? -27.252 14.397 12.644 1.00 68.62 385 PRO A O 1
ATOM 2842 N N . SER A 1 386 ? -26.629 16.331 13.590 1.00 69.88 386 SER A N 1
ATOM 2843 C CA . SER A 1 386 ? -27.334 17.214 12.651 1.00 69.88 386 SER A CA 1
ATOM 2844 C C . SER A 1 386 ? -26.766 17.218 11.226 1.00 69.88 386 SER A C 1
ATOM 2846 O O . SER A 1 386 ? -27.493 17.502 10.280 1.00 69.88 386 SER A O 1
ATOM 2848 N N . MET A 1 387 ? -25.484 16.887 11.044 1.00 68.88 387 MET A N 1
ATOM 2849 C CA . MET A 1 387 ? -24.801 16.909 9.741 1.00 68.88 387 MET A CA 1
ATOM 2850 C C . MET A 1 387 ? -24.740 15.531 9.071 1.00 68.88 387 MET A C 1
ATOM 2852 O O . MET A 1 387 ? -24.186 15.383 7.980 1.00 68.88 387 MET A O 1
ATOM 2856 N N . ARG A 1 388 ? -25.344 14.518 9.702 1.00 67.56 388 ARG A N 1
ATOM 2857 C CA . ARG A 1 388 ? -25.284 13.120 9.270 1.00 67.56 388 ARG A CA 1
ATOM 2858 C C . ARG A 1 388 ? -25.852 12.925 7.866 1.00 67.56 388 ARG A C 1
ATOM 2860 O O . ARG A 1 388 ? -25.238 12.238 7.065 1.00 67.56 388 ARG A O 1
ATOM 2867 N N . VAL A 1 389 ? -26.967 13.575 7.528 1.00 68.19 389 VAL A N 1
ATOM 2868 C CA . VAL A 1 389 ? -27.600 13.477 6.196 1.00 68.19 389 VAL A CA 1
ATOM 2869 C C . VAL A 1 389 ? -26.679 14.007 5.091 1.00 68.19 389 VAL A C 1
ATOM 2871 O O . VAL A 1 389 ? -26.479 13.338 4.080 1.00 68.19 389 VAL A O 1
ATOM 2874 N N . TRP A 1 390 ? -26.045 15.160 5.311 1.00 68.31 390 TRP A N 1
ATOM 2875 C CA . TRP A 1 390 ? -25.112 15.761 4.354 1.00 68.31 390 TRP A CA 1
ATOM 2876 C C . TRP A 1 390 ? -23.871 14.903 4.132 1.00 68.31 390 TRP A C 1
ATOM 2878 O O . TRP A 1 390 ? -23.426 14.739 2.997 1.00 68.31 390 TRP A O 1
ATOM 2888 N N . TYR A 1 391 ? -23.352 14.294 5.200 1.00 66.69 391 TYR A N 1
ATOM 2889 C CA . TYR A 1 391 ? -22.254 13.337 5.104 1.00 66.69 391 TYR A CA 1
ATOM 2890 C C . TYR A 1 391 ? -22.616 12.131 4.215 1.00 66.69 391 TYR A C 1
ATOM 2892 O O . TYR A 1 391 ? -21.803 11.705 3.394 1.00 66.69 391 TYR A O 1
ATOM 2900 N N . ARG A 1 392 ? -23.853 11.619 4.311 1.00 69.44 392 ARG A N 1
ATOM 2901 C CA . ARG A 1 392 ? -24.334 10.487 3.494 1.00 69.44 392 ARG A CA 1
ATOM 2902 C C . ARG A 1 392 ? -24.477 10.836 2.027 1.00 69.44 392 ARG A C 1
ATOM 2904 O O . ARG A 1 392 ? -24.014 10.079 1.180 1.00 69.44 392 ARG A O 1
ATOM 2911 N N . ILE A 1 393 ? -25.090 11.982 1.743 1.00 69.31 393 ILE A N 1
ATOM 2912 C CA . ILE A 1 393 ? -25.248 12.478 0.375 1.00 69.31 393 ILE A CA 1
ATOM 2913 C C . ILE A 1 393 ? -23.867 12.697 -0.247 1.00 69.31 393 ILE A C 1
ATOM 2915 O O . ILE A 1 393 ? -23.618 12.227 -1.352 1.00 69.31 393 ILE A O 1
ATOM 2919 N N . GLY A 1 394 ? -22.936 13.315 0.489 1.00 68.38 394 GLY A N 1
ATOM 2920 C CA . GLY A 1 394 ? -21.559 13.502 0.034 1.00 68.38 394 GLY A CA 1
ATOM 2921 C C . GLY A 1 394 ? -20.862 12.181 -0.304 1.00 68.38 394 GLY A C 1
ATOM 2922 O O . GLY A 1 394 ? -20.285 12.056 -1.382 1.00 68.38 394 GLY A O 1
ATOM 2923 N N . GLY A 1 395 ? -20.966 11.175 0.573 1.00 64.88 395 GLY A N 1
ATOM 2924 C CA . GL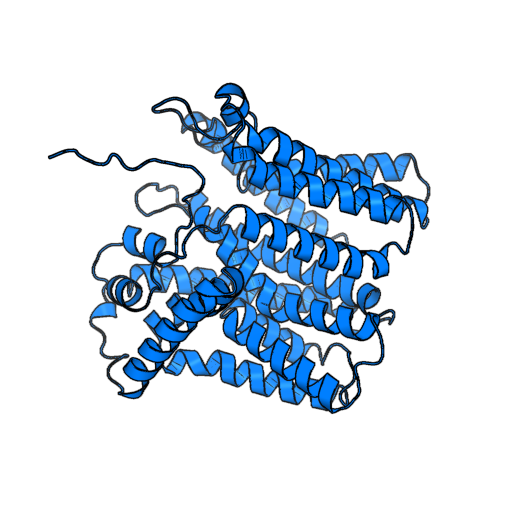Y A 1 395 ? -20.417 9.836 0.334 1.00 64.88 395 GLY A CA 1
ATOM 2925 C C . GLY A 1 395 ? -21.012 9.140 -0.896 1.00 64.88 395 GLY A C 1
ATOM 2926 O O . GLY A 1 395 ? -20.270 8.568 -1.693 1.00 64.88 395 GLY A O 1
ATOM 2927 N N . ALA A 1 396 ? -22.330 9.232 -1.094 1.00 66.81 396 ALA A N 1
ATOM 2928 C CA . ALA A 1 396 ? -23.005 8.666 -2.262 1.00 66.81 396 ALA A CA 1
ATOM 2929 C C . ALA A 1 396 ? -22.594 9.369 -3.566 1.00 66.81 396 ALA A C 1
ATOM 2931 O O . ALA A 1 396 ? -22.293 8.702 -4.553 1.00 66.81 396 ALA A O 1
ATOM 2932 N N . VAL A 1 397 ? -22.515 10.703 -3.560 1.00 67.75 397 VAL A N 1
ATOM 2933 C CA . VAL A 1 397 ? -22.064 11.490 -4.717 1.00 67.75 397 VAL A CA 1
ATOM 2934 C C . VAL A 1 397 ? -20.635 11.117 -5.101 1.00 67.75 397 VAL A C 1
ATOM 2936 O O . VAL A 1 397 ? -20.360 10.933 -6.277 1.00 67.75 397 VAL A O 1
ATOM 2939 N N . LEU A 1 398 ? -19.732 10.930 -4.137 1.00 65.00 398 LEU A N 1
ATOM 2940 C CA . LEU A 1 398 ? -18.377 10.446 -4.426 1.00 65.00 398 LEU A CA 1
ATOM 2941 C C . LEU A 1 398 ? -18.346 9.073 -5.059 1.00 65.00 398 LEU A C 1
ATOM 2943 O O . LEU A 1 398 ? -17.559 8.858 -5.972 1.00 65.00 398 LEU A O 1
ATOM 2947 N N . LEU A 1 399 ? -19.162 8.151 -4.558 1.00 64.81 399 LEU A N 1
ATOM 2948 C CA . LEU A 1 399 ? -19.228 6.803 -5.098 1.00 64.81 399 LEU A CA 1
ATOM 2949 C C . LEU A 1 399 ? -19.718 6.834 -6.549 1.00 64.81 399 LEU A C 1
ATOM 2951 O O . LEU A 1 399 ? -19.100 6.221 -7.413 1.00 64.81 399 LEU A O 1
ATOM 2955 N N . VAL A 1 400 ? -20.758 7.620 -6.833 1.00 66.81 400 VAL A N 1
ATOM 2956 C CA . VAL A 1 400 ? -21.265 7.828 -8.196 1.00 66.81 400 VAL A CA 1
ATOM 2957 C C . VAL A 1 400 ? -20.213 8.495 -9.080 1.00 66.81 400 VAL A C 1
ATOM 2959 O O . VAL A 1 400 ? -19.953 8.007 -10.173 1.00 66.81 400 VAL A O 1
ATOM 2962 N N . SER A 1 401 ? -19.555 9.554 -8.605 1.00 60.28 401 SER A N 1
ATOM 2963 C CA . SER A 1 401 ? -18.491 10.237 -9.346 1.00 60.28 401 SER A CA 1
ATOM 2964 C C . SER A 1 401 ? -17.305 9.316 -9.625 1.00 60.28 401 SER A C 1
ATOM 2966 O O . SER A 1 401 ? -16.790 9.315 -10.735 1.00 60.28 401 SER A O 1
ATOM 2968 N N . ALA A 1 402 ? -16.890 8.497 -8.657 1.00 55.25 402 ALA A N 1
ATOM 2969 C CA . ALA A 1 402 ? -15.804 7.537 -8.826 1.00 55.25 402 ALA A CA 1
ATOM 2970 C C . ALA A 1 402 ? -16.155 6.458 -9.861 1.00 55.25 402 ALA A C 1
ATOM 2972 O O . ALA A 1 402 ? -15.330 6.152 -10.715 1.00 55.25 402 ALA A O 1
ATOM 2973 N N . ILE A 1 403 ? -17.383 5.926 -9.825 1.00 61.47 403 ILE A N 1
ATOM 2974 C CA . ILE A 1 403 ? -17.883 4.968 -10.826 1.00 61.47 403 ILE A CA 1
ATOM 2975 C C . ILE A 1 403 ? -17.982 5.623 -12.207 1.00 61.47 403 ILE A C 1
ATOM 2977 O O . ILE A 1 403 ? -17.656 5.006 -13.215 1.00 61.47 403 ILE A O 1
ATOM 2981 N N . TYR A 1 404 ? -18.421 6.877 -12.265 1.00 57.12 404 TYR A N 1
ATOM 2982 C CA . TYR A 1 404 ? -18.502 7.612 -13.518 1.00 57.12 404 TYR A CA 1
ATOM 2983 C C . TYR A 1 404 ? -17.105 7.833 -14.107 1.00 57.12 404 TYR A C 1
ATOM 2985 O O . TYR A 1 404 ? -16.886 7.571 -15.282 1.00 57.12 404 TYR A O 1
ATOM 2993 N N . MET A 1 405 ? -16.121 8.228 -13.296 1.00 51.75 405 MET A N 1
ATOM 2994 C CA . MET A 1 405 ? -14.756 8.446 -13.782 1.00 51.75 405 MET A CA 1
ATOM 2995 C C . MET A 1 405 ? -14.082 7.168 -14.297 1.00 51.75 405 MET A C 1
ATOM 2997 O O . MET A 1 405 ? -13.312 7.254 -15.247 1.00 51.75 405 MET A O 1
ATOM 3001 N N . THR A 1 406 ? -14.387 5.993 -13.738 1.00 51.41 406 THR A N 1
ATOM 3002 C CA . THR A 1 406 ? -13.820 4.717 -14.216 1.00 51.41 406 THR A CA 1
ATOM 3003 C C . THR A 1 406 ? -14.468 4.186 -15.495 1.00 51.41 406 THR A C 1
ATOM 3005 O O . THR A 1 406 ? -13.874 3.346 -16.163 1.00 51.41 406 THR A O 1
ATOM 3008 N N . GLN A 1 407 ? -15.663 4.659 -15.860 1.00 41.22 407 GLN A N 1
ATOM 3009 C CA . GLN A 1 407 ? -16.340 4.294 -17.113 1.00 41.22 407 GLN A CA 1
ATOM 3010 C C . GLN A 1 407 ? -15.834 5.103 -18.323 1.00 41.22 407 GLN A C 1
ATOM 3012 O O . GLN A 1 407 ? -16.065 4.699 -19.459 1.00 41.22 407 GLN A O 1
ATOM 3017 N N . PHE A 1 408 ? -15.149 6.231 -18.093 1.00 34.97 408 PHE A N 1
ATOM 3018 C CA . PHE A 1 408 ? -14.718 7.174 -19.137 1.00 34.97 408 PHE A CA 1
ATOM 3019 C C . PHE A 1 408 ? -13.190 7.336 -19.261 1.00 34.97 408 PHE A C 1
ATOM 3021 O O . PHE A 1 408 ? -12.742 8.248 -19.957 1.00 34.97 408 PHE A O 1
ATOM 3028 N N . SER A 1 409 ? -12.393 6.484 -18.603 1.00 36.09 409 SER A N 1
ATOM 3029 C CA . SER A 1 409 ? -10.920 6.500 -18.666 1.00 36.09 409 SER A CA 1
ATOM 3030 C C . SER A 1 409 ? -10.340 5.366 -19.498 1.00 36.09 409 SER A C 1
ATOM 3032 O O . SER A 1 409 ? -10.686 4.204 -19.169 1.00 36.09 409 SER A O 1
#

Radius of gyration: 22.14 Å; chains: 1; bounding box: 48×56×69 Å

Sequence (409 aa):
MRERRSEGSLSSVDVSFAGLAAGFGVAGMADRWRIWRPPLTSHVDRSHHVSISSASRLSPLTARLLADSTYLRAMFGSAALLLPIAAVVLAILGVIGVNGLALAPSVVILGLITFIGTLDAMAGFAAFIVFGAGVGIMGGITGADSIRTLLGLGVIGFGPALIAGAARPLRRGRDDYDLWERLTDFVIIPLIGAFAVQSMVGSLSGLSGYQLPIVQSANLIALIALVGLLLRVSLEEFAARAFPGRIAEVAPAPISTPGVLHRSIVACIRTTLFVFVAIAFIGTSWQLWAGAAIFAAAQACDIIAKYTPNSPRLFHATPVGIPKLVVILLVSLGITTAISLLITSGPDLARTSFVVLMLPGLALAALGMFAKEPREGDTRWYLRPSMRVWYRIGGAVLLVSAIYMTQFS

pLDDT: mean 81.69, std 16.4, range [21.25, 98.38]

Organism: NCBI:txid449393

Foldseek 3Di:
DDDDDPPPFPVPLPCQLLVQLVLQDQAFQCQPPCQCVDPVLVVVLVVLLVQLVVCLVVDPVSSCLSLLCLLVCLVHRPCSVVLLVVLLVLLVVQCVQVVLALAGGDLVSLLSLLLSLLQHVNSLQSSLVNNPVSSVVSVNCPDLLSVLSSVLSSCSRNVLNVQLSVQVSLQDGDPDDDPLSNVLSLQVSLLVSLVVQLVSQCCSCLSNVHDHPSNVCSNVSSVSSSVSNSVNVVSSVCSSRHRSNSSVVSRHDDSDDDDLVVLLVVLVVVLVVQLSRVCSPQNDDVLSVLLSVLSSLLSVLVSCLVPDAADQVLLQVQDDRPRLVLVLVVVLVVVLVVLCVVDPDDSVSVSVSSNVSSVSSSVSSNSVSRNTDHDPPDDHPCPDPVNVVVVSVSSVVVVVVSVVVVVPD